Protein AF-0000000074745958 (afdb_homodimer)

Solvent-accessible surface area (backbone atoms only — not comparable to full-atom values): 34218 Å² total; per-residue (Å²): 128,84,65,52,29,33,37,35,40,32,64,73,42,71,73,37,45,51,54,53,51,51,52,59,64,45,24,77,77,68,57,43,44,76,46,79,37,52,44,65,67,53,48,71,67,42,86,63,65,55,64,30,36,27,42,36,40,72,38,73,88,56,36,56,63,54,49,54,54,36,65,66,45,74,46,47,54,36,36,36,32,76,37,63,76,50,59,80,59,54,68,40,63,68,58,42,68,44,84,56,51,38,29,40,27,51,77,40,42,20,63,45,37,20,53,43,50,52,33,54,53,36,42,60,37,58,38,45,66,59,36,52,53,29,30,69,69,39,47,78,70,68,58,72,26,58,59,54,49,79,35,35,36,38,33,36,37,51,50,69,44,38,38,42,31,26,47,48,42,42,62,59,46,30,44,41,33,28,23,24,89,59,54,84,74,58,49,70,73,48,53,74,37,27,51,73,35,47,51,87,51,45,74,80,47,33,54,74,28,44,27,39,38,36,43,37,65,74,37,88,85,27,50,38,56,43,28,58,68,57,51,66,41,30,29,46,77,15,34,41,32,32,73,40,41,23,53,27,34,31,65,69,40,50,52,50,32,49,74,72,47,43,26,53,30,36,39,38,28,42,53,78,54,81,76,59,61,62,81,43,67,72,40,71,39,85,53,45,50,53,43,63,65,25,68,48,35,31,88,53,38,65,56,35,31,48,52,46,46,49,54,31,49,49,24,54,76,68,70,42,80,62,56,56,59,46,38,56,90,68,54,81,127,83,64,51,28,32,37,36,41,31,63,72,43,70,72,38,45,50,52,53,52,50,51,59,64,45,24,77,78,69,57,44,45,76,46,80,36,52,44,63,67,53,49,71,65,42,87,65,65,55,65,29,38,26,42,35,38,72,33,74,88,54,37,56,62,53,48,54,55,36,65,68,46,74,44,48,54,35,35,38,33,76,38,62,76,50,60,81,57,53,68,38,64,68,58,43,69,45,84,56,52,39,28,40,27,49,76,39,39,19,63,45,37,21,52,43,50,53,34,54,53,35,42,60,36,59,38,45,68,58,36,53,53,31,29,70,68,40,46,78,69,68,59,71,26,59,60,56,48,78,36,34,35,37,31,37,39,51,48,70,45,37,37,41,29,26,47,49,41,42,61,59,47,29,43,40,34,29,23,25,89,58,56,84,75,57,48,70,75,47,53,74,37,27,51,74,36,47,51,90,51,44,74,81,47,32,54,74,28,42,27,39,37,37,44,36,65,74,38,88,85,28,50,39,56,44,30,58,68,58,50,65,42,30,28,47,77,15,33,41,31,35,72,42,41,24,53,26,35,31,63,67,42,50,51,51,32,50,75,72,47,42,25,53,31,36,40,38,27,44,52,76,52,80,75,59,59,63,82,43,67,70,39,72,39,84,53,44,49,52,44,60,66,26,69,46,36,32,89,54,38,65,58,34,31,49,52,46,45,49,54,32,49,50,22,53,76,68,72,42,80,64,58,56,60,48,38,56,90,68,54,80

Radius of gyration: 29.42 Å; Cα contacts (8 Å, |Δi|>4): 1278; chains: 2; bounding box: 55×97×68 Å

pLDDT: mean 92.1, std 7.56, range [48.06, 98.94]

Organism: NCBI:txid2562239

Foldseek 3Di:
DDAAEEEEEAQPDPLRVLVVVLCVVCCVVLVHHYDYDNDPVRLVPDPPLAQHQEYEYADLPHCQVSVVVNLVSVNHQEYEYLDLACQSNLVDPVSLPGPRWYFYLNLLQLQLLLVLVVVVVQCVQQPVLVVVVCVVVVHDDDDDGHQQLPAEEEEEPCDNSNLSNLQVSVVSNHAYEYEDQCQPPDDPSSVVRHHYDYPVCLLVCQQRHQEYEYADEDDPCQFQVAALSSLLSHQLAHEYEYLHEQRSHDPVSVLVCLVVSSHQAYEYEYHPDPPDDPPDPQVVRSRYHYHRNCSRPDPCSSVSSSVSVVVQSVCVSVVHDGPRTDNSVRRD/DDAAEEEEEAQPDPLRVLVVVLCVVCCVVLVHHYDYDNDPVRLVPDPPLAQHQEYEYADLPHCQVSVVVNLVSVNHQEYEYLDLACQSNLVDPVSLPGPRWYFYLNLLQLQLLLVLVVVVVQCVQQPVLVVVVCVVVVHDDDDDGHQQLPAEEEEEPCDNSNLSNLQVSVVSNHAYEYEDQCQPPDDPSSVVSHHYDYPVCLLVCQQRHQEYEYADEDDPCQFQVAALSSLLSHQLAHEYEYLHEQRSHDPVSVLVCLVVSSHQAYEYEYHPDPPDDPPDPQVVRSRYHYHRNCSRPDPCSSVSSSVSVVVQSVCVSVVHDGPRTDNSVRRD

Secondary structure (DSSP, 8-state):
-PPPEEEEE--SSHHHHHHHHHHHHHHHHHT-EEEEE-SHHHHHT-TTTT--SEEEES-STTHHHHHHHHHHSS---EEEESSS--HHHHTSHHHHH--S-EE--GGGSHHHHHHHHHHHHHHHHTTHHHHHHHHHTT-----PBP-GGG-EEEEES-SHHHHHHHHHHHTTT-EEEEEES-GGG--HHHHTTSEEEEGGGHHHHGGG-SEEEE-----TTTTT-B-HHHHHHS-TT-EEEE-S-GGGB-HHHHHHHHHHTSSSEEEE---SSSSPPTT-GGGG-TTEEE-SS-TT-BTTHHHHHHHHHHHHHHHHHHTPPPTTB--TTTT-/-PPPEEEEE--SSHHHHHHHHHHHHHHHHHT-EEEEE-SHHHHHT-TTTT--SEEEES-STTHHHHHHHHHHSS---EEEESSS--HHHHTSHHHHH--S-EE--GGGSHHHHHHHHHHHHHHHHTTHHHHHHHHHTT-----PBP-GGG-EEEEES-SHHHHHHHHHHHTTT-EEEEEES-GGG--HHHHTTSEEEEGGGHHHHGGG-SEEEE-----TTTTT-B-HHHHHHS-TT-EEEE-S-GGGB-HHHHHHHHHHTSSSEEEE---SSSSPPTT-GGGG-TTEEE-SS-TT-BTTHHHHHHHHHHHHHHHHHHTPPPSSB--TTTT-

Structure (mmCIF, N/CA/C/O backbone):
data_AF-0000000074745958-model_v1
#
loop_
_entity.id
_entity.type
_entity.pdbx_description
1 polymer 'Uncharacterized protein'
#
loop_
_atom_site.group_PDB
_atom_site.id
_atom_site.type_symbol
_atom_site.label_atom_id
_atom_site.label_alt_id
_atom_site.label_comp_id
_atom_site.label_asym_id
_atom_site.label_entity_id
_atom_site.label_seq_id
_atom_site.pdbx_PDB_ins_code
_atom_site.Cartn_x
_atom_site.Cartn_y
_atom_site.Cartn_z
_atom_site.occupancy
_atom_site.B_iso_or_equiv
_atom_site.auth_seq_id
_atom_site.auth_comp_id
_atom_site.auth_asym_id
_atom_site.auth_atom_id
_atom_site.pdbx_PDB_model_num
ATOM 1 N N . MET A 1 1 ? -16.297 -29.703 -39.062 1 48.31 1 MET A N 1
ATOM 2 C CA . MET A 1 1 ? -14.977 -29.891 -38.438 1 48.31 1 MET A CA 1
ATOM 3 C C . MET A 1 1 ? -15.094 -30.578 -37.094 1 48.31 1 MET A C 1
ATOM 5 O O . MET A 1 1 ? -16.078 -30.391 -36.375 1 48.31 1 MET A O 1
ATOM 9 N N . ALA A 1 2 ? -14.359 -31.594 -36.875 1 68.94 2 ALA A N 1
ATOM 10 C CA . ALA A 1 2 ? -14.555 -32.438 -35.688 1 68.94 2 ALA A CA 1
ATOM 11 C C . ALA A 1 2 ? -14.367 -31.609 -34.406 1 68.94 2 ALA A C 1
ATOM 13 O O . ALA A 1 2 ? -13.547 -30.688 -34.375 1 68.94 2 ALA A O 1
ATOM 14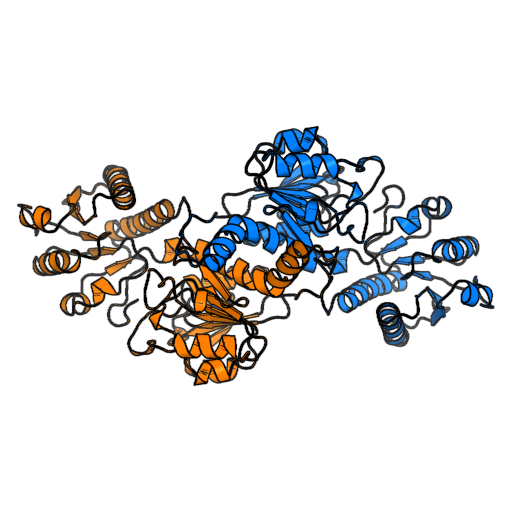 N N . GLN A 1 3 ? -15.203 -31.734 -33.531 1 88.5 3 GLN A N 1
ATOM 15 C CA . GLN A 1 3 ? -15.195 -31.047 -32.25 1 88.5 3 GLN A CA 1
ATOM 16 C C . GLN A 1 3 ? -13.93 -31.375 -31.453 1 88.5 3 GLN A C 1
ATOM 18 O O . GLN A 1 3 ? -13.516 -32.531 -31.375 1 88.5 3 GLN A O 1
ATOM 23 N N . ASN A 1 4 ? -13.219 -30.297 -31.078 1 94.12 4 ASN A N 1
ATOM 24 C CA . ASN A 1 4 ? -12.039 -30.516 -30.234 1 94.12 4 ASN A CA 1
ATOM 25 C C . ASN A 1 4 ? -12.383 -31.328 -29 1 94.12 4 ASN A C 1
ATOM 27 O O . ASN A 1 4 ? -13.438 -31.125 -28.391 1 94.12 4 ASN A O 1
ATOM 31 N N . ARG A 1 5 ? -11.555 -32.312 -28.703 1 95.38 5 ARG A N 1
ATOM 32 C CA . ARG A 1 5 ? -11.711 -33.125 -27.5 1 95.38 5 ARG A CA 1
ATOM 33 C C . ARG A 1 5 ? -10.586 -32.875 -26.516 1 95.38 5 ARG A C 1
ATOM 35 O O . ARG A 1 5 ? -9.406 -32.969 -26.859 1 95.38 5 ARG A O 1
ATOM 42 N N . PHE A 1 6 ? -11 -32.531 -25.281 1 96.38 6 PHE A N 1
ATOM 43 C CA . PHE A 1 6 ? -10.008 -32.25 -24.266 1 96.38 6 PHE A CA 1
ATOM 44 C C . PHE A 1 6 ? -10.172 -33.188 -23.062 1 96.38 6 PHE A C 1
ATOM 46 O O . PHE A 1 6 ? -11.258 -33.719 -22.828 1 96.38 6 PHE A O 1
ATOM 53 N N . LEU A 1 7 ? -9.047 -33.469 -22.453 1 94.06 7 LEU A N 1
ATOM 54 C CA . LEU A 1 7 ? -9.008 -34.25 -21.234 1 94.06 7 LEU A CA 1
ATOM 55 C C . LEU A 1 7 ? -8.523 -33.406 -20.062 1 94.06 7 LEU A C 1
ATOM 57 O O . LEU A 1 7 ? -7.504 -32.719 -20.1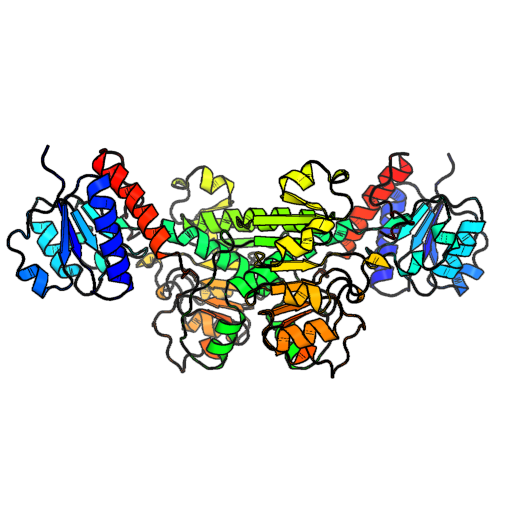56 1 94.06 7 LEU A O 1
ATOM 61 N N . PHE A 1 8 ? -9.312 -33.406 -18.969 1 94.19 8 PHE A N 1
ATOM 62 C CA . PHE A 1 8 ? -8.906 -32.719 -17.734 1 94.19 8 PHE A CA 1
ATOM 63 C C . PHE A 1 8 ? -8.531 -33.719 -16.656 1 94.19 8 PHE A C 1
ATOM 65 O O . PHE A 1 8 ? -9.32 -34.625 -16.328 1 94.19 8 PHE A O 1
ATOM 72 N N . LEU A 1 9 ? -7.281 -33.594 -16.234 1 90.44 9 LEU A N 1
ATOM 73 C CA . LEU A 1 9 ? -6.82 -34.406 -15.102 1 90.44 9 LEU A CA 1
ATOM 74 C C . LEU A 1 9 ? -6.875 -33.594 -13.812 1 90.44 9 LEU A C 1
ATOM 76 O O . LEU A 1 9 ? -6.035 -32.719 -13.586 1 90.44 9 LEU A O 1
ATOM 80 N N . GLY A 1 10 ? -7.875 -33.938 -12.898 1 85.75 10 GLY A N 1
ATOM 81 C CA . GLY A 1 10 ? -8.047 -33.25 -11.625 1 85.75 10 GLY A CA 1
ATOM 82 C C . GLY A 1 10 ? -7.766 -34.125 -10.43 1 85.75 10 GLY A C 1
ATOM 83 O O . GLY A 1 10 ? -7.129 -35.188 -10.562 1 85.75 10 GLY A O 1
ATOM 84 N N . PHE A 1 11 ? -7.961 -33.688 -9.109 1 77.69 11 PHE A N 1
ATOM 85 C CA . PHE A 1 11 ? -7.738 -34.406 -7.875 1 77.69 11 PHE A CA 1
ATOM 86 C C . PHE A 1 11 ? -9.062 -34.719 -7.184 1 77.69 11 PHE A C 1
ATOM 88 O O . PHE A 1 11 ? -9.109 -35.562 -6.273 1 77.69 11 PHE A O 1
ATOM 95 N N . GLY A 1 12 ? -10.117 -34.281 -7.66 1 70.94 12 GLY A N 1
ATOM 96 C CA . GLY A 1 12 ? -11.414 -34.5 -7.051 1 70.94 12 GLY A CA 1
ATOM 97 C C . GLY A 1 12 ? -11.672 -33.625 -5.848 1 70.94 12 GLY A C 1
ATOM 98 O O . GLY A 1 12 ? -12.758 -33.625 -5.266 1 70.94 12 GLY A O 1
ATOM 99 N N . ASN A 1 13 ? -10.648 -32.875 -5.414 1 76.44 13 ASN A N 1
ATOM 100 C CA . ASN A 1 13 ? -10.836 -31.938 -4.301 1 76.44 13 ASN A CA 1
ATOM 101 C C . ASN A 1 13 ? -11.555 -30.672 -4.742 1 76.44 13 ASN A C 1
ATOM 103 O O . ASN A 1 13 ? -11.914 -30.531 -5.914 1 76.44 13 ASN A O 1
ATOM 107 N N . ALA A 1 14 ? -11.883 -29.797 -3.764 1 71.62 14 ALA A N 1
ATOM 108 C CA . ALA A 1 14 ? -12.727 -28.641 -4.008 1 71.62 14 ALA A CA 1
ATOM 109 C C . ALA A 1 14 ? -12.125 -27.734 -5.086 1 71.62 14 ALA A C 1
ATOM 111 O O . ALA A 1 14 ? -12.812 -27.359 -6.039 1 71.62 14 ALA A O 1
ATOM 112 N N . PRO A 1 15 ? -10.867 -27.469 -4.988 1 75.12 15 PRO A N 1
ATOM 113 C CA . PRO A 1 15 ? -10.297 -26.641 -6.059 1 75.12 15 PRO A CA 1
ATOM 114 C C . PRO A 1 15 ? -10.391 -27.312 -7.43 1 75.12 15 PRO A C 1
ATOM 116 O O . PRO A 1 15 ? -10.672 -26.641 -8.43 1 75.12 15 PRO A O 1
ATOM 119 N N . SER A 1 16 ? -10.164 -28.594 -7.473 1 80.31 16 SER A N 1
ATOM 120 C CA . SER A 1 16 ? -10.281 -29.328 -8.727 1 80.31 16 SER A CA 1
ATOM 121 C C . SER A 1 16 ? -11.703 -29.266 -9.281 1 80.31 16 SER A C 1
ATOM 123 O O . SER A 1 16 ? -11.906 -29.031 -10.469 1 80.31 16 SER A O 1
ATOM 125 N N . LYS A 1 17 ? -12.617 -29.422 -8.414 1 84.38 17 LYS A N 1
ATOM 126 C CA . LYS A 1 17 ? -14.023 -29.391 -8.812 1 84.38 17 LYS A CA 1
ATOM 127 C C . LYS A 1 17 ? -14.398 -28.016 -9.375 1 84.38 17 LYS A C 1
ATOM 129 O O . LYS A 1 17 ? -15.227 -27.922 -10.281 1 84.38 17 LYS A O 1
ATOM 134 N N . PHE A 1 18 ? -13.812 -27.062 -8.828 1 88.19 18 PHE A N 1
ATOM 135 C CA . PHE A 1 18 ? -14.055 -25.703 -9.336 1 88.19 18 PHE A CA 1
ATOM 136 C C . PHE A 1 18 ? -13.688 -25.609 -10.805 1 88.19 18 PHE A C 1
ATOM 138 O O . PHE A 1 18 ? -14.484 -25.141 -11.625 1 88.19 18 PHE A O 1
ATOM 145 N N . PHE A 1 19 ? -12.562 -26.062 -11.148 1 90.38 19 PHE A N 1
ATOM 146 C CA . PHE A 1 19 ? -12.094 -26 -12.531 1 90.38 19 PHE A CA 1
ATOM 147 C C . PHE A 1 19 ? -12.914 -26.922 -13.422 1 90.38 19 PHE A C 1
ATOM 149 O O . PHE A 1 19 ? -13.203 -26.578 -14.57 1 90.38 19 PHE A O 1
ATOM 156 N N . GLU A 1 20 ? -13.289 -28.078 -12.938 1 91.56 20 GLU A N 1
ATOM 157 C CA . GLU A 1 20 ? -14.156 -29 -13.68 1 91.56 20 GLU A CA 1
ATOM 158 C C . GLU A 1 20 ? -15.469 -28.312 -14.062 1 91.56 20 GLU A C 1
ATOM 160 O O . GLU A 1 20 ? -15.883 -28.359 -15.227 1 91.56 20 GLU A O 1
ATOM 165 N N . ASN A 1 21 ? -15.984 -27.672 -13.055 1 93.19 21 ASN A N 1
ATOM 166 C CA . ASN A 1 21 ? -17.25 -26.984 -13.289 1 93.19 21 ASN A CA 1
ATOM 167 C C . ASN A 1 21 ? -17.094 -25.859 -14.312 1 93.19 21 ASN A C 1
ATOM 169 O O . ASN A 1 21 ? -17.969 -25.656 -15.148 1 93.19 21 ASN A O 1
ATOM 173 N N . ALA A 1 22 ? -16.031 -25.203 -14.188 1 93.94 22 ALA A N 1
ATOM 174 C CA . ALA A 1 22 ? -15.758 -24.125 -15.141 1 93.94 22 ALA A CA 1
ATOM 175 C C . ALA A 1 22 ? -15.633 -24.672 -16.562 1 93.94 22 ALA A C 1
ATOM 177 O O . ALA A 1 22 ? -16.156 -24.094 -17.5 1 93.94 22 ALA A O 1
ATOM 178 N N . LEU A 1 23 ? -14.984 -25.781 -16.75 1 95.31 23 LEU A N 1
ATOM 179 C CA . LEU A 1 23 ? -14.781 -26.406 -18.062 1 95.31 23 LEU A CA 1
ATOM 180 C C . LEU A 1 23 ? -16.109 -26.859 -18.656 1 95.31 23 LEU A C 1
ATOM 182 O O . LEU A 1 23 ? -16.344 -26.703 -19.844 1 95.31 23 LEU A O 1
ATOM 186 N N . PHE A 1 24 ? -16.969 -27.328 -17.844 1 95.38 24 PHE A N 1
ATOM 187 C CA . PHE A 1 24 ? -18.281 -27.766 -18.297 1 95.38 24 PHE A CA 1
ATOM 188 C C . PHE A 1 24 ? -19.125 -26.562 -18.719 1 95.38 24 PHE A C 1
ATOM 190 O O . PHE A 1 24 ? -19.859 -26.641 -19.703 1 95.38 24 PHE A O 1
ATOM 197 N N . ARG A 1 25 ? -18.984 -25.5 -17.938 1 95.44 25 ARG A N 1
ATOM 198 C CA . ARG A 1 25 ? -19.734 -24.281 -18.25 1 95.44 25 ARG A CA 1
ATOM 199 C C . ARG A 1 25 ? -19.281 -23.703 -19.594 1 95.44 25 ARG A C 1
ATOM 201 O O . ARG A 1 25 ? -20.094 -23.156 -20.344 1 95.44 25 ARG A O 1
ATOM 208 N N . LEU A 1 26 ? -18.016 -23.828 -19.891 1 96.06 26 LEU A N 1
ATOM 209 C CA . LEU A 1 26 ? -17.453 -23.25 -21.094 1 96.06 26 LEU A CA 1
ATOM 210 C C . LEU A 1 26 ? -17.719 -24.156 -22.312 1 96.06 26 LEU A C 1
ATOM 212 O O . LEU A 1 26 ? -17.656 -23.688 -23.453 1 96.06 26 LEU A O 1
ATOM 216 N N . GLN A 1 27 ? -18.016 -25.422 -22.141 1 95.44 27 GLN A N 1
ATOM 217 C CA . GLN A 1 27 ? -18.156 -26.438 -23.203 1 95.44 27 GLN A CA 1
ATOM 218 C C . GLN A 1 27 ? -19.203 -26.016 -24.219 1 95.44 27 GLN A C 1
ATOM 220 O O . GLN A 1 27 ? -18.922 -26 -25.422 1 95.44 27 GLN A O 1
ATOM 225 N N . PRO A 1 28 ? -20.406 -25.625 -23.75 1 94.06 28 PRO A N 1
ATOM 226 C CA . PRO A 1 28 ? -21.406 -25.25 -24.75 1 94.06 28 PRO A CA 1
ATOM 227 C C . PRO A 1 28 ? -21.094 -23.938 -25.453 1 94.06 28 PRO A C 1
ATOM 229 O O . PRO A 1 28 ? -21.516 -23.719 -26.594 1 94.06 28 PRO A O 1
ATOM 232 N N . LEU A 1 29 ? -20.422 -23.094 -24.797 1 94.44 29 LEU A N 1
ATOM 233 C CA . LEU A 1 29 ? -20.094 -21.781 -25.344 1 94.44 29 LEU A CA 1
ATOM 234 C C . LEU A 1 29 ? -19.047 -21.891 -26.438 1 94.44 29 LEU A C 1
ATOM 236 O O . LEU A 1 29 ? -19.109 -21.188 -27.453 1 94.44 29 LEU A O 1
ATOM 240 N N . TYR A 1 30 ? -18.125 -22.797 -26.266 1 95.31 30 TYR A N 1
ATOM 241 C CA . TYR A 1 30 ? -17 -22.875 -27.188 1 95.31 30 TYR A CA 1
ATOM 242 C C . TYR A 1 30 ? -17.047 -24.172 -28 1 95.31 30 TYR A C 1
ATOM 244 O O . TYR A 1 30 ? -16.156 -24.422 -28.812 1 95.31 30 TYR A O 1
ATOM 252 N N . LYS A 1 31 ? -17.938 -24.969 -27.766 1 94.06 31 LYS A N 1
ATOM 253 C CA . LYS A 1 31 ? -18.281 -26.141 -28.562 1 94.06 31 LYS A CA 1
ATOM 254 C C . LYS A 1 31 ? -17.141 -27.141 -28.609 1 94.06 31 LYS A C 1
ATOM 256 O O . LYS A 1 31 ? -16.719 -27.578 -29.688 1 94.06 31 LYS A O 1
ATOM 261 N N . TYR A 1 32 ? -16.609 -27.516 -27.5 1 95.12 32 TYR A N 1
ATOM 262 C CA . TYR A 1 32 ? -15.641 -28.594 -27.359 1 95.12 32 TYR A CA 1
ATOM 263 C C . TYR A 1 32 ? -16.172 -29.703 -26.453 1 95.12 32 TYR A C 1
ATOM 265 O O . TYR A 1 32 ? -17.234 -29.562 -25.844 1 95.12 32 TYR A O 1
ATOM 273 N N . HIS A 1 33 ? -15.523 -30.844 -26.562 1 95.31 33 HIS A N 1
ATOM 274 C CA . HIS A 1 33 ? -15.82 -31.938 -25.641 1 95.31 33 HIS A CA 1
ATOM 275 C C . HIS A 1 33 ? -14.758 -32.031 -24.547 1 95.31 33 HIS A C 1
ATOM 277 O O . HIS A 1 33 ? -13.57 -31.875 -24.812 1 95.31 33 HIS A O 1
ATOM 283 N N . ILE A 1 34 ? -15.219 -32.344 -23.297 1 95.88 34 ILE A N 1
ATOM 284 C CA . ILE A 1 34 ? -14.266 -32.469 -22.203 1 95.88 34 ILE A CA 1
ATOM 285 C C . ILE A 1 34 ? -14.562 -33.719 -21.406 1 95.88 34 ILE A C 1
ATOM 287 O O . ILE A 1 34 ? -15.719 -34.031 -21.094 1 95.88 34 ILE A O 1
ATOM 291 N N . ASP A 1 35 ? -13.555 -34.562 -21.25 1 93.75 35 ASP A N 1
ATOM 292 C CA . ASP A 1 35 ? -13.586 -35.656 -20.297 1 93.75 35 ASP A CA 1
ATOM 293 C C . ASP A 1 35 ? -12.781 -35.312 -19.047 1 93.75 35 ASP A C 1
ATOM 295 O O . ASP A 1 35 ? -11.75 -34.625 -19.125 1 93.75 35 ASP A O 1
ATOM 299 N N . VAL A 1 36 ? -13.297 -35.75 -17.891 1 92.69 36 VAL A N 1
ATOM 300 C CA . VAL A 1 36 ? -12.648 -35.438 -16.625 1 92.69 36 VAL A CA 1
ATOM 301 C C . VAL A 1 36 ? -12.266 -36.75 -15.906 1 92.69 36 VAL A C 1
ATOM 303 O O . VAL A 1 36 ? -13.078 -37.656 -15.797 1 92.69 36 VAL A O 1
ATOM 306 N N . ILE A 1 37 ? -11.016 -36.781 -15.539 1 89.62 37 ILE A N 1
ATOM 307 C CA . ILE A 1 37 ? -10.57 -37.906 -14.719 1 89.62 37 ILE A CA 1
ATOM 308 C C . ILE A 1 37 ? -9.867 -37.375 -13.469 1 89.62 37 ILE A C 1
ATOM 310 O O . ILE A 1 37 ? -9.359 -36.25 -13.461 1 89.62 37 ILE A O 1
ATOM 314 N N . HIS A 1 38 ? -9.758 -38.281 -12.414 1 87.62 38 HIS A N 1
ATOM 315 C CA . HIS A 1 38 ? -9.25 -37.812 -11.133 1 87.62 38 HIS A CA 1
ATOM 316 C C . HIS A 1 38 ? -8.047 -38.625 -10.672 1 87.62 38 HIS A C 1
ATOM 318 O O . HIS A 1 38 ? -7.523 -38.406 -9.578 1 87.62 38 HIS A O 1
ATOM 324 N N . SER A 1 39 ? -7.738 -39.625 -11.547 1 80.94 39 SER A N 1
ATOM 325 C CA . SER A 1 39 ? -6.641 -40.469 -11.133 1 80.94 39 SER A CA 1
ATOM 326 C C . SER A 1 39 ? -6.012 -41.188 -12.32 1 80.94 39 SER A C 1
ATOM 328 O O . SER A 1 39 ? -6.586 -41.219 -13.414 1 80.94 39 SER A O 1
ATOM 330 N N . GLY A 1 40 ? -4.82 -41.656 -12.023 1 79.81 40 GLY A N 1
ATOM 331 C CA . GLY A 1 40 ? -4.152 -42.5 -13.016 1 79.81 40 GLY A CA 1
ATOM 332 C C . GLY A 1 40 ? -4.934 -43.75 -13.375 1 79.81 40 GLY A C 1
ATOM 333 O O . GLY A 1 40 ? -4.961 -44.156 -14.531 1 79.81 40 GLY A O 1
ATOM 334 N N . ASP A 1 41 ? -5.586 -44.25 -12.344 1 81.06 41 ASP A N 1
ATOM 335 C CA . ASP A 1 41 ? -6.395 -45.438 -12.57 1 81.06 41 ASP A CA 1
ATOM 336 C C . ASP A 1 41 ? -7.562 -45.156 -13.508 1 81.06 41 ASP A C 1
ATOM 338 O O . ASP A 1 41 ? -7.871 -45.938 -14.398 1 81.06 41 ASP A O 1
ATOM 342 N N . ALA A 1 42 ? -8.148 -44.094 -13.227 1 85 42 ALA A N 1
ATOM 343 C CA . ALA A 1 42 ? -9.25 -43.688 -14.094 1 85 42 ALA A CA 1
ATOM 344 C C . ALA A 1 42 ? -8.766 -43.438 -15.523 1 85 42 ALA A C 1
ATOM 346 O O . ALA A 1 42 ? -9.477 -43.75 -16.484 1 85 42 ALA A O 1
ATOM 347 N N . TYR A 1 43 ? -7.594 -42.938 -15.625 1 87.94 43 TYR A N 1
ATOM 348 C CA . TYR A 1 43 ? -7.008 -42.719 -16.938 1 87.94 43 TYR A CA 1
ATOM 349 C C . TYR A 1 43 ? -6.793 -44.031 -17.672 1 87.94 43 TYR A C 1
ATOM 351 O O . TYR A 1 43 ? -7.105 -44.156 -18.859 1 87.94 43 TYR A O 1
ATOM 359 N N . ALA A 1 44 ? -6.266 -44.969 -16.969 1 85.38 44 ALA A N 1
ATOM 360 C CA . ALA A 1 44 ? -5.98 -46.281 -17.547 1 85.38 44 ALA A CA 1
ATOM 361 C C . ALA A 1 44 ? -7.258 -46.938 -18.062 1 85.38 44 ALA A C 1
ATOM 363 O O . ALA A 1 44 ? -7.215 -47.719 -19.031 1 85.38 44 ALA A O 1
ATOM 364 N N . ALA A 1 45 ? -8.359 -46.531 -17.547 1 86.12 45 ALA A N 1
ATOM 365 C CA . ALA A 1 45 ? -9.641 -47.156 -17.891 1 86.12 45 ALA A CA 1
ATOM 366 C C . ALA A 1 45 ? -10.297 -46.438 -19.062 1 86.12 45 ALA A C 1
ATOM 368 O O . ALA A 1 45 ? -11.312 -46.906 -19.594 1 86.12 45 ALA A O 1
ATOM 369 N N . LEU A 1 46 ? -9.633 -45.375 -19.438 1 87.5 46 LEU A N 1
ATOM 370 C CA . LEU A 1 46 ? -10.227 -44.625 -20.531 1 87.5 46 LEU A CA 1
ATOM 371 C C . LEU A 1 46 ? -10.133 -45.375 -21.844 1 87.5 46 LEU A C 1
ATOM 373 O O . LEU A 1 46 ? -9.047 -45.812 -22.234 1 87.5 46 LEU A O 1
ATOM 377 N N . GLU A 1 47 ? -11.164 -45.594 -22.594 1 81.12 47 GLU A N 1
ATOM 378 C CA . GLU A 1 47 ? -11.219 -46.344 -23.859 1 81.12 47 GLU A CA 1
ATOM 379 C C . GLU A 1 47 ? -10.57 -45.531 -24.984 1 81.12 47 GLU A C 1
ATOM 381 O O . GLU A 1 47 ? -9.906 -46.125 -25.859 1 81.12 47 GLU A O 1
ATOM 386 N N . THR A 1 48 ? -10.734 -44.281 -24.938 1 79.94 48 THR A N 1
ATOM 387 C CA . THR A 1 48 ? -10.242 -43.438 -26.016 1 79.94 48 THR A CA 1
ATOM 388 C C . THR A 1 48 ? -9.117 -42.531 -25.531 1 79.94 48 THR A C 1
ATOM 390 O O . THR A 1 48 ? -9.133 -41.312 -25.797 1 79.94 48 THR A O 1
ATOM 393 N N . LYS A 1 49 ? -8.062 -43.156 -24.938 1 83.31 49 LYS A N 1
ATOM 394 C CA . LYS A 1 49 ? -7.004 -42.438 -24.266 1 83.31 49 LYS A CA 1
ATOM 395 C C . LYS A 1 49 ? -6.262 -41.531 -25.25 1 83.31 49 LYS A C 1
ATOM 397 O O . LYS A 1 49 ? -5.82 -40.438 -24.891 1 83.31 49 LYS A O 1
ATOM 402 N N . HIS A 1 50 ? -6.262 -41.906 -26.547 1 85.81 50 HIS A N 1
ATOM 403 C CA . HIS A 1 50 ? -5.398 -41.219 -27.469 1 85.81 50 HIS A CA 1
ATOM 404 C C . HIS A 1 50 ? -6.215 -40.406 -28.484 1 85.81 50 HIS A C 1
ATOM 406 O O . HIS A 1 50 ? -5.77 -40.188 -29.609 1 85.81 50 HIS A O 1
ATOM 412 N N . SER A 1 51 ? -7.336 -39.969 -28.078 1 89.44 51 SER A N 1
ATOM 413 C CA . SER A 1 51 ? -8.211 -39.25 -29 1 89.44 51 SER A CA 1
ATOM 414 C C . SER A 1 51 ? -8.367 -37.781 -28.594 1 89.44 51 SER A C 1
ATOM 416 O O . SER A 1 51 ? -9.289 -37.094 -29.047 1 89.44 51 SER A O 1
ATOM 418 N N . TYR A 1 52 ? -7.469 -37.344 -27.734 1 94.5 52 TYR A N 1
ATOM 419 C CA . TYR A 1 52 ? -7.648 -35.969 -27.219 1 94.5 52 TYR A CA 1
ATOM 420 C C . TYR A 1 52 ? -6.734 -35 -27.938 1 94.5 52 TYR A C 1
ATOM 422 O O . TYR A 1 52 ? -5.57 -35.312 -28.203 1 94.5 52 TYR A O 1
ATOM 430 N N . ASP A 1 53 ? -7.324 -33.812 -28.203 1 95.81 53 ASP A N 1
ATOM 431 C CA . ASP A 1 53 ? -6.586 -32.719 -28.828 1 95.81 53 ASP A CA 1
ATOM 432 C C . ASP A 1 53 ? -5.793 -31.938 -27.797 1 95.81 53 ASP A C 1
ATOM 434 O O . ASP A 1 53 ? -4.816 -31.266 -28.125 1 95.81 53 ASP A O 1
ATOM 438 N N . GLY A 1 54 ? -6.258 -31.969 -26.562 1 95.88 54 GLY A N 1
ATOM 439 C CA . GLY A 1 54 ? -5.613 -31.219 -25.5 1 95.88 54 GLY A CA 1
ATOM 440 C C . GLY A 1 54 ? -5.73 -31.891 -24.141 1 95.88 54 GLY A C 1
ATOM 441 O O . GLY A 1 54 ? -6.691 -32.625 -23.875 1 95.88 54 GLY A O 1
ATOM 442 N N . LEU A 1 55 ? -4.734 -31.625 -23.312 1 94 55 LEU A N 1
ATOM 443 C CA . LEU A 1 55 ? -4.684 -32.125 -21.938 1 94 55 LEU A CA 1
ATOM 444 C C . LEU A 1 55 ? -4.586 -30.953 -20.953 1 94 55 LEU A C 1
ATOM 446 O O . LEU A 1 55 ? -3.686 -30.125 -21.062 1 94 55 LEU A O 1
ATOM 450 N N . PHE A 1 56 ? -5.559 -30.906 -20.016 1 94.31 56 PHE A N 1
ATOM 451 C CA . PHE A 1 56 ? -5.582 -29.906 -18.969 1 94.31 56 PHE A CA 1
ATOM 452 C C . PHE A 1 56 ? -5.227 -30.516 -17.609 1 94.31 56 PHE A C 1
ATOM 454 O O . PHE A 1 56 ? -5.793 -31.531 -17.219 1 94.31 56 PHE A O 1
ATOM 461 N N . LEU A 1 57 ? -4.266 -29.797 -16.969 1 90.62 57 LEU A N 1
ATOM 462 C CA . LEU A 1 57 ? -3.697 -30.375 -15.766 1 90.62 57 LEU A CA 1
ATOM 463 C C . LEU A 1 57 ? -3.936 -29.469 -14.562 1 90.62 57 LEU A C 1
ATOM 465 O O . LEU A 1 57 ? -3.705 -28.25 -14.641 1 90.62 57 LEU A O 1
ATOM 469 N N . TYR A 1 58 ? -4.418 -29.922 -13.414 1 82.69 58 TYR A N 1
ATOM 470 C CA . TYR A 1 58 ? -4.461 -29.266 -12.109 1 82.69 58 TYR A CA 1
ATOM 471 C C . TYR A 1 58 ? -3.637 -30.031 -11.086 1 82.69 58 TYR A C 1
ATOM 473 O O . TYR A 1 58 ? -3.127 -29.438 -10.125 1 82.69 58 TYR A O 1
ATOM 481 N N . ASN A 1 59 ? -3.436 -31.453 -11.227 1 65.06 59 ASN A N 1
ATOM 482 C CA . ASN A 1 59 ? -2.775 -32.344 -10.266 1 65.06 59 ASN A CA 1
ATOM 483 C C . ASN A 1 59 ? -1.403 -32.781 -10.758 1 65.06 59 ASN A C 1
ATOM 485 O O . ASN A 1 59 ? -1.298 -33.438 -11.789 1 65.06 59 ASN A O 1
ATOM 489 N N . PRO A 1 60 ? -0.289 -32.312 -9.984 1 58.19 60 PRO A N 1
ATOM 490 C CA . PRO A 1 60 ? 1.053 -32.656 -10.469 1 58.19 60 PRO A CA 1
ATOM 491 C C . PRO A 1 60 ? 1.402 -34.125 -10.258 1 58.19 60 PRO A C 1
ATOM 493 O O . PRO A 1 60 ? 2.205 -34.688 -11 1 58.19 60 PRO A O 1
ATOM 496 N N . LYS A 1 61 ? 0.849 -34.812 -9.227 1 60.91 61 LYS A N 1
ATOM 497 C CA . LYS A 1 61 ? 1.383 -36.094 -8.812 1 60.91 61 LYS A CA 1
ATOM 498 C C . LYS A 1 61 ? 1.282 -37.125 -9.938 1 60.91 61 LYS A C 1
ATOM 500 O O . LYS A 1 61 ? 2.211 -37.906 -10.164 1 60.91 61 LYS A O 1
ATOM 505 N N . GLU A 1 62 ? 0.134 -37.156 -10.594 1 63.09 62 GLU A N 1
ATOM 506 C CA . GLU A 1 62 ? -0.038 -38.188 -11.609 1 63.09 62 GLU A CA 1
ATOM 507 C C . GLU A 1 62 ? 0.026 -37.594 -13.016 1 63.09 62 GLU A C 1
ATOM 509 O O . GLU A 1 62 ? -0.196 -38.281 -14 1 63.09 62 GLU A O 1
ATOM 514 N N . ALA A 1 63 ? 0.431 -36.375 -13.039 1 74.38 63 ALA A N 1
ATOM 515 C CA . ALA A 1 63 ? 0.378 -35.656 -14.305 1 74.38 63 ALA A CA 1
ATOM 516 C C . ALA A 1 63 ? 1.459 -36.156 -15.266 1 74.38 63 ALA A C 1
ATOM 518 O O . ALA A 1 63 ? 1.219 -36.281 -16.469 1 74.38 63 ALA A O 1
ATOM 519 N N . ALA A 1 64 ? 2.453 -36.625 -14.594 1 76.38 64 ALA A N 1
ATOM 520 C CA . ALA A 1 64 ? 3.598 -36.969 -15.438 1 76.38 64 ALA A CA 1
ATOM 521 C C . ALA A 1 64 ? 3.301 -38.156 -16.328 1 76.38 64 ALA A C 1
ATOM 523 O O . ALA A 1 64 ? 3.539 -38.125 -17.531 1 76.38 64 ALA A O 1
ATOM 524 N N . SER A 1 65 ? 2.766 -39.25 -15.766 1 78.69 65 SER A N 1
ATOM 525 C CA . SER A 1 65 ? 2.504 -40.438 -16.531 1 78.69 65 SER A CA 1
ATOM 526 C C . SER A 1 65 ? 1.437 -40.219 -17.594 1 78.69 65 SER A C 1
ATOM 528 O O . SER A 1 65 ? 1.569 -40.688 -18.719 1 78.69 65 SER A O 1
ATOM 530 N N . VAL A 1 66 ? 0.45 -39.562 -17.219 1 86.69 66 VAL A N 1
ATOM 531 C CA . VAL A 1 66 ? -0.637 -39.281 -18.141 1 86.69 66 VAL A CA 1
ATOM 532 C C . VAL A 1 66 ? -0.126 -38.406 -19.281 1 86.69 66 VAL A C 1
ATOM 534 O O . VAL A 1 66 ? -0.431 -38.625 -20.453 1 86.69 66 VAL A O 1
ATOM 537 N N . LEU A 1 67 ? 0.599 -37.469 -18.891 1 87.75 67 LEU A N 1
ATOM 538 C CA . LEU A 1 67 ? 1.153 -36.531 -19.859 1 87.75 67 LEU A CA 1
ATOM 539 C C . LEU A 1 67 ? 2.057 -37.25 -20.859 1 87.75 67 LEU A C 1
ATOM 541 O O . LEU A 1 67 ? 1.963 -37.031 -22.062 1 87.75 67 LEU A O 1
ATOM 545 N N . LEU A 1 68 ? 2.855 -38.156 -20.406 1 86.88 68 LEU A N 1
ATOM 546 C CA . LEU A 1 68 ? 3.771 -38.875 -21.266 1 86.88 68 LEU A CA 1
ATOM 547 C C . LEU A 1 68 ? 3.002 -39.781 -22.234 1 86.88 68 LEU A C 1
ATOM 549 O O . LEU A 1 68 ? 3.352 -39.844 -23.422 1 86.88 68 LEU A O 1
ATOM 553 N N . ASP A 1 69 ? 2.059 -40.375 -21.688 1 88.88 69 ASP A N 1
ATOM 554 C CA . ASP A 1 69 ? 1.242 -41.25 -22.531 1 88.88 69 ASP A CA 1
ATOM 555 C C . ASP A 1 69 ? 0.528 -40.438 -23.609 1 88.88 69 ASP A C 1
ATOM 557 O O . ASP A 1 69 ? 0.484 -40.844 -24.781 1 88.88 69 ASP A O 1
ATOM 561 N N . GLN A 1 70 ? 0.003 -39.344 -23.297 1 90.31 70 GLN A N 1
ATOM 562 C CA . GLN A 1 70 ? -0.718 -38.531 -24.25 1 90.31 70 GLN A CA 1
ATOM 563 C C . GLN A 1 70 ? 0.224 -37.938 -25.297 1 90.31 70 GLN A C 1
ATOM 565 O O . GLN A 1 70 ? -0.154 -37.812 -26.469 1 90.31 70 GLN A O 1
ATOM 570 N N . LEU A 1 71 ? 1.361 -37.625 -24.922 1 88.25 71 LEU A N 1
ATOM 571 C CA . LEU A 1 71 ? 2.35 -37.094 -25.844 1 88.25 71 LEU A CA 1
ATOM 572 C C . LEU A 1 71 ? 2.707 -38.125 -26.906 1 88.25 71 LEU A C 1
ATOM 574 O O . LEU A 1 71 ? 3.047 -37.781 -28.047 1 88.25 71 LEU A O 1
ATOM 578 N N . ALA A 1 72 ? 2.533 -39.312 -26.516 1 84.56 72 ALA A N 1
ATOM 579 C CA . ALA A 1 72 ? 2.861 -40.406 -27.438 1 84.56 72 ALA A CA 1
ATOM 580 C C . ALA A 1 72 ? 1.746 -40.625 -28.453 1 84.56 72 ALA A C 1
ATOM 582 O O . ALA A 1 72 ? 1.962 -41.25 -29.484 1 84.56 72 ALA A O 1
ATOM 583 N N . SER A 1 73 ? 0.519 -40.281 -28.219 1 85.5 73 SER A N 1
ATOM 584 C CA . SER A 1 73 ? -0.661 -40.531 -29.047 1 85.5 73 SER A CA 1
ATOM 585 C C . SER A 1 73 ? -0.561 -39.781 -30.359 1 85.5 73 SER A C 1
ATOM 587 O O . SER A 1 73 ? -1.235 -40.125 -31.344 1 85.5 73 SER A O 1
ATOM 589 N N . LYS A 1 74 ? 0.141 -38.938 -30.766 1 83.81 74 LYS A N 1
ATOM 590 C CA . LYS A 1 74 ? 0.296 -38.125 -31.953 1 83.81 74 LYS A CA 1
ATOM 591 C C . LYS A 1 74 ? -0.916 -37.219 -32.156 1 83.81 74 LYS A C 1
ATOM 593 O O . LYS A 1 74 ? -0.924 -36.344 -33.031 1 83.81 74 LYS A O 1
ATOM 598 N N . GLN A 1 75 ? -1.988 -37.344 -31.438 1 91.88 75 GLN A N 1
ATOM 599 C CA . GLN A 1 75 ? -3.188 -36.531 -31.562 1 91.88 75 GLN A CA 1
ATOM 600 C C . GLN A 1 75 ? -3.072 -35.25 -30.75 1 91.88 75 GLN A C 1
ATOM 602 O O . GLN A 1 75 ? -3.617 -34.219 -31.125 1 91.88 75 GLN A O 1
ATOM 607 N N . LEU A 1 76 ? -2.443 -35.344 -29.672 1 94.69 76 LEU A N 1
ATOM 608 C CA . LEU A 1 76 ? -2.35 -34.25 -28.734 1 94.69 76 LEU A CA 1
ATOM 609 C C . LEU A 1 76 ? -1.72 -33 -29.391 1 94.69 76 LEU A C 1
ATOM 611 O O . LEU A 1 76 ? -0.688 -33.125 -30.062 1 94.69 76 LEU A O 1
ATOM 615 N N . LYS A 1 77 ? -2.377 -31.875 -29.125 1 95.38 77 LYS A N 1
ATOM 616 C CA . LYS A 1 77 ? -1.901 -30.656 -29.766 1 95.38 77 LYS A CA 1
ATOM 617 C C . LYS A 1 77 ? -1.641 -29.562 -28.75 1 95.38 77 LYS A C 1
ATOM 619 O O . LYS A 1 77 ? -0.987 -28.562 -29.047 1 95.38 77 LYS A O 1
ATOM 624 N N . TRP A 1 78 ? -2.1 -29.766 -27.516 1 96.19 78 TRP A N 1
ATOM 625 C CA . TRP A 1 78 ? -2.045 -28.688 -26.531 1 96.19 78 TRP A CA 1
ATOM 626 C C . TRP A 1 78 ? -2.08 -29.234 -25.109 1 96.19 78 TRP A C 1
ATOM 628 O O . TRP A 1 78 ? -2.85 -30.156 -24.812 1 96.19 78 TRP A O 1
ATOM 638 N N . VAL A 1 79 ? -1.195 -28.75 -24.328 1 94.31 79 VAL A N 1
ATOM 639 C CA . VAL A 1 79 ? -1.228 -29.031 -22.891 1 94.31 79 VAL A CA 1
ATOM 640 C C . VAL A 1 79 ? -1.378 -27.719 -22.109 1 94.31 79 VAL A C 1
ATOM 642 O O . VAL A 1 79 ? -0.713 -26.734 -22.422 1 94.31 79 VAL A O 1
ATOM 645 N N . HIS A 1 80 ? -2.275 -27.688 -21.109 1 94.69 80 HIS A N 1
ATOM 646 C CA . HIS A 1 80 ? -2.496 -26.5 -20.281 1 94.69 80 HIS A CA 1
ATOM 647 C C . HIS A 1 80 ? -2.436 -26.844 -18.797 1 94.69 80 HIS A C 1
ATOM 649 O O . HIS A 1 80 ? -3.004 -27.859 -18.359 1 94.69 80 HIS A O 1
ATOM 655 N N . CYS A 1 81 ? -1.735 -26.016 -18.109 1 90.25 81 CYS A N 1
ATOM 656 C CA . CYS A 1 81 ? -1.676 -26.156 -16.672 1 90.25 81 CYS A CA 1
ATOM 657 C C . CYS A 1 81 ? -2.432 -25.016 -15.977 1 90.25 81 CYS A C 1
ATOM 659 O O . CYS A 1 81 ? -2.23 -23.844 -16.297 1 90.25 81 CYS A O 1
ATOM 661 N N . PHE A 1 82 ? -3.23 -25.359 -14.945 1 89.5 82 PHE A N 1
ATOM 662 C CA . PHE A 1 82 ? -3.977 -24.359 -14.188 1 89.5 82 PHE A CA 1
ATOM 663 C C . PHE A 1 82 ? -3.148 -23.828 -13.023 1 89.5 82 PHE A C 1
ATOM 665 O O . PHE A 1 82 ? -3.697 -23.281 -12.062 1 89.5 82 PHE A O 1
ATOM 672 N N . THR A 1 83 ? -1.82 -23.969 -13.133 1 80.12 83 THR A N 1
ATOM 673 C CA . THR A 1 83 ? -0.859 -23.406 -12.195 1 80.12 83 THR A CA 1
ATOM 674 C C . THR A 1 83 ? 0.1 -22.453 -12.922 1 80.12 83 THR A C 1
ATOM 676 O O . THR A 1 83 ? 0.282 -22.562 -14.133 1 80.12 83 THR A O 1
ATOM 679 N N . ALA A 1 84 ? 0.633 -21.531 -12.156 1 75.69 84 ALA A N 1
ATOM 680 C CA . ALA A 1 84 ? 1.655 -20.672 -12.742 1 75.69 84 ALA A CA 1
ATOM 681 C C . ALA A 1 84 ? 2.961 -21.438 -12.953 1 75.69 84 ALA A C 1
ATOM 683 O O . ALA A 1 84 ? 3.586 -21.328 -14.008 1 75.69 84 ALA A O 1
ATOM 684 N N . GLY A 1 85 ? 3.338 -22.203 -11.945 1 75.5 85 GLY A N 1
ATOM 685 C CA . GLY A 1 85 ? 4.547 -23 -12.016 1 75.5 85 GLY A CA 1
ATOM 686 C C . GLY A 1 85 ? 4.355 -24.312 -12.766 1 75.5 85 GLY A C 1
ATOM 687 O O . GLY A 1 85 ? 3.328 -24.969 -12.609 1 75.5 85 GLY A O 1
ATOM 688 N N . VAL A 1 86 ? 5.379 -24.641 -13.648 1 80.5 86 VAL A N 1
ATOM 689 C CA . VAL A 1 86 ? 5.281 -25.859 -14.43 1 80.5 86 VAL A CA 1
ATOM 690 C C . VAL A 1 86 ? 6.547 -26.688 -14.25 1 80.5 86 VAL A C 1
ATOM 692 O O . VAL A 1 86 ? 6.867 -27.547 -15.086 1 80.5 86 VAL A O 1
ATOM 695 N N . ASP A 1 87 ? 7.191 -26.438 -13.125 1 77.25 87 ASP A N 1
ATOM 696 C CA . ASP A 1 87 ? 8.469 -27.094 -12.867 1 77.25 87 ASP A CA 1
ATOM 697 C C . ASP A 1 87 ? 8.289 -28.609 -12.781 1 77.25 87 ASP A C 1
ATOM 699 O O . ASP A 1 87 ? 9.109 -29.359 -13.297 1 77.25 87 ASP A O 1
ATOM 703 N N . SER A 1 88 ? 7.27 -29.016 -12.188 1 76.44 88 SER A N 1
ATOM 704 C CA . SER A 1 88 ? 7.035 -30.453 -12 1 76.44 88 SER A CA 1
ATOM 705 C C . SER A 1 88 ? 6.773 -31.141 -13.336 1 76.44 88 SER A C 1
ATOM 707 O O . SER A 1 88 ? 7.18 -32.281 -13.539 1 76.44 88 SER A O 1
ATOM 709 N N . VAL A 1 89 ? 6.207 -30.453 -14.234 1 81 89 VAL A N 1
ATOM 710 C CA . VAL A 1 89 ? 5.875 -30.984 -15.555 1 81 89 VAL A CA 1
ATOM 711 C C . VAL A 1 89 ? 7.125 -31.016 -16.422 1 81 89 VAL A C 1
ATOM 713 O O . VAL A 1 89 ? 7.328 -31.953 -17.203 1 81 89 VAL A O 1
ATOM 716 N N . LEU A 1 90 ? 7.953 -30.094 -16.25 1 81.81 90 LEU A N 1
ATOM 717 C CA . LEU A 1 90 ? 9.109 -29.938 -17.125 1 81.81 90 LEU A CA 1
ATOM 718 C C . LEU A 1 90 ? 10.281 -30.766 -16.625 1 81.81 90 LEU A C 1
ATOM 720 O O . LEU A 1 90 ? 11.328 -30.828 -17.281 1 81.81 90 LEU A O 1
ATOM 724 N N . ARG A 1 91 ? 10.078 -31.422 -15.508 1 80.31 91 ARG A N 1
ATOM 725 C CA . ARG A 1 91 ? 11.109 -32.344 -15.023 1 80.31 91 ARG A CA 1
ATOM 726 C C . ARG A 1 91 ? 11.234 -33.562 -15.938 1 80.31 91 ARG A C 1
ATOM 728 O O . ARG A 1 91 ? 12.273 -34.219 -15.961 1 80.31 91 ARG A O 1
ATOM 735 N N . GLU A 1 92 ? 10.25 -33.844 -16.625 1 81.81 92 GLU A N 1
ATOM 736 C CA . GLU A 1 92 ? 10.242 -34.969 -17.562 1 81.81 92 GLU A CA 1
ATOM 737 C C . GLU A 1 92 ? 10.883 -34.562 -18.891 1 81.81 92 GLU A C 1
ATOM 739 O O . GLU A 1 92 ? 10.391 -33.688 -19.594 1 81.81 92 GLU A O 1
ATOM 744 N N . PRO A 1 93 ? 11.898 -35.219 -19.297 1 86.62 93 PRO A N 1
ATOM 745 C CA . PRO A 1 93 ? 12.633 -34.844 -20.5 1 86.62 93 PRO A CA 1
ATOM 746 C C . PRO A 1 93 ? 11.758 -34.875 -21.766 1 86.62 93 PRO A C 1
ATOM 748 O O . PRO A 1 93 ? 11.922 -34.062 -22.656 1 86.62 93 PRO A O 1
ATOM 751 N N . ASP A 1 94 ? 10.945 -35.812 -21.812 1 87.38 94 ASP A N 1
ATOM 752 C CA . ASP A 1 94 ? 10.109 -35.969 -23.016 1 87.38 94 ASP A CA 1
ATOM 753 C C . ASP A 1 94 ? 9.172 -34.781 -23.172 1 87.38 94 ASP A C 1
ATOM 755 O O . ASP A 1 94 ? 8.844 -34.406 -24.297 1 87.38 94 ASP A O 1
ATOM 759 N N . VAL A 1 95 ? 8.75 -34.281 -22.062 1 85.81 95 VAL A N 1
ATOM 760 C CA . VAL A 1 95 ? 7.887 -33.094 -22.125 1 85.81 95 VAL A CA 1
ATOM 761 C C . VAL A 1 95 ? 8.672 -31.906 -22.656 1 85.81 95 VAL A C 1
ATOM 763 O O . VAL A 1 95 ? 8.18 -31.156 -23.516 1 85.81 95 VAL A O 1
ATOM 766 N N . LYS A 1 96 ? 9.859 -31.781 -22.219 1 87 96 LYS A N 1
ATOM 767 C CA . LYS A 1 96 ? 10.719 -30.672 -22.625 1 87 96 LYS A CA 1
ATOM 768 C C . LYS A 1 96 ? 11.023 -30.734 -24.125 1 87 96 LYS A C 1
ATOM 770 O O . LYS A 1 96 ? 11.07 -29.703 -24.797 1 87 96 LYS A O 1
ATOM 775 N N . LYS A 1 97 ? 11.141 -31.891 -24.625 1 89 97 LYS A N 1
ATOM 776 C CA . LYS A 1 97 ? 11.531 -32.094 -26.016 1 89 97 LYS A CA 1
ATOM 777 C C . LYS A 1 97 ? 10.32 -32 -26.938 1 89 97 LYS A C 1
ATOM 779 O O . LYS A 1 97 ? 10.469 -31.797 -28.141 1 89 97 LYS A O 1
ATOM 784 N N . SER A 1 98 ? 9.219 -32.156 -26.391 1 91.19 98 SER A N 1
ATOM 785 C CA . SER A 1 98 ? 8 -32.188 -27.203 1 91.19 98 SER A CA 1
ATOM 786 C C . SER A 1 98 ? 7.758 -30.828 -27.859 1 91.19 98 SER A C 1
ATOM 788 O O . SER A 1 98 ? 8.031 -29.781 -27.266 1 91.19 98 SER A O 1
ATOM 790 N N . GLN A 1 99 ? 7.18 -30.844 -29.047 1 92.12 99 GLN A N 1
ATOM 791 C CA . GLN A 1 99 ? 6.848 -29.609 -29.766 1 92.12 99 GLN A CA 1
ATOM 792 C C . GLN A 1 99 ? 5.438 -29.141 -29.422 1 92.12 99 GLN A C 1
ATOM 794 O O . GLN A 1 99 ? 5.016 -28.062 -29.844 1 92.12 99 GLN A O 1
ATOM 799 N N . ILE A 1 100 ? 4.734 -29.922 -28.719 1 94.06 100 ILE A N 1
ATOM 800 C CA . ILE A 1 100 ? 3.385 -29.562 -28.312 1 94.06 100 ILE A CA 1
ATOM 801 C C . ILE A 1 100 ? 3.447 -28.391 -27.328 1 94.06 100 ILE A C 1
ATOM 803 O O . ILE A 1 100 ? 4.164 -28.453 -26.328 1 94.06 100 ILE A O 1
ATOM 807 N N . PRO A 1 101 ? 2.676 -27.297 -27.594 1 95.06 101 PRO A N 1
ATOM 808 C CA . PRO A 1 101 ? 2.729 -26.141 -26.688 1 95.06 101 PRO A CA 1
ATOM 809 C C . PRO A 1 101 ? 2.18 -26.438 -25.297 1 95.06 101 PRO A C 1
ATOM 811 O O . PRO A 1 101 ? 1.205 -27.188 -25.172 1 95.06 101 PRO A O 1
ATOM 814 N N . LEU A 1 102 ? 2.867 -25.938 -24.375 1 93.81 102 LEU A N 1
ATOM 815 C CA . LEU A 1 102 ? 2.467 -25.938 -22.969 1 93.81 102 LEU A CA 1
ATOM 816 C C . LEU A 1 102 ? 2.121 -24.531 -22.5 1 93.81 102 LEU A C 1
ATOM 818 O O . LEU A 1 102 ? 2.928 -23.609 -22.641 1 93.81 102 LEU A O 1
ATOM 822 N N . THR A 1 103 ? 0.862 -24.344 -22.062 1 94.44 103 THR A N 1
ATOM 823 C CA . THR A 1 103 ? 0.452 -23.031 -21.547 1 94.44 103 THR A CA 1
ATOM 824 C C . THR A 1 103 ? 0.093 -23.141 -20.062 1 94.44 103 THR A C 1
ATOM 826 O O . THR A 1 103 ? -0.098 -24.234 -19.531 1 94.44 103 THR A O 1
ATOM 829 N N . ASN A 1 104 ? 0.134 -21.969 -19.391 1 90.94 104 ASN A N 1
ATOM 830 C CA . ASN A 1 104 ? -0.28 -21.922 -18 1 90.94 104 ASN A CA 1
ATOM 831 C C . ASN A 1 104 ? -1.068 -20.656 -17.688 1 90.94 104 ASN A C 1
ATOM 833 O O . ASN A 1 104 ? -1.453 -19.922 -18.609 1 90.94 104 ASN A O 1
ATOM 837 N N . VAL A 1 105 ? -1.447 -20.516 -16.375 1 89.62 105 VAL A N 1
ATOM 838 C CA . VAL A 1 105 ? -2.318 -19.406 -16.016 1 89.62 105 VAL A CA 1
ATOM 839 C C . VAL A 1 105 ? -1.526 -18.359 -15.234 1 89.62 105 VAL A C 1
ATOM 841 O O . VAL A 1 105 ? -2.07 -17.703 -14.344 1 89.62 105 VAL A O 1
ATOM 844 N N . ARG A 1 106 ? -0.273 -18.109 -15.523 1 81.75 106 ARG A N 1
ATOM 845 C CA . ARG A 1 106 ? 0.625 -17.266 -14.75 1 81.75 106 ARG A CA 1
ATOM 846 C C . ARG A 1 106 ? 0.076 -15.844 -14.641 1 81.75 106 ARG A C 1
ATOM 848 O O . ARG A 1 106 ? 0.266 -15.18 -13.625 1 81.75 106 ARG A O 1
ATOM 855 N N . THR A 1 107 ? -0.643 -15.32 -15.555 1 86.06 107 THR A N 1
ATOM 856 C CA . THR A 1 107 ? -1.102 -13.93 -15.57 1 86.06 107 THR A CA 1
ATOM 857 C C . THR A 1 107 ? -2.311 -13.758 -14.656 1 86.06 107 THR A C 1
ATOM 859 O O . THR A 1 107 ? -2.701 -12.625 -14.344 1 86.06 107 THR A O 1
ATOM 862 N N . ALA A 1 108 ? -2.854 -14.906 -14.195 1 87.5 108 ALA A N 1
ATOM 863 C CA . ALA A 1 108 ? -4.02 -14.844 -13.32 1 87.5 108 ALA A CA 1
ATOM 864 C C . ALA A 1 108 ? -3.646 -14.297 -11.945 1 87.5 108 ALA A C 1
ATOM 866 O O . ALA A 1 108 ? -4.504 -13.805 -11.211 1 87.5 108 ALA A O 1
ATOM 867 N N . TYR A 1 109 ? -2.359 -14.328 -11.641 1 85.25 109 TYR A N 1
ATOM 868 C CA . TYR A 1 109 ? -1.95 -14.055 -10.266 1 85.25 109 TYR A CA 1
ATOM 869 C C . TYR A 1 109 ? -1.206 -12.734 -10.172 1 85.25 109 TYR A C 1
ATOM 871 O O . TYR A 1 109 ? -0.943 -12.234 -9.07 1 85.25 109 TYR A O 1
ATOM 879 N N . SER A 1 110 ? -0.924 -12.133 -11.266 1 88.88 110 SER A N 1
ATOM 880 C CA . SER A 1 110 ? 0.004 -11.008 -11.336 1 88.88 110 SER A CA 1
ATOM 881 C C . SER A 1 110 ? -0.52 -9.805 -10.555 1 88.88 110 SER A C 1
ATOM 883 O O . SER A 1 110 ? 0.221 -9.188 -9.789 1 88.88 110 SER A O 1
ATOM 885 N N . GLU A 1 111 ? -1.809 -9.609 -10.695 1 89.25 111 GLU A N 1
ATOM 886 C CA . GLU A 1 111 ? -2.391 -8.43 -10.055 1 89.25 111 GLU A CA 1
ATOM 887 C C . GLU A 1 111 ? -2.426 -8.586 -8.539 1 89.25 111 GLU A C 1
ATOM 889 O O . GLU A 1 111 ? -2.109 -7.652 -7.805 1 89.25 111 GLU A O 1
ATOM 894 N N . HIS A 1 112 ? -2.791 -9.758 -8.117 1 91.69 112 HIS A N 1
ATOM 895 C CA . HIS A 1 112 ? -2.902 -10.016 -6.684 1 91.69 112 HIS A CA 1
ATOM 896 C C . HIS A 1 112 ? -1.534 -9.984 -6.012 1 91.69 112 HIS A C 1
ATOM 898 O O . HIS A 1 112 ? -1.379 -9.414 -4.934 1 91.69 112 HIS A O 1
ATOM 904 N N . LEU A 1 113 ? -0.606 -10.57 -6.688 1 94.19 113 LEU A N 1
ATOM 905 C CA . LEU A 1 113 ? 0.743 -10.57 -6.133 1 94.19 113 LEU A CA 1
ATOM 906 C C . LEU A 1 113 ? 1.321 -9.156 -6.105 1 94.19 113 LEU A C 1
ATOM 908 O O . LEU A 1 113 ? 2.025 -8.789 -5.16 1 94.19 113 LEU A O 1
ATOM 912 N N . ALA A 1 114 ? 1.022 -8.406 -7.129 1 96.5 114 ALA A N 1
ATOM 913 C CA . ALA A 1 114 ? 1.498 -7.023 -7.188 1 96.5 114 ALA A CA 1
ATOM 914 C C . ALA A 1 114 ? 0.961 -6.207 -6.012 1 96.5 114 ALA A C 1
ATOM 916 O O . ALA A 1 114 ? 1.692 -5.418 -5.41 1 96.5 114 ALA A O 1
ATOM 917 N N . GLN A 1 115 ? -0.323 -6.402 -5.691 1 97.06 115 GLN A N 1
ATOM 918 C CA . GLN A 1 115 ? -0.892 -5.73 -4.527 1 97.06 115 GLN A CA 1
ATOM 919 C C . GLN A 1 115 ? -0.145 -6.109 -3.254 1 97.06 115 GLN A C 1
ATOM 921 O O . GLN A 1 115 ? 0.129 -5.254 -2.41 1 97.06 115 GLN A O 1
ATOM 926 N N . PHE A 1 116 ? 0.187 -7.363 -3.16 1 98.12 116 PHE A N 1
ATOM 927 C CA . PHE A 1 116 ? 0.878 -7.82 -1.959 1 98.12 116 PHE A CA 1
ATOM 928 C C . PHE A 1 116 ? 2.277 -7.219 -1.88 1 98.12 116 PHE A C 1
ATOM 930 O O . PHE A 1 116 ? 2.748 -6.871 -0.795 1 98.12 116 PHE A O 1
ATOM 937 N N . VAL A 1 117 ? 2.947 -7.074 -2.969 1 98.56 117 VAL A N 1
ATOM 938 C CA . VAL A 1 117 ? 4.277 -6.477 -2.994 1 98.56 117 VAL A CA 1
ATOM 939 C C . VAL A 1 117 ? 4.199 -5.016 -2.553 1 98.56 117 VAL A C 1
ATOM 941 O O . VAL A 1 117 ? 5.051 -4.543 -1.797 1 98.56 117 VAL A O 1
ATOM 944 N N . VAL A 1 118 ? 3.176 -4.27 -3.002 1 98.56 118 VAL A N 1
ATOM 945 C CA . VAL A 1 118 ? 2.971 -2.895 -2.555 1 98.56 118 VAL A CA 1
ATOM 946 C C . VAL A 1 118 ? 2.789 -2.869 -1.038 1 98.56 118 VAL A C 1
ATOM 948 O O . VAL A 1 118 ? 3.396 -2.045 -0.349 1 98.56 118 VAL A O 1
ATOM 951 N N . PHE A 1 119 ? 1.992 -3.811 -0.569 1 98.75 119 PHE A N 1
ATOM 952 C CA . PHE A 1 119 ? 1.812 -3.951 0.871 1 98.75 119 PHE A CA 1
ATOM 953 C C . PHE A 1 119 ? 3.152 -4.164 1.565 1 98.75 119 PHE A C 1
ATOM 955 O O . PHE A 1 119 ? 3.457 -3.498 2.557 1 98.75 119 PHE A O 1
ATOM 962 N N . ALA A 1 120 ? 3.93 -5.055 1.037 1 98.81 120 ALA A N 1
ATOM 963 C CA . ALA A 1 120 ? 5.207 -5.418 1.642 1 98.81 120 ALA A CA 1
ATOM 964 C C . ALA A 1 120 ? 6.137 -4.211 1.723 1 98.81 120 ALA A C 1
ATOM 966 O O . ALA A 1 120 ? 6.773 -3.975 2.754 1 98.81 120 ALA A O 1
ATOM 967 N N . VAL A 1 121 ? 6.211 -3.453 0.654 1 98.81 121 VAL A N 1
ATOM 968 C CA . VAL A 1 121 ? 7.031 -2.246 0.626 1 98.81 121 VAL A CA 1
ATOM 969 C C . VAL A 1 121 ? 6.555 -1.272 1.7 1 98.81 121 VAL A C 1
ATOM 971 O O . VAL A 1 121 ? 7.352 -0.789 2.508 1 98.81 121 VAL A O 1
ATOM 974 N N . LEU A 1 122 ? 5.27 -1.063 1.772 1 98.69 122 LEU A N 1
ATOM 975 C CA . LEU A 1 122 ? 4.715 -0.074 2.688 1 98.69 122 LEU A CA 1
ATOM 976 C C . LEU A 1 122 ? 4.773 -0.572 4.129 1 98.69 122 LEU A C 1
ATOM 978 O O . LEU A 1 122 ? 4.883 0.226 5.062 1 98.69 122 LEU A O 1
ATOM 982 N N . PHE A 1 123 ? 4.703 -1.91 4.289 1 98.69 123 PHE A N 1
ATOM 983 C CA . PHE A 1 123 ? 4.805 -2.51 5.617 1 98.69 123 PHE A CA 1
ATOM 984 C C . PHE A 1 123 ? 6.07 -2.047 6.324 1 98.69 123 PHE A C 1
ATOM 986 O O . PHE A 1 123 ? 6.039 -1.713 7.512 1 98.69 123 PHE A O 1
ATOM 993 N N . TYR A 1 124 ? 7.16 -1.957 5.59 1 98.56 124 TYR A N 1
ATOM 994 C CA . TYR A 1 124 ? 8.438 -1.537 6.164 1 98.56 124 TYR A CA 1
ATOM 995 C C . TYR A 1 124 ? 8.586 -0.022 6.105 1 98.56 124 TYR A C 1
ATOM 997 O O . TYR A 1 124 ? 9.023 0.603 7.074 1 98.56 124 TYR A O 1
ATOM 1005 N N . ALA A 1 125 ? 8.195 0.608 5.016 1 98.06 125 ALA A N 1
ATOM 1006 C CA . ALA A 1 125 ? 8.336 2.051 4.84 1 98.06 125 ALA A CA 1
ATOM 1007 C C . ALA A 1 125 ? 7.551 2.812 5.91 1 98.06 125 ALA A C 1
ATOM 1009 O O . ALA A 1 125 ? 7.965 3.889 6.344 1 98.06 125 ALA A O 1
ATOM 1010 N N . LYS A 1 126 ? 6.402 2.24 6.301 1 98.19 126 LYS A N 1
ATOM 1011 C CA . LYS A 1 126 ? 5.527 2.943 7.234 1 98.19 126 LYS A CA 1
ATOM 1012 C C . LYS A 1 126 ? 5.707 2.416 8.656 1 98.19 126 LYS A C 1
ATOM 1014 O O . LYS A 1 126 ? 4.883 2.689 9.531 1 98.19 126 LYS A O 1
ATOM 1019 N N . LYS A 1 127 ? 6.754 1.668 8.859 1 97.94 127 LYS A N 1
ATOM 1020 C CA . LYS A 1 127 ? 7.234 1.271 10.18 1 97.94 127 LYS A CA 1
ATOM 1021 C C . LYS A 1 127 ? 6.164 0.502 10.945 1 97.94 127 LYS A C 1
ATOM 1023 O O . LYS A 1 127 ? 5.938 0.758 12.133 1 97.94 127 LYS A O 1
ATOM 1028 N N . ALA A 1 128 ? 5.52 -0.444 10.227 1 97.88 128 ALA A N 1
ATOM 1029 C CA . ALA A 1 128 ? 4.453 -1.249 10.82 1 97.88 128 ALA A CA 1
ATOM 1030 C C . ALA A 1 128 ? 4.945 -1.977 12.062 1 97.88 128 ALA A C 1
ATOM 1032 O O . ALA A 1 128 ? 4.25 -2.016 13.086 1 97.88 128 ALA A O 1
ATOM 1033 N N . LEU A 1 129 ? 6.172 -2.498 12.062 1 96.12 129 LEU A N 1
ATOM 1034 C CA . LEU A 1 129 ? 6.715 -3.268 13.18 1 96.12 129 LEU A CA 1
ATOM 1035 C C . LEU A 1 129 ? 6.906 -2.383 14.406 1 96.12 129 LEU A C 1
ATOM 1037 O O . LEU A 1 129 ? 6.57 -2.785 15.523 1 96.12 129 LEU A O 1
ATOM 1041 N N . HIS A 1 130 ? 7.418 -1.169 14.203 1 96 130 HIS A N 1
ATOM 1042 C CA . HIS A 1 130 ? 7.609 -0.225 15.297 1 96 130 HIS A CA 1
ATOM 1043 C C . HIS A 1 130 ? 6.281 0.141 15.953 1 96 130 HIS A C 1
ATOM 1045 O O . HIS A 1 130 ? 6.137 0.058 17.172 1 96 130 HIS A O 1
ATOM 1051 N N . PHE A 1 131 ? 5.324 0.477 15.172 1 97.25 131 PHE A N 1
ATOM 1052 C CA . PHE A 1 131 ? 4.062 0.978 15.703 1 97.25 131 PHE A CA 1
ATOM 1053 C C . PHE A 1 131 ? 3.275 -0.142 16.375 1 97.25 131 PHE A C 1
ATOM 1055 O O . PHE A 1 131 ? 2.633 0.073 17.406 1 97.25 131 PHE A O 1
ATOM 1062 N N . ARG A 1 132 ? 3.338 -1.363 15.789 1 95.62 132 ARG A N 1
ATOM 1063 C CA . ARG A 1 132 ? 2.664 -2.486 16.422 1 95.62 132 ARG A CA 1
ATOM 1064 C C . ARG A 1 132 ? 3.307 -2.816 17.766 1 95.62 132 ARG A C 1
ATOM 1066 O O . ARG A 1 132 ? 2.607 -3.047 18.766 1 95.62 132 ARG A O 1
ATOM 1073 N N . SER A 1 133 ? 4.629 -2.85 17.797 1 94.62 133 SER A N 1
ATOM 1074 C CA . SER A 1 133 ? 5.34 -3.152 19.031 1 94.62 133 SER A CA 1
ATOM 1075 C C . SER A 1 133 ? 5.074 -2.092 20.094 1 94.62 133 SER A C 1
ATOM 1077 O O . SER A 1 133 ? 4.828 -2.418 21.25 1 94.62 133 SER A O 1
ATOM 1079 N N . SER A 1 134 ? 5.117 -0.819 19.719 1 96.38 134 SER A N 1
ATOM 1080 C CA . SER A 1 134 ? 4.859 0.259 20.672 1 96.38 134 SER A CA 1
ATOM 1081 C C . SER A 1 134 ? 3.422 0.222 21.188 1 96.38 134 SER A C 1
ATOM 1083 O O . SER A 1 134 ? 3.168 0.458 22.359 1 96.38 134 SER A O 1
ATOM 1085 N N . GLN A 1 135 ? 2.477 -0.072 20.25 1 96.19 135 GLN A N 1
ATOM 1086 C CA . GLN A 1 135 ? 1.075 -0.209 20.641 1 96.19 135 GLN A CA 1
ATOM 1087 C C . GLN A 1 135 ? 0.898 -1.286 21.703 1 96.19 135 GLN A C 1
ATOM 1089 O O . GLN A 1 135 ? 0.261 -1.05 22.734 1 96.19 135 GLN A O 1
ATOM 1094 N N . ARG A 1 136 ? 1.474 -2.422 21.5 1 93.81 136 ARG A N 1
ATOM 1095 C CA . ARG A 1 136 ? 1.349 -3.545 22.438 1 93.81 136 ARG A CA 1
ATOM 1096 C C . ARG A 1 136 ? 1.981 -3.221 23.781 1 93.81 136 ARG A C 1
ATOM 1098 O O . ARG A 1 136 ? 1.532 -3.709 24.812 1 93.81 136 ARG A O 1
ATOM 1105 N N . ALA A 1 137 ? 2.941 -2.395 23.766 1 95.25 137 ALA A N 1
ATOM 1106 C CA . ALA A 1 137 ? 3.637 -2.006 24.984 1 95.25 137 ALA A CA 1
ATOM 1107 C C . ALA A 1 137 ? 2.943 -0.828 25.656 1 95.25 137 ALA A C 1
ATOM 1109 O O . ALA A 1 137 ? 3.357 -0.389 26.734 1 95.25 137 ALA A O 1
ATOM 1110 N N . GLY A 1 138 ? 1.913 -0.258 25.031 1 96.25 138 GLY A N 1
ATOM 1111 C CA . GLY A 1 138 ? 1.215 0.892 25.594 1 96.25 138 GLY A CA 1
ATOM 1112 C C . GLY A 1 138 ? 2.039 2.164 25.547 1 96.25 138 GLY A C 1
ATOM 1113 O O . GLY A 1 138 ? 1.979 2.975 26.484 1 96.25 138 GLY A O 1
ATOM 1114 N N . LEU A 1 139 ? 2.82 2.328 24.5 1 95.31 139 LEU A N 1
ATOM 1115 C CA . LEU A 1 139 ? 3.756 3.445 24.422 1 95.31 139 LEU A CA 1
ATOM 1116 C C . LEU A 1 139 ? 3.398 4.379 23.266 1 95.31 139 LEU A C 1
ATOM 1118 O O . LEU A 1 139 ? 3.148 3.928 22.156 1 95.31 139 LEU A O 1
ATOM 1122 N N . TRP A 1 140 ? 3.318 5.668 23.609 1 96.25 140 TRP A N 1
ATOM 1123 C CA . TRP A 1 140 ? 3.252 6.707 22.594 1 96.25 140 TRP A CA 1
ATOM 1124 C C . TRP A 1 140 ? 4.641 7.016 22.031 1 96.25 140 TRP A C 1
ATOM 1126 O O . TRP A 1 140 ? 5.391 7.793 22.625 1 96.25 140 TRP A O 1
ATOM 1136 N N . ALA A 1 141 ? 5.023 6.457 20.875 1 93.5 141 ALA A N 1
ATOM 1137 C CA . ALA A 1 141 ? 6.402 6.488 20.391 1 93.5 141 ALA A CA 1
ATOM 1138 C C . ALA A 1 141 ? 6.453 6.918 18.922 1 93.5 141 ALA A C 1
ATOM 1140 O O . ALA A 1 141 ? 6.602 6.082 18.031 1 93.5 141 ALA A O 1
ATOM 1141 N N . PRO A 1 142 ? 6.336 8.203 18.672 1 93.38 142 PRO A N 1
ATOM 1142 C CA . PRO A 1 142 ? 6.418 8.688 17.297 1 93.38 142 PRO A CA 1
ATOM 1143 C C . PRO A 1 142 ? 7.785 8.438 16.656 1 93.38 142 PRO A C 1
ATOM 1145 O O . PRO A 1 142 ? 8.797 8.391 17.359 1 93.38 142 PRO A O 1
ATOM 1148 N N . THR A 1 143 ? 7.82 8.117 15.383 1 91.94 143 THR A N 1
ATOM 1149 C CA . THR A 1 143 ? 9.023 8.008 14.57 1 91.94 143 THR A CA 1
ATOM 1150 C C . THR A 1 143 ? 8.758 8.477 13.141 1 91.94 143 THR A C 1
ATOM 1152 O O . THR A 1 143 ? 7.602 8.672 12.758 1 91.94 143 THR A O 1
ATOM 1155 N N . PHE A 1 144 ? 9.797 8.789 12.461 1 93 144 PHE A N 1
ATOM 1156 C CA . PHE A 1 144 ? 9.648 9.148 11.055 1 93 144 PHE A CA 1
ATOM 1157 C C . PHE A 1 144 ? 9.367 7.91 10.211 1 93 144 PHE A C 1
ATOM 1159 O O . PHE A 1 144 ? 10.031 6.883 10.359 1 93 144 PHE A O 1
ATOM 1166 N N . VAL A 1 145 ? 8.32 7.98 9.414 1 95.94 145 VAL A N 1
ATOM 1167 C CA . VAL A 1 145 ? 8.102 6.969 8.383 1 95.94 145 VAL A CA 1
ATOM 1168 C C . VAL A 1 145 ? 8.781 7.402 7.082 1 95.94 145 VAL A C 1
ATOM 1170 O O . VAL A 1 145 ? 9.289 8.516 6.984 1 95.94 145 VAL A O 1
ATOM 1173 N N . GLU A 1 146 ? 8.844 6.539 6.109 1 95.19 146 GLU A N 1
ATOM 1174 C CA . GLU A 1 146 ? 9.57 6.82 4.875 1 95.19 146 GLU A CA 1
ATOM 1175 C C . GLU A 1 146 ? 8.617 7.234 3.756 1 95.19 146 GLU A C 1
ATOM 1177 O O . GLU A 1 146 ? 7.445 6.848 3.756 1 95.19 146 GLU A O 1
ATOM 1182 N N . ASP A 1 147 ? 9.07 8.07 2.879 1 94.25 147 ASP A N 1
ATOM 1183 C CA . ASP A 1 147 ? 8.422 8.391 1.61 1 94.25 147 ASP A CA 1
ATOM 1184 C C . ASP A 1 147 ? 8.93 7.477 0.494 1 94.25 147 ASP A C 1
ATOM 1186 O O . ASP A 1 147 ? 10.062 7.621 0.034 1 94.25 147 ASP A O 1
ATOM 1190 N N . VAL A 1 148 ? 8.078 6.621 -0.058 1 96.25 148 VAL A N 1
ATOM 1191 C CA . VAL A 1 148 ? 8.539 5.613 -1.007 1 96.25 148 VAL A CA 1
ATOM 1192 C C . VAL A 1 148 ? 8.906 6.277 -2.332 1 96.25 148 VAL A C 1
ATOM 1194 O O . VAL A 1 148 ? 9.594 5.684 -3.162 1 96.25 148 VAL A O 1
ATOM 1197 N N . ALA A 1 149 ? 8.383 7.484 -2.533 1 93.62 149 ALA A N 1
ATOM 1198 C CA . ALA A 1 149 ? 8.758 8.211 -3.742 1 93.62 149 ALA A CA 1
ATOM 1199 C C . ALA A 1 149 ? 10.25 8.523 -3.752 1 93.62 149 ALA A C 1
ATOM 1201 O O . ALA A 1 149 ? 10.82 8.852 -4.797 1 93.62 149 ALA A O 1
ATOM 1202 N N . GLU A 1 150 ? 10.852 8.477 -2.627 1 94.06 150 GLU A N 1
ATOM 1203 C CA . GLU A 1 150 ? 12.281 8.742 -2.512 1 94.06 150 GLU A CA 1
ATOM 1204 C C . GLU A 1 150 ? 13.086 7.445 -2.445 1 94.06 150 GLU A C 1
ATOM 1206 O O . GLU A 1 150 ? 14.289 7.465 -2.168 1 94.06 150 GLU A O 1
ATOM 1211 N N . GLN A 1 151 ? 12.461 6.332 -2.637 1 97.19 151 GLN A N 1
ATOM 1212 C CA . GLN A 1 151 ? 13.109 5.035 -2.508 1 97.19 151 GLN A CA 1
ATOM 1213 C C . GLN A 1 151 ? 13.102 4.281 -3.834 1 97.19 151 GLN A C 1
ATOM 1215 O O . GLN A 1 151 ? 12.398 4.668 -4.77 1 97.19 151 GLN A O 1
ATOM 1220 N N . SER A 1 152 ? 13.93 3.244 -3.891 1 98.38 152 SER A N 1
ATOM 1221 C CA . SER A 1 152 ? 14.062 2.461 -5.117 1 98.38 152 SER A CA 1
ATOM 1222 C C . SER A 1 152 ? 13.875 0.972 -4.844 1 98.38 152 SER A C 1
ATOM 1224 O O . SER A 1 152 ? 14.125 0.505 -3.729 1 98.38 152 SER A O 1
ATOM 1226 N N . ILE A 1 153 ? 13.422 0.272 -5.871 1 98.75 153 ILE A N 1
ATOM 1227 C CA . ILE A 1 153 ? 13.258 -1.176 -5.801 1 98.75 153 ILE A CA 1
ATOM 1228 C C . ILE A 1 153 ? 13.859 -1.825 -7.039 1 98.75 153 ILE A C 1
ATOM 1230 O O . ILE A 1 153 ? 13.695 -1.324 -8.156 1 98.75 153 ILE A O 1
ATOM 1234 N N . LEU A 1 154 ? 14.695 -2.875 -6.824 1 98.75 154 LEU A N 1
ATOM 1235 C CA . LEU A 1 154 ? 15.188 -3.75 -7.879 1 98.75 154 LEU A CA 1
ATOM 1236 C C . LEU A 1 154 ? 14.32 -5 -8 1 98.75 154 LEU A C 1
ATOM 1238 O O . LEU A 1 154 ? 14.227 -5.789 -7.059 1 98.75 154 LEU A O 1
ATOM 1242 N N . ILE A 1 155 ? 13.672 -5.137 -9.125 1 98.62 155 ILE A N 1
ATOM 1243 C CA . ILE A 1 155 ? 12.883 -6.336 -9.398 1 98.62 155 ILE A CA 1
ATOM 1244 C C . ILE A 1 155 ? 13.703 -7.316 -10.234 1 98.62 155 ILE A C 1
ATOM 1246 O O . ILE A 1 155 ? 13.93 -7.086 -11.422 1 98.62 155 ILE A O 1
ATOM 1250 N N . VAL A 1 156 ? 14.117 -8.391 -9.586 1 98.44 156 VAL A N 1
ATOM 1251 C CA . VAL A 1 156 ? 14.945 -9.391 -10.242 1 98.44 156 VAL A CA 1
ATOM 1252 C C . VAL A 1 156 ? 14.07 -10.531 -10.758 1 98.44 156 VAL A C 1
ATOM 1254 O O . VAL A 1 156 ? 13.469 -11.266 -9.977 1 98.44 156 VAL A O 1
ATOM 1257 N N . GLY A 1 157 ? 14.086 -10.773 -12 1 95.19 157 GLY A N 1
ATOM 1258 C CA . GLY A 1 157 ? 13.055 -11.547 -12.672 1 95.19 157 GLY A CA 1
ATOM 1259 C C . GLY A 1 157 ? 11.875 -10.695 -13.117 1 95.19 157 GLY A C 1
ATOM 1260 O O . GLY A 1 157 ? 10.789 -10.773 -12.539 1 95.19 157 GLY A O 1
ATOM 1261 N N . TYR A 1 158 ? 12.117 -9.945 -14.18 1 94.75 158 TYR A N 1
ATOM 1262 C CA . TYR A 1 158 ? 11.133 -8.953 -14.609 1 94.75 158 TYR A CA 1
ATOM 1263 C C . TYR A 1 158 ? 10.281 -9.492 -15.758 1 94.75 158 TYR A C 1
ATOM 1265 O O . TYR A 1 158 ? 10.594 -9.266 -16.922 1 94.75 158 TYR A O 1
ATOM 1273 N N . GLY A 1 159 ? 9.273 -10.195 -15.438 1 89.94 159 GLY A N 1
ATOM 1274 C CA . GLY A 1 159 ? 8.258 -10.695 -16.359 1 89.94 159 GLY A CA 1
ATOM 1275 C C . GLY A 1 159 ? 6.898 -10.047 -16.156 1 89.94 159 GLY A C 1
ATOM 1276 O O . GLY A 1 159 ? 6.816 -8.836 -15.922 1 89.94 159 GLY A O 1
ATOM 1277 N N . HIS A 1 160 ? 5.855 -10.828 -16.25 1 86 160 HIS A N 1
ATOM 1278 C CA . HIS A 1 160 ? 4.496 -10.32 -16.125 1 86 160 HIS A CA 1
ATOM 1279 C C . HIS A 1 160 ? 4.211 -9.836 -14.711 1 86 160 HIS A C 1
ATOM 1281 O O . HIS A 1 160 ? 3.637 -8.758 -14.523 1 86 160 HIS A O 1
ATOM 1287 N N . ILE A 1 161 ? 4.613 -10.617 -13.781 1 91.06 161 ILE A N 1
ATOM 1288 C CA . ILE A 1 161 ? 4.406 -10.25 -12.391 1 91.06 161 ILE A CA 1
ATOM 1289 C C . ILE A 1 161 ? 5.215 -8.992 -12.062 1 91.06 161 ILE A C 1
ATOM 1291 O O . ILE A 1 161 ? 4.715 -8.07 -11.414 1 91.06 161 ILE A O 1
ATOM 1295 N N . GLY A 1 162 ? 6.477 -8.977 -12.516 1 95.25 162 GLY A N 1
ATOM 1296 C CA . GLY A 1 162 ? 7.32 -7.809 -12.312 1 95.25 162 GLY A CA 1
ATOM 1297 C C . GLY A 1 162 ? 6.727 -6.535 -12.891 1 95.25 162 GLY A C 1
ATOM 1298 O O . GLY A 1 162 ? 6.777 -5.48 -12.25 1 95.25 162 GLY A O 1
ATOM 1299 N N . THR A 1 163 ? 6.18 -6.711 -14.055 1 95.25 163 THR A N 1
ATOM 1300 C CA . THR A 1 163 ? 5.566 -5.562 -14.711 1 95.25 163 THR A CA 1
ATOM 1301 C C . THR A 1 163 ? 4.371 -5.051 -13.914 1 95.25 163 THR A C 1
ATOM 1303 O O . THR A 1 163 ? 4.219 -3.844 -13.727 1 95.25 163 THR A O 1
ATOM 1306 N N . ALA A 1 164 ? 3.551 -5.961 -13.477 1 94.56 164 ALA A N 1
ATOM 1307 C CA . ALA A 1 164 ? 2.402 -5.578 -12.656 1 94.56 164 ALA A CA 1
ATOM 1308 C C . ALA A 1 164 ? 2.848 -4.863 -11.383 1 94.56 164 ALA A C 1
ATOM 1310 O O . ALA A 1 164 ? 2.25 -3.863 -10.984 1 94.56 164 ALA A O 1
ATOM 1311 N N . CYS A 1 165 ? 3.908 -5.328 -10.758 1 97.44 165 CYS A N 1
ATOM 1312 C CA . CYS A 1 165 ? 4.465 -4.688 -9.57 1 97.44 165 CYS A CA 1
ATOM 1313 C C . CYS A 1 165 ? 4.969 -3.285 -9.891 1 97.44 165 CYS A C 1
ATOM 1315 O O . CYS A 1 165 ? 4.656 -2.33 -9.18 1 97.44 165 CYS A O 1
ATOM 1317 N N . ALA A 1 166 ? 5.695 -3.219 -10.992 1 97.94 166 ALA A N 1
ATOM 1318 C CA . ALA A 1 166 ? 6.281 -1.944 -11.398 1 97.94 166 ALA A CA 1
ATOM 1319 C C . ALA A 1 166 ? 5.199 -0.89 -11.609 1 97.94 166 ALA A C 1
ATOM 1321 O O . ALA A 1 166 ? 5.332 0.249 -11.156 1 97.94 166 ALA A O 1
ATOM 1322 N N . LYS A 1 167 ? 4.168 -1.255 -12.266 1 96.56 167 LYS A N 1
ATOM 1323 C CA . LYS A 1 167 ? 3.066 -0.339 -12.547 1 96.56 167 LYS A CA 1
ATOM 1324 C C . LYS A 1 167 ? 2.488 0.242 -11.258 1 96.56 167 LYS A C 1
ATOM 1326 O O . LYS A 1 167 ? 2.322 1.457 -11.141 1 96.56 167 LYS A O 1
ATOM 1331 N N . LYS A 1 168 ? 2.225 -0.58 -10.32 1 96.81 168 LYS A N 1
ATOM 1332 C CA . LYS A 1 168 ? 1.597 -0.145 -9.078 1 96.81 168 LYS A CA 1
ATOM 1333 C C . LYS A 1 168 ? 2.572 0.656 -8.219 1 96.81 168 LYS A C 1
ATOM 1335 O O . LYS A 1 168 ? 2.191 1.653 -7.602 1 96.81 168 LYS A O 1
ATOM 1340 N N . LEU A 1 169 ? 3.807 0.24 -8.172 1 97.81 169 LEU A N 1
ATOM 1341 C CA . LEU A 1 169 ? 4.816 0.948 -7.391 1 97.81 169 LEU A CA 1
ATOM 1342 C C . LEU A 1 169 ? 5.102 2.32 -7.988 1 97.81 169 LEU A C 1
ATOM 1344 O O . LEU A 1 169 ? 5.328 3.287 -7.258 1 97.81 169 LEU A O 1
ATOM 1348 N N . ASN A 1 170 ? 5.07 2.414 -9.32 1 95.62 170 ASN A N 1
ATOM 1349 C CA . ASN A 1 170 ? 5.188 3.705 -9.992 1 95.62 170 ASN A CA 1
ATOM 1350 C C . ASN A 1 170 ? 4.051 4.645 -9.586 1 95.62 170 ASN A C 1
ATOM 1352 O O . ASN A 1 170 ? 4.254 5.855 -9.484 1 95.62 170 ASN A O 1
ATOM 1356 N N . GLY A 1 171 ? 2.918 4.059 -9.398 1 93.12 171 GLY A N 1
ATOM 1357 C CA . GLY A 1 171 ? 1.771 4.844 -8.969 1 93.12 171 GLY A CA 1
ATOM 1358 C C . GLY A 1 171 ? 1.978 5.516 -7.629 1 93.12 171 GLY A C 1
ATOM 1359 O O . GLY A 1 171 ? 1.309 6.504 -7.312 1 93.12 171 GLY A O 1
ATOM 1360 N N . LEU A 1 172 ? 2.947 5.031 -6.855 1 95.5 172 LEU A N 1
ATOM 1361 C CA . LEU A 1 172 ? 3.287 5.621 -5.566 1 95.5 172 LEU A CA 1
ATOM 1362 C C . LEU A 1 172 ? 4.52 6.508 -5.688 1 95.5 172 LEU A C 1
ATOM 1364 O O . LEU A 1 172 ? 4.98 7.074 -4.691 1 95.5 172 LEU A O 1
ATOM 1368 N N . GLY A 1 173 ? 5.059 6.586 -6.867 1 94.12 173 GLY A N 1
ATOM 1369 C CA . GLY A 1 173 ? 6.195 7.449 -7.129 1 94.12 173 GLY A CA 1
ATOM 1370 C C . GLY A 1 173 ? 7.531 6.766 -6.91 1 94.12 173 GLY A C 1
ATOM 1371 O O . GLY A 1 173 ? 8.586 7.406 -6.965 1 94.12 173 GLY A O 1
ATOM 1372 N N . MET A 1 174 ? 7.559 5.492 -6.703 1 96.88 174 MET A N 1
ATOM 1373 C CA . MET A 1 174 ? 8.789 4.766 -6.402 1 96.88 174 MET A CA 1
ATOM 1374 C C . MET A 1 174 ? 9.641 4.598 -7.656 1 96.88 174 MET A C 1
ATOM 1376 O O . MET A 1 174 ? 9.109 4.441 -8.758 1 96.88 174 MET A O 1
ATOM 1380 N N . LYS A 1 175 ? 10.953 4.641 -7.523 1 97.75 175 LYS A N 1
ATOM 1381 C CA . LYS A 1 175 ? 11.867 4.332 -8.617 1 97.75 175 LYS A CA 1
ATOM 1382 C C . LYS A 1 175 ? 12.016 2.824 -8.797 1 97.75 175 LYS A C 1
ATOM 1384 O O . LYS A 1 175 ? 12.453 2.123 -7.883 1 97.75 175 LYS A O 1
ATOM 1389 N N . VAL A 1 176 ? 11.68 2.332 -10.008 1 98.56 176 VAL A N 1
ATOM 1390 C CA . VAL A 1 176 ? 11.656 0.89 -10.234 1 98.56 176 VAL A CA 1
ATOM 1391 C C . VAL A 1 176 ? 12.672 0.518 -11.312 1 98.56 176 VAL A C 1
ATOM 1393 O O . VAL A 1 176 ? 12.68 1.112 -12.391 1 98.56 176 VAL A O 1
ATOM 1396 N N . VAL A 1 177 ? 13.508 -0.439 -11.023 1 98.44 177 VAL A N 1
ATOM 1397 C CA . VAL A 1 177 ? 14.422 -1.032 -11.992 1 98.44 177 VAL A CA 1
ATOM 1398 C C . VAL A 1 177 ? 14.125 -2.521 -12.141 1 98.44 177 VAL A C 1
ATOM 1400 O O . VAL A 1 177 ? 14.023 -3.244 -11.148 1 98.44 177 VAL A O 1
ATOM 1403 N N . GLY A 1 178 ? 13.844 -2.932 -13.328 1 97.94 178 GLY A N 1
ATOM 1404 C CA . GLY A 1 178 ? 13.688 -4.344 -13.633 1 97.94 178 GLY A CA 1
ATOM 1405 C C . GLY A 1 178 ? 14.961 -4.977 -14.172 1 97.94 178 GLY A C 1
ATOM 1406 O O . GLY A 1 178 ? 15.656 -4.383 -15 1 97.94 178 GLY A O 1
ATOM 1407 N N . VAL A 1 179 ? 15.273 -6.152 -13.68 1 97.25 179 VAL A N 1
ATOM 1408 C CA . VAL A 1 179 ? 16.469 -6.883 -14.094 1 97.25 179 VAL A CA 1
ATOM 1409 C C . VAL A 1 179 ? 16.062 -8.234 -14.688 1 97.25 179 VAL A C 1
ATOM 1411 O O . VAL A 1 179 ? 15.266 -8.961 -14.094 1 97.25 179 VAL A O 1
ATOM 1414 N N . LYS A 1 180 ? 16.609 -8.531 -15.805 1 93.56 180 LYS A N 1
ATOM 1415 C CA . LYS A 1 180 ? 16.328 -9.82 -16.422 1 93.56 180 LYS A CA 1
ATOM 1416 C C . LYS A 1 180 ? 17.469 -10.25 -17.344 1 93.56 180 LYS A C 1
ATOM 1418 O O . LYS A 1 180 ? 18.312 -9.438 -17.703 1 93.56 180 LYS A O 1
ATOM 1423 N N . ALA A 1 181 ? 17.422 -11.531 -17.688 1 89.56 181 ALA A N 1
ATOM 1424 C CA . ALA A 1 181 ? 18.484 -12.117 -18.5 1 89.56 181 ALA A CA 1
ATOM 1425 C C . ALA A 1 181 ? 18.438 -11.609 -19.938 1 89.56 181 ALA A C 1
ATOM 1427 O O . ALA A 1 181 ? 19.469 -11.492 -20.594 1 89.56 181 ALA A O 1
ATOM 1428 N N . ARG A 1 182 ? 17.219 -11.32 -20.453 1 89.19 182 ARG A N 1
ATOM 1429 C CA . ARG A 1 182 ? 17.031 -10.867 -21.828 1 89.19 182 ARG A CA 1
ATOM 1430 C C . ARG A 1 182 ? 16.219 -9.57 -21.891 1 89.19 182 ARG A C 1
ATOM 1432 O O . ARG A 1 182 ? 15.07 -9.57 -22.297 1 89.19 182 ARG A O 1
ATOM 1439 N N . PRO A 1 183 ? 16.844 -8.438 -21.594 1 90.88 183 PRO A N 1
ATOM 1440 C CA . PRO A 1 183 ? 16.125 -7.156 -21.578 1 90.88 183 PRO A CA 1
ATOM 1441 C C . PRO A 1 183 ? 15.477 -6.82 -22.906 1 90.88 183 PRO A C 1
ATOM 1443 O O . PRO A 1 183 ? 14.461 -6.125 -22.953 1 90.88 183 PRO A O 1
ATOM 1446 N N . GLU A 1 184 ? 16.016 -7.363 -23.938 1 86.56 184 GLU A N 1
ATOM 1447 C CA . GLU A 1 184 ? 15.539 -7.043 -25.281 1 86.56 184 GLU A CA 1
ATOM 1448 C C . GLU A 1 184 ? 14.164 -7.637 -25.547 1 86.56 184 GLU A C 1
ATOM 1450 O O . GLU A 1 184 ? 13.438 -7.18 -26.438 1 86.56 184 GLU A O 1
ATOM 1455 N N . SER A 1 185 ? 13.797 -8.625 -24.844 1 84.19 185 SER A N 1
ATOM 1456 C CA . SER A 1 185 ? 12.516 -9.297 -25.031 1 84.19 185 SER A CA 1
ATOM 1457 C C . SER A 1 185 ? 11.398 -8.586 -24.281 1 84.19 185 SER A C 1
ATOM 1459 O O . SER A 1 185 ? 10.234 -8.977 -24.375 1 84.19 185 SER A O 1
ATOM 1461 N N . THR A 1 186 ? 11.688 -7.492 -23.625 1 87.94 186 THR A N 1
ATOM 1462 C CA . THR A 1 186 ? 10.703 -6.773 -22.812 1 87.94 186 THR A CA 1
ATOM 1463 C C . THR A 1 186 ? 9.742 -5.996 -23.719 1 87.94 186 THR A C 1
ATOM 1465 O O . THR A 1 186 ? 10.164 -5.285 -24.625 1 87.94 186 THR A O 1
ATOM 1468 N N . SER A 1 187 ? 8.469 -6.184 -23.438 1 88.06 187 SER A N 1
ATOM 1469 C CA . SER A 1 187 ? 7.465 -5.473 -24.219 1 88.06 187 SER A CA 1
ATOM 1470 C C . SER A 1 187 ? 7.547 -3.967 -23.984 1 88.06 187 SER A C 1
ATOM 1472 O O . SER A 1 187 ? 8.094 -3.518 -22.984 1 88.06 187 SER A O 1
ATOM 1474 N N . GLU A 1 188 ? 6.973 -3.207 -24.859 1 89.56 188 GLU A N 1
ATOM 1475 C CA . GLU A 1 188 ? 6.953 -1.753 -24.734 1 89.56 188 GLU A CA 1
ATOM 1476 C C . GLU A 1 188 ? 6.191 -1.312 -23.484 1 89.56 188 GLU A C 1
ATOM 1478 O O . GLU A 1 188 ? 6.629 -0.414 -22.766 1 89.56 188 GLU A O 1
ATOM 1483 N N . GLU A 1 189 ? 5.148 -1.941 -23.266 1 87.5 189 GLU A N 1
ATOM 1484 C CA . GLU A 1 189 ? 4.348 -1.631 -22.078 1 87.5 189 GLU A CA 1
ATOM 1485 C C . GLU A 1 189 ? 5.152 -1.833 -20.797 1 87.5 189 GLU A C 1
ATOM 1487 O O . GLU A 1 189 ? 5.098 -1.004 -19.891 1 87.5 189 GLU A O 1
ATOM 1492 N N . SER A 1 190 ? 5.867 -2.889 -20.812 1 90.75 190 SER A N 1
ATOM 1493 C CA . SER A 1 190 ? 6.688 -3.203 -19.641 1 90.75 190 SER A CA 1
ATOM 1494 C C . SER A 1 190 ? 7.828 -2.205 -19.484 1 90.75 190 SER A C 1
ATOM 1496 O O . SER A 1 190 ? 8.172 -1.814 -18.375 1 90.75 190 SER A O 1
ATOM 1498 N N . ARG A 1 191 ? 8.367 -1.704 -20.547 1 92.62 191 ARG A N 1
ATOM 1499 C CA . ARG A 1 191 ? 9.484 -0.761 -20.547 1 92.62 191 ARG A CA 1
ATOM 1500 C C . ARG A 1 191 ? 9.047 0.596 -20 1 92.62 191 ARG A C 1
ATOM 1502 O O . ARG A 1 191 ? 9.867 1.35 -19.469 1 92.62 191 ARG A O 1
ATOM 1509 N N . GLN A 1 192 ? 7.855 0.863 -20.094 1 93.56 192 GLN A N 1
ATOM 1510 C CA . GLN A 1 192 ? 7.328 2.137 -19.625 1 93.56 192 GLN A CA 1
ATOM 1511 C C . GLN A 1 192 ? 7.203 2.148 -18.094 1 93.56 192 GLN A C 1
ATOM 1513 O O . GLN A 1 192 ? 7.152 3.215 -17.484 1 93.56 192 GLN A O 1
ATOM 1518 N N . CYS A 1 193 ? 7.254 0.998 -17.531 1 94.44 193 CYS A N 1
ATOM 1519 C CA . CYS A 1 193 ? 6.957 0.896 -16.109 1 94.44 193 CYS A CA 1
ATOM 1520 C C . CYS A 1 193 ? 8.234 0.801 -15.289 1 94.44 193 CYS A C 1
ATOM 1522 O O . CYS A 1 193 ? 8.203 0.951 -14.062 1 94.44 193 CYS A O 1
ATOM 1524 N N . ALA A 1 194 ? 9.336 0.566 -15.906 1 96.12 194 ALA A N 1
ATOM 1525 C CA . ALA A 1 194 ? 10.586 0.404 -15.172 1 96.12 194 ALA A CA 1
ATOM 1526 C C . ALA A 1 194 ? 11.789 0.603 -16.094 1 96.12 194 ALA A C 1
ATOM 1528 O O . ALA A 1 194 ? 11.68 0.446 -17.312 1 96.12 194 ALA A O 1
ATOM 1529 N N . HIS A 1 195 ? 12.891 1.038 -15.469 1 96.56 195 HIS A N 1
ATOM 1530 C CA . HIS A 1 195 ? 14.164 0.96 -16.172 1 96.56 195 HIS A CA 1
ATOM 1531 C C . HIS A 1 195 ? 14.68 -0.473 -16.219 1 96.56 195 HIS A C 1
ATOM 1533 O O . HIS A 1 195 ? 14.875 -1.104 -15.18 1 96.56 195 HIS A O 1
ATOM 1539 N N . ILE A 1 196 ? 14.945 -1.002 -17.453 1 97.44 196 ILE A N 1
ATOM 1540 C CA . ILE A 1 196 ? 15.281 -2.412 -17.609 1 97.44 196 ILE A CA 1
ATOM 1541 C C . ILE A 1 196 ? 16.797 -2.57 -17.75 1 97.44 196 ILE A C 1
ATOM 1543 O O . ILE A 1 196 ? 17.422 -1.865 -18.547 1 97.44 196 ILE A O 1
ATOM 1547 N N . GLN A 1 197 ? 17.328 -3.475 -16.969 1 96.94 197 GLN A N 1
ATOM 1548 C CA . GLN A 1 197 ? 18.766 -3.738 -17 1 96.94 197 GLN A CA 1
ATOM 1549 C C . GLN A 1 197 ? 19.047 -5.23 -17.156 1 96.94 197 GLN A C 1
ATOM 1551 O O . GLN A 1 197 ? 18.203 -6.062 -16.828 1 96.94 197 GLN A O 1
ATOM 1556 N N . ASP A 1 198 ? 20.25 -5.52 -17.594 1 96.88 198 ASP A N 1
ATOM 1557 C CA . ASP A 1 198 ? 20.719 -6.895 -17.703 1 96.88 198 ASP A CA 1
ATOM 1558 C C . ASP A 1 198 ? 21.125 -7.445 -16.344 1 96.88 198 ASP A C 1
ATOM 1560 O O . ASP A 1 198 ? 21.656 -6.711 -15.5 1 96.88 198 ASP A O 1
ATOM 1564 N N . VAL A 1 199 ? 20.969 -8.719 -16.188 1 95.88 199 VAL A N 1
ATOM 1565 C CA . VAL A 1 199 ? 21.281 -9.375 -14.922 1 95.88 199 VAL A CA 1
ATOM 1566 C C . VAL A 1 199 ? 22.766 -9.227 -14.609 1 95.88 199 VAL A C 1
ATOM 1568 O O . VAL A 1 199 ? 23.172 -9.219 -13.445 1 95.88 199 VAL A O 1
ATOM 1571 N N . ALA A 1 200 ? 23.562 -8.977 -15.586 1 95.5 200 ALA A N 1
ATOM 1572 C CA . ALA A 1 200 ? 25 -8.781 -15.406 1 95.5 200 ALA A CA 1
ATOM 1573 C C . ALA A 1 200 ? 25.281 -7.523 -14.594 1 95.5 200 ALA A C 1
ATOM 1575 O O . ALA A 1 200 ? 26.344 -7.402 -13.984 1 95.5 200 ALA A O 1
ATOM 1576 N N . LYS A 1 201 ? 24.359 -6.609 -14.516 1 97 201 LYS A N 1
ATOM 1577 C CA . LYS A 1 201 ? 24.547 -5.344 -13.82 1 97 201 LYS A CA 1
ATOM 1578 C C . LYS A 1 201 ? 23.953 -5.395 -12.414 1 97 201 LYS A C 1
ATOM 1580 O O . LYS A 1 201 ? 24.047 -4.422 -11.656 1 97 201 LYS A O 1
ATOM 1585 N N . LEU A 1 202 ? 23.391 -6.477 -12.023 1 98 202 LEU A N 1
ATOM 1586 C CA . LEU A 1 202 ? 22.641 -6.582 -10.766 1 98 202 LEU A CA 1
ATOM 1587 C C . LEU A 1 202 ? 23.531 -6.215 -9.578 1 98 202 LEU A C 1
ATOM 1589 O O . LEU A 1 202 ? 23.156 -5.387 -8.75 1 98 202 LEU A O 1
ATOM 1593 N N . GLU A 1 203 ? 24.672 -6.754 -9.516 1 98.06 203 GLU A N 1
ATOM 1594 C CA . GLU A 1 203 ? 25.531 -6.609 -8.344 1 98.06 203 GLU A CA 1
ATOM 1595 C C . GLU A 1 203 ? 25.938 -5.156 -8.141 1 98.06 203 GLU A C 1
ATOM 1597 O O . GLU A 1 203 ? 26.109 -4.703 -7.008 1 98.06 203 GLU A O 1
ATOM 1602 N N . SER A 1 204 ? 26.078 -4.391 -9.219 1 98 204 SER A N 1
ATOM 1603 C CA . SER A 1 204 ? 26.438 -2.984 -9.109 1 98 204 SER A CA 1
ATOM 1604 C C . SER A 1 204 ? 25.266 -2.145 -8.609 1 98 204 SER A C 1
ATOM 1606 O O . SER A 1 204 ? 25.453 -1.014 -8.156 1 98 204 SER A O 1
ATOM 1608 N N . MET A 1 205 ? 24.078 -2.672 -8.648 1 98.38 205 MET A N 1
ATOM 1609 C CA . MET A 1 205 ? 22.875 -1.918 -8.289 1 98.38 205 MET A CA 1
ATOM 1610 C C . MET A 1 205 ? 22.438 -2.252 -6.871 1 98.38 205 MET A C 1
ATOM 1612 O O . MET A 1 205 ? 21.703 -1.474 -6.242 1 98.38 205 MET A O 1
ATOM 1616 N N . LEU A 1 206 ? 22.859 -3.348 -6.301 1 98.62 206 LEU A N 1
ATOM 1617 C CA . LEU A 1 206 ? 22.406 -3.846 -5.012 1 98.62 206 LEU A CA 1
ATOM 1618 C C . LEU A 1 206 ? 22.719 -2.852 -3.898 1 98.62 206 LEU A C 1
ATOM 1620 O O . LEU A 1 206 ? 21.891 -2.598 -3.025 1 98.62 206 LEU A O 1
ATOM 1624 N N . PRO A 1 207 ? 23.859 -2.096 -3.98 1 98.06 207 PRO A N 1
ATOM 1625 C CA . PRO A 1 207 ? 24.25 -1.217 -2.873 1 98.06 207 PRO A CA 1
ATOM 1626 C C . PRO A 1 207 ? 23.359 0.017 -2.762 1 98.06 207 PRO A C 1
ATOM 1628 O O . PRO A 1 207 ? 23.375 0.709 -1.741 1 98.06 207 PRO A O 1
ATOM 1631 N N . THR A 1 208 ? 22.594 0.323 -3.75 1 95.75 208 THR A N 1
ATOM 1632 C CA . THR A 1 208 ? 21.812 1.561 -3.723 1 95.75 208 THR A CA 1
ATOM 1633 C C . THR A 1 208 ? 20.328 1.263 -3.643 1 95.75 208 THR A C 1
ATOM 1635 O O . THR A 1 208 ? 19.516 2.176 -3.488 1 95.75 208 THR A O 1
ATOM 1638 N N . ALA A 1 209 ? 19.984 -0.005 -3.715 1 98.38 209 ALA A N 1
ATOM 1639 C CA . ALA A 1 209 ? 18.578 -0.379 -3.719 1 98.38 209 ALA A CA 1
ATOM 1640 C C . ALA A 1 209 ? 18 -0.402 -2.303 1 98.38 209 ALA A C 1
ATOM 1642 O O . ALA A 1 209 ? 18.625 -0.955 -1.39 1 98.38 209 ALA A O 1
ATOM 1643 N N . ASP A 1 210 ? 16.859 0.276 -2.094 1 98.75 210 ASP A N 1
ATOM 1644 C CA . ASP A 1 210 ? 16.188 0.209 -0.806 1 98.75 210 ASP A CA 1
ATOM 1645 C C . ASP A 1 210 ? 15.445 -1.117 -0.645 1 98.75 210 ASP A C 1
ATOM 1647 O O . ASP A 1 210 ? 15.312 -1.629 0.469 1 98.75 210 ASP A O 1
ATOM 1651 N N . TYR A 1 211 ? 14.922 -1.657 -1.771 1 98.88 211 TYR A N 1
ATOM 1652 C CA . TYR A 1 211 ? 14.203 -2.928 -1.817 1 98.88 211 TYR A CA 1
ATOM 1653 C C . TYR A 1 211 ? 14.727 -3.805 -2.949 1 98.88 211 TYR A C 1
ATOM 1655 O O . TYR A 1 211 ? 15.055 -3.307 -4.027 1 98.88 211 TYR A O 1
ATOM 1663 N N . VAL A 1 212 ? 14.812 -5.105 -2.693 1 98.94 212 VAL A N 1
ATOM 1664 C CA . VAL A 1 212 ? 15.141 -6.102 -3.705 1 98.94 212 VAL A CA 1
ATOM 1665 C C . VAL A 1 212 ? 14.047 -7.172 -3.748 1 98.94 212 VAL A C 1
ATOM 1667 O O . VAL A 1 212 ? 13.797 -7.852 -2.752 1 98.94 212 VAL A O 1
ATOM 1670 N N . LEU A 1 213 ? 13.391 -7.266 -4.863 1 98.88 213 LEU A N 1
ATOM 1671 C CA . LEU A 1 213 ? 12.289 -8.203 -5.066 1 98.88 213 LEU A CA 1
ATOM 1672 C C . LEU A 1 213 ? 12.719 -9.344 -5.988 1 98.88 213 LEU A C 1
ATOM 1674 O O . LEU A 1 213 ? 13.016 -9.117 -7.16 1 98.88 213 LEU A O 1
ATOM 1678 N N . ASN A 1 214 ? 12.75 -10.523 -5.426 1 98.75 214 ASN A N 1
ATOM 1679 C CA . ASN A 1 214 ? 13.086 -11.734 -6.164 1 98.75 214 ASN A CA 1
ATOM 1680 C C . ASN A 1 214 ? 11.844 -12.406 -6.734 1 98.75 214 ASN A C 1
ATOM 1682 O O . ASN A 1 214 ? 11 -12.898 -5.984 1 98.75 214 ASN A O 1
ATOM 1686 N N . LEU A 1 215 ? 11.75 -12.438 -8.039 1 95.81 215 LEU A N 1
ATOM 1687 C CA . LEU A 1 215 ? 10.656 -13.094 -8.758 1 95.81 215 LEU A CA 1
ATOM 1688 C C . LEU A 1 215 ? 11.188 -14.133 -9.727 1 95.81 215 LEU A C 1
ATOM 1690 O O . LEU A 1 215 ? 10.508 -14.5 -10.688 1 95.81 215 LEU A O 1
ATOM 1694 N N . LEU A 1 216 ? 12.328 -14.625 -9.508 1 94 216 LEU A N 1
ATOM 1695 C CA . LEU A 1 216 ? 13.008 -15.531 -10.438 1 94 216 LEU A CA 1
ATOM 1696 C C . LEU A 1 216 ? 12.32 -16.891 -10.477 1 94 216 LEU A C 1
ATOM 1698 O O . LEU A 1 216 ? 11.906 -17.406 -9.438 1 94 216 LEU A O 1
ATOM 1702 N N . PRO A 1 217 ? 12.266 -17.438 -11.648 1 86.56 217 PRO A N 1
ATOM 1703 C CA . PRO A 1 217 ? 11.914 -18.859 -11.727 1 86.56 217 PRO A CA 1
ATOM 1704 C C . PRO A 1 217 ? 13.047 -19.766 -11.266 1 86.56 217 PRO A C 1
ATOM 1706 O O . PRO A 1 217 ? 14.195 -19.328 -11.156 1 86.56 217 PRO A O 1
ATOM 1709 N N . LEU A 1 218 ? 12.648 -20.953 -10.961 1 86.25 218 LEU A N 1
ATOM 1710 C CA . LEU A 1 218 ? 13.688 -21.891 -10.57 1 86.25 218 LEU A CA 1
ATOM 1711 C C . LEU A 1 218 ? 14.273 -22.594 -11.789 1 86.25 218 LEU A C 1
ATOM 1713 O O . LEU A 1 218 ? 13.555 -23.297 -12.508 1 86.25 218 LEU A O 1
ATOM 1717 N N . THR A 1 219 ? 15.492 -22.359 -12.086 1 81.69 219 THR A N 1
ATOM 1718 C CA . THR A 1 219 ? 16.328 -23.016 -13.094 1 81.69 219 THR A CA 1
ATOM 1719 C C . THR A 1 219 ? 17.703 -23.344 -12.523 1 81.69 219 THR A C 1
ATOM 1721 O O . THR A 1 219 ? 18.031 -22.922 -11.414 1 81.69 219 THR A O 1
ATOM 1724 N N . PRO A 1 220 ? 18.422 -24.141 -13.242 1 84.62 220 PRO A N 1
ATOM 1725 C CA . PRO A 1 220 ? 19.781 -24.391 -12.75 1 84.62 220 PRO A CA 1
ATOM 1726 C C . PRO A 1 220 ? 20.594 -23.109 -12.547 1 84.62 220 PRO A C 1
ATOM 1728 O O . PRO A 1 220 ? 21.359 -23 -11.594 1 84.62 220 PRO A O 1
ATOM 1731 N N . ALA A 1 221 ? 20.328 -22.094 -13.344 1 88.25 221 ALA A N 1
ATOM 1732 C CA . ALA A 1 221 ? 21.062 -20.844 -13.289 1 88.25 221 ALA A CA 1
ATOM 1733 C C . ALA A 1 221 ? 20.578 -19.969 -12.133 1 88.25 221 ALA A C 1
ATOM 1735 O O . ALA A 1 221 ? 21.281 -19.062 -11.695 1 88.25 221 ALA A O 1
ATOM 1736 N N . THR A 1 222 ? 19.391 -20.219 -11.578 1 93.44 222 THR A N 1
ATOM 1737 C CA . THR A 1 222 ? 18.812 -19.312 -10.578 1 93.44 222 THR A CA 1
ATOM 1738 C C . THR A 1 222 ? 18.797 -19.984 -9.203 1 93.44 222 THR A C 1
ATOM 1740 O O . THR A 1 222 ? 18.375 -19.375 -8.219 1 93.44 222 THR A O 1
ATOM 1743 N N . ARG A 1 223 ? 19.219 -21.266 -9.195 1 94.81 223 ARG A N 1
ATOM 1744 C CA . ARG A 1 223 ? 19.297 -21.938 -7.898 1 94.81 223 ARG A CA 1
ATOM 1745 C C . ARG A 1 223 ? 20.266 -21.219 -6.965 1 94.81 223 ARG A C 1
ATOM 1747 O O . ARG A 1 223 ? 21.422 -20.969 -7.32 1 94.81 223 ARG A O 1
ATOM 1754 N N . ASP A 1 224 ? 19.781 -20.828 -5.785 1 98.12 224 ASP A N 1
ATOM 1755 C CA . ASP A 1 224 ? 20.562 -20.125 -4.766 1 98.12 224 ASP A CA 1
ATOM 1756 C C . ASP A 1 224 ? 21.203 -18.859 -5.34 1 98.12 224 ASP A C 1
ATOM 1758 O O . ASP A 1 224 ? 22.344 -18.531 -5 1 98.12 224 ASP A O 1
ATOM 1762 N N . PHE A 1 225 ? 20.484 -18.25 -6.258 1 97.94 225 PHE A N 1
ATOM 1763 C CA . PHE A 1 225 ? 20.938 -17.047 -6.938 1 97.94 225 PHE A CA 1
ATOM 1764 C C . PHE A 1 225 ? 21.281 -15.953 -5.93 1 97.94 225 PHE A C 1
ATOM 1766 O O . PHE A 1 225 ? 22.312 -15.281 -6.066 1 97.94 225 PHE A O 1
ATOM 1773 N N . PHE A 1 226 ? 20.438 -15.703 -4.965 1 98.75 226 PHE A N 1
ATOM 1774 C CA . PHE A 1 226 ? 20.781 -14.812 -3.865 1 98.75 226 PHE A CA 1
ATOM 1775 C C . PHE A 1 226 ? 21.5 -15.57 -2.758 1 98.75 226 PHE A C 1
ATOM 1777 O O . PHE A 1 226 ? 20.891 -16.375 -2.057 1 98.75 226 PHE A O 1
ATOM 1784 N N . ASP A 1 227 ? 22.75 -15.32 -2.688 1 98.5 227 ASP A N 1
ATOM 1785 C CA . ASP A 1 227 ? 23.641 -16 -1.739 1 98.5 227 ASP A CA 1
ATOM 1786 C C . ASP A 1 227 ? 24.344 -15 -0.831 1 98.5 227 ASP A C 1
ATOM 1788 O O . ASP A 1 227 ? 23.969 -13.82 -0.793 1 98.5 227 ASP A O 1
ATOM 1792 N N . ALA A 1 228 ? 25.281 -15.5 -0.093 1 98.44 228 ALA A N 1
ATOM 1793 C CA . ALA A 1 228 ? 26 -14.672 0.867 1 98.44 228 ALA A CA 1
ATOM 1794 C C . ALA A 1 228 ? 26.609 -13.453 0.183 1 98.44 228 ALA A C 1
ATOM 1796 O O . ALA A 1 228 ? 26.562 -12.344 0.72 1 98.44 228 ALA A O 1
ATOM 1797 N N . ARG A 1 229 ? 27.156 -13.656 -0.963 1 98.31 229 ARG A N 1
ATOM 1798 C CA . ARG A 1 229 ? 27.797 -12.57 -1.693 1 98.31 229 ARG A CA 1
ATOM 1799 C C . ARG A 1 229 ? 26.797 -11.477 -2.049 1 98.31 229 ARG A C 1
ATOM 1801 O O . ARG A 1 229 ? 27 -10.312 -1.724 1 98.31 229 ARG A O 1
ATOM 1808 N N . ARG A 1 230 ? 25.734 -11.828 -2.648 1 98.69 230 ARG A N 1
ATOM 1809 C CA . ARG A 1 230 ? 24.766 -10.836 -3.098 1 98.69 230 ARG A CA 1
ATOM 1810 C C . ARG A 1 230 ? 24.078 -10.172 -1.912 1 98.69 230 ARG A C 1
ATOM 1812 O O . ARG A 1 230 ? 23.797 -8.969 -1.945 1 98.69 230 ARG A O 1
ATOM 1819 N N . PHE A 1 231 ? 23.797 -10.883 -0.833 1 98.75 231 PHE A N 1
ATOM 1820 C CA . PHE A 1 231 ? 23.25 -10.258 0.365 1 98.75 231 PHE A CA 1
ATOM 1821 C C . PHE A 1 231 ? 24.219 -9.25 0.954 1 98.75 231 PHE A C 1
ATOM 1823 O O . PHE A 1 231 ? 23.812 -8.195 1.447 1 98.75 231 PHE A O 1
ATOM 1830 N N . SER A 1 232 ? 25.5 -9.531 0.848 1 98.44 232 SER A N 1
ATOM 1831 C CA . SER A 1 232 ? 26.5 -8.648 1.424 1 98.44 232 SER A CA 1
ATOM 1832 C C . SER A 1 232 ? 26.625 -7.352 0.629 1 98.44 232 SER A C 1
ATOM 1834 O O . SER A 1 232 ? 27.125 -6.348 1.14 1 98.44 232 SER A O 1
ATOM 1836 N N . LEU A 1 233 ? 26.234 -7.371 -0.62 1 98.69 233 LEU A N 1
ATOM 1837 C CA . LEU A 1 233 ? 26.312 -6.188 -1.468 1 98.69 233 LEU A CA 1
ATOM 1838 C C . LEU A 1 233 ? 25.141 -5.25 -1.202 1 98.69 233 LEU A C 1
ATOM 1840 O O . LEU A 1 233 ? 25.172 -4.082 -1.59 1 98.69 233 LEU A O 1
ATOM 1844 N N . MET A 1 234 ? 24.031 -5.723 -0.599 1 98.69 234 MET A N 1
ATOM 1845 C CA . MET A 1 234 ? 22.875 -4.887 -0.303 1 98.69 234 MET A CA 1
ATOM 1846 C C . MET A 1 234 ? 23.188 -3.898 0.815 1 98.69 234 MET A C 1
ATOM 1848 O O . MET A 1 234 ? 24.078 -4.145 1.64 1 98.69 234 MET A O 1
ATOM 1852 N N . LYS A 1 235 ? 22.531 -2.762 0.84 1 97.31 235 LYS A N 1
ATOM 1853 C CA . LYS A 1 235 ? 22.75 -1.836 1.948 1 97.31 235 LYS A CA 1
ATOM 1854 C C . LYS A 1 235 ? 22.125 -2.361 3.234 1 97.31 235 LYS A C 1
ATOM 1856 O O . LYS A 1 235 ? 21.141 -3.109 3.191 1 97.31 235 LYS A O 1
ATOM 1861 N N . GLN A 1 236 ? 22.594 -1.96 4.309 1 97.69 236 GLN A N 1
ATOM 1862 C CA . GLN A 1 236 ? 22.172 -2.453 5.621 1 97.69 236 GLN A CA 1
ATOM 1863 C C . GLN A 1 236 ? 20.703 -2.146 5.887 1 97.69 236 GLN A C 1
ATOM 1865 O O . GLN A 1 236 ? 20.031 -2.891 6.598 1 97.69 236 GLN A O 1
ATOM 1870 N N . SER A 1 237 ? 20.188 -1.122 5.242 1 97.94 237 SER A N 1
ATOM 1871 C CA . SER A 1 237 ? 18.797 -0.715 5.457 1 97.94 237 SER A CA 1
ATOM 1872 C C . SER A 1 237 ? 17.859 -1.409 4.473 1 97.94 237 SER A C 1
ATOM 1874 O O . SER A 1 237 ? 16.656 -1.224 4.527 1 97.94 237 SER A O 1
ATOM 1876 N N . ALA A 1 238 ? 18.391 -2.266 3.572 1 98.69 238 ALA A N 1
ATOM 1877 C CA . ALA A 1 238 ? 17.609 -2.836 2.477 1 98.69 238 ALA A CA 1
ATOM 1878 C C . ALA A 1 238 ? 16.656 -3.906 2.986 1 98.69 238 ALA A C 1
ATOM 1880 O O . ALA A 1 238 ? 16.922 -4.562 3.994 1 98.69 238 ALA A O 1
ATOM 1881 N N . ILE A 1 239 ? 15.539 -4.039 2.309 1 98.88 239 ILE A N 1
ATOM 1882 C CA . ILE A 1 239 ? 14.547 -5.09 2.531 1 98.88 239 ILE A CA 1
ATOM 1883 C C . ILE A 1 239 ? 14.555 -6.066 1.356 1 98.88 239 ILE A C 1
ATOM 1885 O O . ILE A 1 239 ? 14.492 -5.648 0.197 1 98.88 239 ILE A O 1
ATOM 1889 N N . TYR A 1 240 ? 14.695 -7.348 1.649 1 98.94 240 TYR A N 1
ATOM 1890 C CA . TYR A 1 240 ? 14.664 -8.406 0.646 1 98.94 240 TYR A CA 1
ATOM 1891 C C . TYR A 1 240 ? 13.305 -9.086 0.61 1 98.94 240 TYR A C 1
ATOM 1893 O O . TYR A 1 240 ? 12.711 -9.359 1.657 1 98.94 240 TYR A O 1
ATOM 1901 N N . MET A 1 241 ? 12.805 -9.305 -0.567 1 98.88 241 MET A N 1
ATOM 1902 C CA . MET A 1 241 ? 11.523 -9.984 -0.725 1 98.88 241 MET A CA 1
ATOM 1903 C C . MET A 1 241 ? 11.633 -11.133 -1.715 1 98.88 241 MET A C 1
ATOM 1905 O O . MET A 1 241 ? 12.266 -11 -2.762 1 98.88 241 MET A O 1
ATOM 1909 N N . ASN A 1 242 ? 10.992 -12.25 -1.409 1 98.69 242 ASN A N 1
ATOM 1910 C CA . ASN A 1 242 ? 10.945 -13.367 -2.344 1 98.69 242 ASN A CA 1
ATOM 1911 C C . ASN A 1 242 ? 9.523 -13.883 -2.527 1 98.69 242 ASN A C 1
ATOM 1913 O O . ASN A 1 242 ? 8.93 -14.422 -1.593 1 98.69 242 ASN A O 1
ATOM 1917 N N . PHE A 1 243 ? 9.008 -13.695 -3.678 1 96.44 243 PHE A N 1
ATOM 1918 C CA . PHE A 1 243 ? 7.695 -14.195 -4.07 1 96.44 243 PHE A CA 1
ATOM 1919 C C . PHE A 1 243 ? 7.809 -15.117 -5.277 1 96.44 243 PHE A C 1
ATOM 1921 O O . PHE A 1 243 ? 6.805 -15.438 -5.918 1 96.44 243 PHE A O 1
ATOM 1928 N N . GLY A 1 244 ? 9.023 -15.445 -5.668 1 93.12 244 GLY A N 1
ATOM 1929 C CA . GLY A 1 244 ? 9.266 -16.391 -6.754 1 93.12 244 GLY A CA 1
ATOM 1930 C C . GLY A 1 244 ? 9.266 -17.828 -6.301 1 93.12 244 GLY A C 1
ATOM 1931 O O . GLY A 1 244 ? 8.203 -18.406 -6.051 1 93.12 244 GLY A O 1
ATOM 1932 N N . ARG A 1 245 ? 10.5 -18.344 -6.164 1 91.81 245 ARG A N 1
ATOM 1933 C CA . ARG A 1 245 ? 10.695 -19.703 -5.688 1 91.81 245 ARG A CA 1
ATOM 1934 C C . ARG A 1 245 ? 11.68 -19.734 -4.523 1 91.81 245 ARG A C 1
ATOM 1936 O O . ARG A 1 245 ? 12.688 -19.031 -4.535 1 91.81 245 ARG A O 1
ATOM 1943 N N . GLY A 1 246 ? 11.352 -20.547 -3.51 1 96 246 GLY A N 1
ATOM 1944 C CA . GLY A 1 246 ? 12.203 -20.625 -2.334 1 96 246 GLY A CA 1
ATOM 1945 C C . GLY A 1 246 ? 13.633 -21.016 -2.66 1 96 246 GLY A C 1
ATOM 1946 O O . GLY A 1 246 ? 14.57 -20.531 -2.035 1 96 246 GLY A O 1
ATOM 1947 N N . GLN A 1 247 ? 13.828 -21.797 -3.721 1 95.31 247 GLN A N 1
ATOM 1948 C CA . GLN A 1 247 ? 15.125 -22.359 -4.078 1 95.31 247 GLN A CA 1
ATOM 1949 C C . GLN A 1 247 ? 16 -21.312 -4.762 1 95.31 247 GLN A C 1
ATOM 1951 O O . GLN A 1 247 ? 17.203 -21.531 -4.965 1 95.31 247 GLN A O 1
ATOM 1956 N N . THR A 1 248 ? 15.484 -20.141 -5.008 1 97.19 248 THR A N 1
ATOM 1957 C CA . THR A 1 248 ? 16.25 -19.141 -5.727 1 97.19 248 THR A CA 1
ATOM 1958 C C . THR A 1 248 ? 17.094 -18.297 -4.762 1 97.19 248 THR A C 1
ATOM 1960 O O . THR A 1 248 ? 17.906 -17.484 -5.188 1 97.19 248 THR A O 1
ATOM 1963 N N . ASN A 1 249 ? 16.938 -18.484 -3.479 1 98.31 249 ASN A N 1
ATOM 1964 C CA . ASN A 1 249 ? 17.859 -17.891 -2.508 1 98.31 249 ASN A CA 1
ATOM 1965 C C . ASN A 1 249 ? 18.375 -18.938 -1.528 1 98.31 249 ASN A C 1
ATOM 1967 O O . ASN A 1 249 ? 17.703 -19.938 -1.251 1 98.31 249 ASN A O 1
ATOM 1971 N N . ASN A 1 250 ? 19.578 -18.797 -1.121 1 98.62 250 ASN A N 1
ATOM 1972 C CA . ASN A 1 250 ? 20.125 -19.625 -0.045 1 98.62 250 ASN A CA 1
ATOM 1973 C C . ASN A 1 250 ? 19.531 -19.219 1.31 1 98.62 250 ASN A C 1
ATOM 1975 O O . ASN A 1 250 ? 19.844 -18.156 1.837 1 98.62 250 ASN A O 1
ATOM 1979 N N . GLU A 1 251 ? 18.734 -20.125 1.864 1 98.44 251 GLU A N 1
ATOM 1980 C CA . GLU A 1 251 ? 17.984 -19.781 3.068 1 98.44 251 GLU A CA 1
ATOM 1981 C C . GLU A 1 251 ? 18.906 -19.547 4.258 1 98.44 251 GLU A C 1
ATOM 1983 O O . GLU A 1 251 ? 18.672 -18.656 5.07 1 98.44 251 GLU A O 1
ATOM 1988 N N . GLU A 1 252 ? 19.953 -20.344 4.348 1 98.31 252 GLU A N 1
ATOM 1989 C CA . GLU A 1 252 ? 20.891 -20.172 5.445 1 98.31 252 GLU A CA 1
ATOM 1990 C C . GLU A 1 252 ? 21.594 -18.812 5.363 1 98.31 252 GLU A C 1
ATOM 1992 O O . GLU A 1 252 ? 21.75 -18.125 6.375 1 98.31 252 GLU A O 1
ATOM 1997 N N . ASP A 1 253 ? 22.016 -18.453 4.191 1 98.75 253 ASP A N 1
ATOM 1998 C CA . ASP A 1 253 ? 22.641 -17.156 3.988 1 98.75 253 ASP A CA 1
ATOM 1999 C C . ASP A 1 253 ? 21.672 -16.016 4.289 1 98.75 253 ASP A C 1
ATOM 2001 O O . ASP A 1 253 ? 22.062 -15.008 4.875 1 98.75 253 ASP A O 1
ATOM 2005 N N . LEU A 1 254 ? 20.438 -16.156 3.879 1 98.75 254 LEU A N 1
ATOM 2006 C CA . LEU A 1 254 ? 19.422 -15.148 4.145 1 98.75 254 LEU A CA 1
ATOM 2007 C C . LEU A 1 254 ? 19.188 -14.977 5.645 1 98.75 254 LEU A C 1
ATOM 2009 O O . LEU A 1 254 ? 19.203 -13.859 6.156 1 98.75 254 LEU A O 1
ATOM 2013 N N . ILE A 1 255 ? 19.031 -16.109 6.344 1 98.56 255 ILE A N 1
ATOM 2014 C CA . ILE A 1 255 ? 18.812 -16.094 7.781 1 98.56 255 ILE A CA 1
ATOM 2015 C C . ILE A 1 255 ? 19.984 -15.414 8.484 1 98.56 255 ILE A C 1
ATOM 2017 O O . ILE A 1 255 ? 19.797 -14.562 9.352 1 98.56 255 ILE A O 1
ATOM 2021 N N . THR A 1 256 ? 21.172 -15.781 8.07 1 98.56 256 THR A N 1
ATOM 2022 C CA . THR A 1 256 ? 22.375 -15.188 8.656 1 98.56 256 THR A CA 1
ATOM 2023 C C . THR A 1 256 ? 22.391 -13.68 8.414 1 98.56 256 THR A C 1
ATOM 2025 O O . THR A 1 256 ? 22.672 -12.906 9.328 1 98.56 256 THR A O 1
ATOM 2028 N N . SER A 1 257 ? 22.109 -13.242 7.215 1 98.69 257 SER A N 1
ATOM 2029 C CA . SER A 1 257 ? 22.094 -11.82 6.867 1 98.69 257 SER A CA 1
ATOM 2030 C C . SER A 1 257 ? 21.078 -11.055 7.699 1 98.69 257 SER A C 1
ATOM 2032 O O . SER A 1 257 ? 21.344 -9.914 8.102 1 98.69 257 SER A O 1
ATOM 2034 N N . LEU A 1 258 ? 19.969 -11.641 7.984 1 98.56 258 LEU A N 1
ATOM 2035 C CA . LEU A 1 258 ? 18.906 -11.023 8.766 1 98.56 258 LEU A CA 1
ATOM 2036 C C . LEU A 1 258 ? 19.281 -10.961 10.242 1 98.56 258 LEU A C 1
ATOM 2038 O O . LEU A 1 258 ? 19.047 -9.945 10.898 1 98.56 258 LEU A O 1
ATOM 2042 N N . LYS A 1 259 ? 19.906 -12.016 10.75 1 98.06 259 LYS A N 1
ATOM 2043 C CA . LYS A 1 259 ? 20.266 -12.094 12.164 1 98.06 259 LYS A CA 1
ATOM 2044 C C . LYS A 1 259 ? 21.406 -11.133 12.492 1 98.06 259 LYS A C 1
ATOM 2046 O O . LYS A 1 259 ? 21.438 -10.555 13.578 1 98.06 259 LYS A O 1
ATOM 2051 N N . THR A 1 260 ? 22.312 -10.914 11.547 1 97.81 260 THR A N 1
ATOM 2052 C CA . THR A 1 260 ? 23.5 -10.102 11.789 1 97.81 260 THR A CA 1
ATOM 2053 C C . THR A 1 260 ? 23.234 -8.641 11.438 1 97.81 260 THR A C 1
ATOM 2055 O O . THR A 1 260 ? 24.094 -7.777 11.68 1 97.81 260 THR A O 1
ATOM 2058 N N . GLY A 1 261 ? 22.156 -8.391 10.82 1 97.25 261 GLY A N 1
ATOM 2059 C CA . GLY A 1 261 ? 21.828 -7.023 10.445 1 97.25 261 GLY A CA 1
ATOM 2060 C C . GLY A 1 261 ? 22.5 -6.578 9.172 1 97.25 261 GLY A C 1
ATOM 2061 O O . GLY A 1 261 ? 22.656 -5.379 8.93 1 97.25 261 GLY A O 1
ATOM 2062 N N . GLN A 1 262 ? 22.953 -7.559 8.445 1 97.56 262 GLN A N 1
ATOM 2063 C CA . GLN A 1 262 ? 23.516 -7.238 7.133 1 97.56 262 GLN A CA 1
ATOM 2064 C C . GLN A 1 262 ? 22.453 -6.598 6.234 1 97.56 262 GLN A C 1
ATOM 2066 O O . GLN A 1 262 ? 22.781 -5.746 5.402 1 97.56 262 GLN A O 1
ATOM 2071 N N . ILE A 1 263 ? 21.25 -7.008 6.312 1 98.5 263 ILE A N 1
ATOM 2072 C CA . ILE A 1 263 ? 20.078 -6.348 5.734 1 98.5 263 ILE A CA 1
ATOM 2073 C C . ILE A 1 263 ? 19.031 -6.113 6.816 1 98.5 263 ILE A C 1
ATOM 2075 O O . ILE A 1 263 ? 19.078 -6.727 7.883 1 98.5 263 ILE A O 1
ATOM 2079 N N . ALA A 1 264 ? 18.094 -5.223 6.566 1 98.44 264 ALA A N 1
ATOM 2080 C CA . ALA A 1 264 ? 17.219 -4.719 7.621 1 98.44 264 ALA A CA 1
ATOM 2081 C C . ALA A 1 264 ? 16.031 -5.648 7.832 1 98.44 264 ALA A C 1
ATOM 2083 O O . ALA A 1 264 ? 15.484 -5.73 8.938 1 98.44 264 ALA A O 1
ATOM 2084 N N . GLY A 1 265 ? 15.609 -6.344 6.793 1 98.62 265 GLY A N 1
ATOM 2085 C CA . GLY A 1 265 ? 14.422 -7.188 6.906 1 98.62 265 GLY A CA 1
ATOM 2086 C C . GLY A 1 265 ? 14.109 -7.941 5.629 1 98.62 265 GLY A C 1
ATOM 2087 O O . GLY A 1 265 ? 14.844 -7.852 4.648 1 98.62 265 GLY A O 1
ATOM 2088 N N . ALA A 1 266 ? 13.008 -8.727 5.688 1 98.81 266 ALA A N 1
ATOM 2089 C CA . ALA A 1 266 ? 12.609 -9.516 4.52 1 98.81 266 ALA A CA 1
ATOM 2090 C C . ALA A 1 266 ? 11.117 -9.844 4.562 1 98.81 266 ALA A C 1
ATOM 2092 O O . ALA A 1 266 ? 10.523 -9.906 5.641 1 98.81 266 ALA A O 1
ATOM 2093 N N . VAL A 1 267 ? 10.531 -9.961 3.418 1 98.81 267 VAL A N 1
ATOM 2094 C CA . VAL A 1 267 ? 9.211 -10.539 3.227 1 98.81 267 VAL A CA 1
ATOM 2095 C C . VAL A 1 267 ? 9.312 -11.805 2.379 1 98.81 267 VAL A C 1
ATOM 2097 O O . VAL A 1 267 ? 9.781 -11.758 1.236 1 98.81 267 VAL A O 1
ATOM 2100 N N . ILE A 1 268 ? 8.898 -12.938 2.912 1 98.62 268 ILE A N 1
ATOM 2101 C CA . ILE A 1 268 ? 9.117 -14.211 2.244 1 98.62 268 ILE A CA 1
ATOM 2102 C C . ILE A 1 268 ? 7.801 -14.977 2.139 1 98.62 268 ILE A C 1
ATOM 2104 O O . ILE A 1 268 ? 7.141 -15.227 3.15 1 98.62 268 ILE A O 1
ATOM 2108 N N . ASP A 1 269 ? 7.469 -15.336 0.961 1 98 269 ASP A N 1
ATOM 2109 C CA . ASP A 1 269 ? 6.246 -16.094 0.716 1 98 269 ASP A CA 1
ATOM 2110 C C . ASP A 1 269 ? 6.562 -17.531 0.32 1 98 269 ASP A C 1
ATOM 2112 O O . ASP A 1 269 ? 5.707 -18.422 0.427 1 98 269 ASP A O 1
ATOM 2116 N N . VAL A 1 270 ? 7.797 -17.812 -0.151 1 96.25 270 VAL A N 1
ATOM 2117 C CA . VAL A 1 270 ? 8.164 -19.125 -0.692 1 96.25 270 VAL A CA 1
ATOM 2118 C C . VAL A 1 270 ? 9.422 -19.641 0.005 1 96.25 270 VAL A C 1
ATOM 2120 O O . VAL A 1 270 ? 10.305 -18.859 0.358 1 96.25 270 VAL A O 1
ATOM 2123 N N . PHE A 1 271 ? 9.477 -20.922 0.211 1 97.44 271 PHE A N 1
ATOM 2124 C CA . PHE A 1 271 ? 10.555 -21.547 0.968 1 97.44 271 PHE A CA 1
ATOM 2125 C C . PHE A 1 271 ? 11.023 -22.812 0.281 1 97.44 271 PHE A C 1
ATOM 2127 O O . PHE A 1 271 ? 10.328 -23.375 -0.574 1 97.44 271 PHE A O 1
ATOM 2134 N N . LYS A 1 272 ? 12.203 -23.266 0.608 1 96.69 272 LYS A N 1
ATOM 2135 C CA . LYS A 1 272 ? 12.758 -24.484 0.03 1 96.69 272 LYS A CA 1
ATOM 2136 C C . LYS A 1 272 ? 11.914 -25.703 0.404 1 96.69 272 LYS A C 1
ATOM 2138 O O . LYS A 1 272 ? 11.719 -26.609 -0.412 1 96.69 272 LYS A O 1
ATOM 2143 N N . GLN A 1 273 ? 11.477 -25.656 1.582 1 95.5 273 GLN A N 1
ATOM 2144 C CA . GLN A 1 273 ? 10.57 -26.703 2.064 1 95.5 273 GLN A CA 1
ATOM 2145 C C . GLN A 1 273 ? 9.234 -26.109 2.502 1 95.5 273 GLN A C 1
ATOM 2147 O O . GLN A 1 273 ? 9.195 -25.172 3.307 1 95.5 273 GLN A O 1
ATOM 2152 N N . GLU A 1 274 ? 8.203 -26.656 1.974 1 93.31 274 GLU A N 1
ATOM 2153 C CA . GLU A 1 274 ? 6.852 -26.219 2.32 1 93.31 274 GLU A CA 1
ATOM 2154 C C . GLU A 1 274 ? 5.949 -27.422 2.619 1 93.31 274 GLU A C 1
ATOM 2156 O O . GLU A 1 274 ? 5.961 -28.406 1.884 1 93.31 274 GLU A O 1
ATOM 2161 N N . PRO A 1 275 ? 5.277 -27.438 3.725 1 95.25 275 PRO A N 1
ATOM 2162 C CA . PRO A 1 275 ? 5.176 -26.359 4.703 1 95.25 275 PRO A CA 1
ATOM 2163 C C . PRO A 1 275 ? 6.477 -26.125 5.469 1 95.25 275 PRO A C 1
ATOM 2165 O O . PRO A 1 275 ? 7.258 -27.062 5.664 1 95.25 275 PRO A O 1
ATOM 2168 N N . LEU A 1 276 ? 6.625 -24.875 5.879 1 96.88 276 LEU A N 1
ATOM 2169 C CA . LEU A 1 276 ? 7.82 -24.5 6.625 1 96.88 276 LEU A CA 1
ATOM 2170 C C . LEU A 1 276 ? 7.867 -25.219 7.973 1 96.88 276 LEU A C 1
ATOM 2172 O O . LEU A 1 276 ? 6.887 -25.203 8.727 1 96.88 276 LEU A O 1
ATOM 2176 N N . PRO A 1 277 ? 8.961 -25.891 8.211 1 96.06 277 PRO A N 1
ATOM 2177 C CA . PRO A 1 277 ? 9.039 -26.609 9.492 1 96.06 277 PRO A CA 1
ATOM 2178 C C . PRO A 1 277 ? 8.82 -25.688 10.695 1 96.06 277 PRO A C 1
ATOM 2180 O O . PRO A 1 277 ? 9.266 -24.531 10.688 1 96.06 277 PRO A O 1
ATOM 2183 N N . ALA A 1 278 ? 8.25 -26.203 11.742 1 93.56 278 ALA A N 1
ATOM 2184 C CA . ALA A 1 278 ? 7.848 -25.438 12.914 1 93.56 278 ALA A CA 1
ATOM 2185 C C . ALA A 1 278 ? 9.062 -24.875 13.641 1 93.56 278 ALA A C 1
ATOM 2187 O O . ALA A 1 278 ? 8.961 -23.859 14.336 1 93.56 278 ALA A O 1
ATOM 2188 N N . ASP A 1 279 ? 10.156 -25.5 13.461 1 95.19 279 ASP A N 1
ATOM 2189 C CA . ASP A 1 279 ? 11.352 -25.062 14.172 1 95.19 279 ASP A CA 1
ATOM 2190 C C . ASP A 1 279 ? 12.211 -24.156 13.289 1 95.19 279 ASP A C 1
ATOM 2192 O O . ASP A 1 279 ? 13.336 -23.812 13.656 1 95.19 279 ASP A O 1
ATOM 2196 N N . SER A 1 280 ? 11.695 -23.797 12.203 1 97.12 280 SER A N 1
ATOM 2197 C CA . SER A 1 280 ? 12.453 -22.922 11.32 1 97.12 280 SER A CA 1
ATOM 2198 C C . SER A 1 280 ? 12.766 -21.594 11.992 1 97.12 280 SER A C 1
ATOM 2200 O O . SER A 1 280 ? 11.898 -21 12.633 1 97.12 280 SER A O 1
ATOM 2202 N N . ASP A 1 281 ? 13.938 -21.047 11.766 1 96.62 281 ASP A N 1
ATOM 2203 C CA . ASP A 1 281 ? 14.383 -19.766 12.305 1 96.62 281 ASP A CA 1
ATOM 2204 C C . ASP A 1 281 ? 13.547 -18.625 11.742 1 96.62 281 ASP A C 1
ATOM 2206 O O . ASP A 1 281 ? 13.43 -17.562 12.367 1 96.62 281 ASP A O 1
ATOM 2210 N N . PHE A 1 282 ? 12.984 -18.828 10.602 1 97.38 282 PHE A N 1
ATOM 2211 C CA . PHE A 1 282 ? 12.227 -17.766 9.953 1 97.38 282 PHE A CA 1
ATOM 2212 C C . PHE A 1 282 ? 11.086 -17.297 10.844 1 97.38 282 PHE A C 1
ATOM 2214 O O . PHE A 1 282 ? 10.734 -16.109 10.836 1 97.38 282 PHE A O 1
ATOM 2221 N N . TYR A 1 283 ? 10.57 -18.172 11.633 1 97.12 283 TYR A N 1
ATOM 2222 C CA . TYR A 1 283 ? 9.406 -17.844 12.461 1 97.12 283 TYR A CA 1
ATOM 2223 C C . TYR A 1 283 ? 9.781 -16.875 13.57 1 97.12 283 TYR A C 1
ATOM 2225 O O . TYR A 1 283 ? 8.953 -16.078 14.016 1 97.12 283 TYR A O 1
ATOM 2233 N N . SER A 1 284 ? 11.008 -16.891 13.992 1 95.62 284 SER A N 1
ATOM 2234 C CA . SER A 1 284 ? 11.391 -16.156 15.188 1 95.62 284 SER A CA 1
ATOM 2235 C C . SER A 1 284 ? 12.047 -14.828 14.836 1 95.62 284 SER A C 1
ATOM 2237 O O . SER A 1 284 ? 12.32 -14.008 15.719 1 95.62 284 SER A O 1
ATOM 2239 N N . LEU A 1 285 ? 12.344 -14.609 13.594 1 96.75 285 LEU A N 1
ATOM 2240 C CA . LEU A 1 285 ? 12.977 -13.359 13.18 1 96.75 285 LEU A CA 1
ATOM 2241 C C . LEU A 1 285 ? 11.977 -12.211 13.211 1 96.75 285 LEU A C 1
ATOM 2243 O O . LEU A 1 285 ? 11.055 -12.156 12.383 1 96.75 285 LEU A O 1
ATOM 2247 N N . GLU A 1 286 ? 12.125 -11.227 14.023 1 95.06 286 GLU A N 1
ATOM 2248 C CA . GLU A 1 286 ? 11.18 -10.133 14.234 1 95.06 286 GLU A CA 1
ATOM 2249 C C . GLU A 1 286 ? 11.172 -9.172 13.055 1 95.06 286 GLU A C 1
ATOM 2251 O O . GLU A 1 286 ? 10.211 -8.43 12.852 1 95.06 286 GLU A O 1
ATOM 2256 N N . ASN A 1 287 ? 12.281 -9.164 12.297 1 97.56 287 ASN A N 1
ATOM 2257 C CA . ASN A 1 287 ? 12.391 -8.25 11.164 1 97.56 287 ASN A CA 1
ATOM 2258 C C . ASN A 1 287 ? 11.961 -8.93 9.859 1 97.56 287 ASN A C 1
ATOM 2260 O O . ASN A 1 287 ? 12.195 -8.398 8.773 1 97.56 287 ASN A O 1
ATOM 2264 N N . VAL A 1 288 ? 11.289 -10.062 9.984 1 98.19 288 VAL A N 1
ATOM 2265 C CA . VAL A 1 288 ? 10.797 -10.781 8.812 1 98.19 288 VAL A CA 1
ATOM 2266 C C . VAL A 1 288 ? 9.273 -10.859 8.859 1 98.19 288 VAL A C 1
ATOM 2268 O O . VAL A 1 288 ? 8.68 -11.031 9.922 1 98.19 288 VAL A O 1
ATOM 2271 N N . PHE A 1 289 ? 8.625 -10.609 7.758 1 98.31 289 PHE A N 1
ATOM 2272 C CA . PHE A 1 289 ? 7.207 -10.891 7.535 1 98.31 289 PHE A CA 1
ATOM 2273 C C . PHE A 1 289 ? 7.035 -12.086 6.602 1 98.31 289 PHE A C 1
ATOM 2275 O O . PHE A 1 289 ? 7.555 -12.086 5.484 1 98.31 289 PHE A O 1
ATOM 2282 N N . LEU A 1 290 ? 6.43 -13.125 6.969 1 97.19 290 LEU A N 1
ATOM 2283 C CA . LEU A 1 290 ? 6.328 -14.289 6.094 1 97.19 290 LEU A CA 1
ATOM 2284 C C . LEU A 1 290 ? 4.871 -14.688 5.887 1 97.19 290 LEU A C 1
ATOM 2286 O O . LEU A 1 290 ? 4.027 -14.453 6.758 1 97.19 290 LEU A O 1
ATOM 2290 N N . THR A 1 291 ? 4.516 -15.164 4.777 1 97.31 291 THR A N 1
ATOM 2291 C CA . THR A 1 291 ? 3.25 -15.797 4.422 1 97.31 291 THR A CA 1
ATOM 2292 C C . THR A 1 291 ? 3.473 -17.234 3.953 1 97.31 291 THR A C 1
ATOM 2294 O O . THR A 1 291 ? 4.551 -17.562 3.465 1 97.31 291 THR A O 1
ATOM 2297 N N . PRO A 1 292 ? 2.582 -18.109 4.195 1 96.88 292 PRO A N 1
ATOM 2298 C CA . PRO A 1 292 ? 2.709 -19.516 3.822 1 96.88 292 PRO A CA 1
ATOM 2299 C C . PRO A 1 292 ? 2.344 -19.781 2.361 1 96.88 292 PRO A C 1
ATOM 2301 O O . PRO A 1 292 ? 1.49 -20.625 2.072 1 96.88 292 PRO A O 1
ATOM 2304 N N . HIS A 1 293 ? 3.105 -19.172 1.453 1 93.5 293 HIS A N 1
ATOM 2305 C CA . HIS A 1 293 ? 2.893 -19.344 0.021 1 93.5 293 HIS A CA 1
ATOM 2306 C C . HIS A 1 293 ? 1.44 -19.078 -0.358 1 93.5 293 HIS A C 1
ATOM 2308 O O . HIS A 1 293 ? 0.818 -19.891 -1.052 1 93.5 293 HIS A O 1
ATOM 2314 N N . SER A 1 294 ? 0.889 -18 0.148 1 92 294 SER A N 1
ATOM 2315 C CA . SER A 1 294 ? -0.524 -17.688 -0.046 1 92 294 SER A CA 1
ATOM 2316 C C . SER A 1 294 ? -0.734 -16.203 -0.297 1 92 294 SER A C 1
ATOM 2318 O O . SER A 1 294 ? -1.856 -15.703 -0.193 1 92 294 SER A O 1
ATOM 2320 N N . ALA A 1 295 ? 0.361 -15.477 -0.59 1 93.19 295 ALA A N 1
ATOM 2321 C CA . ALA A 1 295 ? 0.305 -14.031 -0.764 1 93.19 295 ALA A CA 1
ATOM 2322 C C . ALA A 1 295 ? -0.649 -13.648 -1.893 1 93.19 295 ALA A C 1
ATOM 2324 O O . ALA A 1 295 ? -1.199 -12.547 -1.901 1 93.19 295 ALA A O 1
ATOM 2325 N N . ASP A 1 296 ? -0.84 -14.562 -2.812 1 88 296 ASP A N 1
ATOM 2326 C CA . ASP A 1 296 ? -1.677 -14.25 -3.969 1 88 296 ASP A CA 1
ATOM 2327 C C . ASP A 1 296 ? -3 -15.016 -3.91 1 88 296 ASP A C 1
ATOM 2329 O O . ASP A 1 296 ? -3.773 -15 -4.871 1 88 296 ASP A O 1
ATOM 2333 N N . ASP A 1 297 ? -3.238 -15.711 -2.848 1 88.88 297 ASP A N 1
ATOM 2334 C CA . ASP A 1 297 ? -4.453 -16.516 -2.754 1 88.88 297 ASP A CA 1
ATOM 2335 C C . ASP A 1 297 ? -5.656 -15.656 -2.381 1 88.88 297 ASP A C 1
ATOM 2337 O O . ASP A 1 297 ? -5.781 -15.219 -1.236 1 88.88 297 ASP A O 1
ATOM 2341 N N . THR A 1 298 ? -6.441 -15.344 -3.291 1 89.25 298 THR A N 1
ATOM 2342 C CA . THR A 1 298 ? -7.684 -14.609 -3.064 1 89.25 298 THR A CA 1
ATOM 2343 C C . THR A 1 298 ? -8.898 -15.492 -3.336 1 89.25 298 THR A C 1
ATOM 2345 O O . THR A 1 298 ? -8.766 -16.562 -3.939 1 89.25 298 THR A O 1
ATOM 2348 N N . ALA A 1 299 ? -10.047 -15.039 -2.875 1 85.25 299 ALA A N 1
ATOM 2349 C CA . ALA A 1 299 ? -11.273 -15.812 -3.078 1 85.25 299 ALA A CA 1
ATOM 2350 C C . ALA A 1 299 ? -11.594 -15.945 -4.562 1 85.25 299 ALA A C 1
ATOM 2352 O O . ALA A 1 299 ? -12.25 -16.906 -4.977 1 85.25 299 ALA A O 1
ATOM 2353 N N . ASN A 1 300 ? -11.078 -15.094 -5.332 1 86.62 300 ASN A N 1
ATOM 2354 C CA . ASN A 1 300 ? -11.414 -15.094 -6.75 1 86.62 300 ASN A CA 1
ATOM 2355 C C . ASN A 1 300 ? -10.258 -15.609 -7.605 1 86.62 300 ASN A C 1
ATOM 2357 O O . ASN A 1 300 ? -10.289 -15.492 -8.828 1 86.62 300 ASN A O 1
ATOM 2361 N N . THR A 1 301 ? -9.25 -16.188 -6.957 1 85.56 301 THR A N 1
ATOM 2362 C CA . THR A 1 301 ? -8.062 -16.625 -7.68 1 85.56 301 THR A CA 1
ATOM 2363 C C . THR A 1 301 ? -8.43 -17.641 -8.758 1 85.56 301 THR A C 1
ATOM 2365 O O . THR A 1 301 ? -7.953 -17.547 -9.891 1 85.56 301 THR A O 1
ATOM 2368 N N . HIS A 1 302 ? -9.289 -18.562 -8.422 1 86.5 302 HIS A N 1
ATOM 2369 C CA . HIS A 1 302 ? -9.672 -19.609 -9.375 1 86.5 302 HIS A CA 1
ATOM 2370 C C . HIS A 1 302 ? -10.5 -19.031 -10.516 1 86.5 302 HIS A C 1
ATOM 2372 O O . HIS A 1 302 ? -10.367 -19.453 -11.664 1 86.5 302 HIS A O 1
ATOM 2378 N N . ASP A 1 303 ? -11.281 -18.016 -10.148 1 89.5 303 ASP A N 1
ATOM 2379 C CA . ASP A 1 303 ? -12.031 -17.328 -11.195 1 89.5 303 ASP A CA 1
ATOM 2380 C C . ASP A 1 303 ? -11.102 -16.625 -12.18 1 89.5 303 ASP A C 1
ATOM 2382 O O . ASP A 1 303 ? -11.328 -16.672 -13.391 1 89.5 303 ASP A O 1
ATOM 2386 N N . CYS A 1 304 ? -10.125 -16.062 -11.609 1 89.5 304 CYS A N 1
ATOM 2387 C CA . CYS A 1 304 ? -9.141 -15.391 -12.453 1 89.5 304 CYS A CA 1
ATOM 2388 C C . CYS A 1 304 ? -8.414 -16.391 -13.352 1 89.5 304 CYS A C 1
ATOM 2390 O O . CYS A 1 304 ? -8.203 -16.125 -14.531 1 89.5 304 CYS A O 1
ATOM 2392 N N . ALA A 1 305 ? -8.086 -17.5 -12.828 1 91.44 305 ALA A N 1
ATOM 2393 C CA . ALA A 1 305 ? -7.422 -18.547 -13.594 1 91.44 305 ALA A CA 1
ATOM 2394 C C . ALA A 1 305 ? -8.305 -19.047 -14.734 1 91.44 305 ALA A C 1
ATOM 2396 O O . ALA A 1 305 ? -7.828 -19.25 -15.852 1 91.44 305 ALA A O 1
ATOM 2397 N N . VAL A 1 306 ? -9.578 -19.188 -14.484 1 93.44 306 VAL A N 1
ATOM 2398 C CA . VAL A 1 306 ? -10.523 -19.641 -15.5 1 93.44 306 VAL A CA 1
ATOM 2399 C C . VAL A 1 306 ? -10.641 -18.594 -16.609 1 93.44 306 VAL A C 1
ATOM 2401 O O . VAL A 1 306 ? -10.695 -18.938 -17.797 1 93.44 306 VAL A O 1
ATOM 2404 N N . ARG A 1 307 ? -10.633 -17.359 -16.188 1 93.62 307 ARG A N 1
ATOM 2405 C CA . ARG A 1 307 ? -10.703 -16.297 -17.188 1 93.62 307 ARG A CA 1
ATOM 2406 C C . ARG A 1 307 ? -9.484 -16.312 -18.094 1 93.62 307 ARG A C 1
ATOM 2408 O O . ARG A 1 307 ? -9.617 -16.172 -19.312 1 93.62 307 ARG A O 1
ATOM 2415 N N . VAL A 1 308 ? -8.383 -16.453 -17.531 1 94.25 308 VAL A N 1
ATOM 2416 C CA . VAL A 1 308 ? -7.152 -16.547 -18.312 1 94.25 308 VAL A CA 1
ATOM 2417 C C . VAL A 1 308 ? -7.215 -17.766 -19.234 1 94.25 308 VAL A C 1
ATOM 2419 O O . VAL A 1 308 ? -6.906 -17.656 -20.438 1 94.25 308 VAL A O 1
ATOM 2422 N N . PHE A 1 309 ? -7.652 -18.891 -18.719 1 96.25 309 PHE A N 1
ATOM 2423 C CA . PHE A 1 309 ? -7.801 -20.109 -19.516 1 96.25 309 PHE A CA 1
ATOM 2424 C C . PHE A 1 309 ? -8.742 -19.859 -20.703 1 96.25 309 PHE A C 1
ATOM 2426 O O . PHE A 1 309 ? -8.461 -20.281 -21.828 1 96.25 309 PHE A O 1
ATOM 2433 N N . GLU A 1 310 ? -9.82 -19.203 -20.391 1 96.75 310 GLU A N 1
ATOM 2434 C CA . GLU A 1 310 ? -10.812 -18.938 -21.422 1 96.75 310 GLU A CA 1
ATOM 2435 C C . GLU A 1 310 ? -10.219 -18.141 -22.578 1 96.75 310 GLU A C 1
ATOM 2437 O O . GLU A 1 310 ? -10.5 -18.406 -23.75 1 96.75 3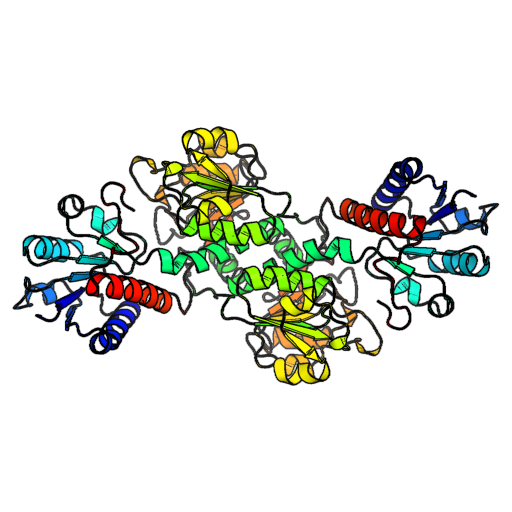10 GLU A O 1
ATOM 2442 N N . GLU A 1 311 ? -9.43 -17.203 -22.234 1 96.19 311 GLU A N 1
ATOM 2443 C CA . GLU A 1 311 ? -8.758 -16.422 -23.266 1 96.19 311 GLU A CA 1
ATOM 2444 C C . GLU A 1 311 ? -7.824 -17.297 -24.094 1 96.19 311 GLU A C 1
ATOM 2446 O O . GLU A 1 311 ? -7.777 -17.172 -25.328 1 96.19 311 GLU A O 1
ATOM 2451 N N . ILE A 1 312 ? -7.105 -18.156 -23.469 1 96.81 312 ILE A N 1
ATOM 2452 C CA . ILE A 1 312 ? -6.18 -19.062 -24.156 1 96.81 312 ILE A CA 1
ATOM 2453 C C . ILE A 1 312 ? -6.961 -20.047 -25.031 1 96.81 312 ILE A C 1
ATOM 2455 O O . ILE A 1 312 ? -6.59 -20.297 -26.172 1 96.81 312 ILE A O 1
ATOM 2459 N N . LEU A 1 313 ? -8.062 -20.531 -24.5 1 97.06 313 LEU A N 1
ATOM 2460 C CA . LEU A 1 313 ? -8.945 -21.438 -25.219 1 97.06 313 LEU A CA 1
ATOM 2461 C C . LEU A 1 313 ? -9.484 -20.797 -26.5 1 97.06 313 LEU A C 1
ATOM 2463 O O . LEU A 1 313 ? -9.469 -21.422 -27.562 1 97.06 313 LEU A O 1
ATOM 2467 N N . GLN A 1 314 ? -9.883 -19.609 -26.297 1 96.56 314 GLN A N 1
ATOM 2468 C CA . GLN A 1 314 ? -10.406 -18.891 -27.453 1 96.56 314 GLN A CA 1
ATOM 2469 C C . GLN A 1 314 ? -9.344 -18.766 -28.547 1 96.56 314 GLN A C 1
ATOM 2471 O O . GLN A 1 314 ? -9.625 -18.984 -29.719 1 96.56 314 GLN A O 1
ATOM 2476 N N . ASN A 1 315 ? -8.188 -18.375 -28.172 1 96.94 315 ASN A N 1
ATOM 2477 C CA . ASN A 1 315 ? -7.098 -18.266 -29.125 1 96.94 315 ASN A CA 1
ATOM 2478 C C . ASN A 1 315 ? -6.809 -19.594 -29.797 1 96.94 315 ASN A C 1
ATOM 2480 O O . ASN A 1 315 ? -6.594 -19.656 -31.016 1 96.94 315 ASN A O 1
ATOM 2484 N N . TYR A 1 316 ? -6.789 -20.656 -29.016 1 96.69 316 TYR A N 1
ATOM 2485 C CA . TYR A 1 316 ? -6.547 -22 -29.547 1 96.69 316 TYR A CA 1
ATOM 2486 C C . TYR A 1 316 ? -7.602 -22.375 -30.578 1 96.69 316 TYR A C 1
ATOM 2488 O O . TYR A 1 316 ? -7.266 -22.828 -31.672 1 96.69 316 TYR A O 1
ATOM 2496 N N . LEU A 1 317 ? -8.812 -22.109 -30.281 1 95.75 317 LEU A N 1
ATOM 2497 C CA . LEU A 1 317 ? -9.922 -22.516 -31.141 1 95.75 317 LEU A CA 1
ATOM 2498 C C . LEU A 1 317 ? -9.961 -21.672 -32.406 1 95.75 317 LEU A C 1
ATOM 2500 O O . LEU A 1 317 ? -10.414 -22.141 -33.469 1 95.75 317 LEU A O 1
ATOM 2504 N N . GLU A 1 318 ? -9.445 -20.5 -32.312 1 95.12 318 GLU A N 1
ATOM 2505 C CA . GLU A 1 318 ? -9.469 -19.594 -33.438 1 95.12 318 GLU A CA 1
ATOM 2506 C C . GLU A 1 318 ? -8.18 -19.703 -34.25 1 95.12 318 GLU A C 1
ATOM 2508 O O . GLU A 1 318 ? -8.031 -19.031 -35.281 1 95.12 318 GLU A O 1
ATOM 2513 N N . GLY A 1 319 ? -7.301 -20.453 -33.781 1 94.31 319 GLY A N 1
ATOM 2514 C CA . GLY A 1 319 ? -6.047 -20.609 -34.5 1 94.31 319 GLY A CA 1
ATOM 2515 C C . GLY A 1 319 ? -5.117 -19.422 -34.344 1 94.31 319 GLY A C 1
ATOM 2516 O O . GLY A 1 319 ? -4.301 -19.141 -35.219 1 94.31 319 GLY A O 1
ATOM 2517 N N . LYS A 1 320 ? -5.336 -18.703 -33.312 1 95.25 320 LYS A N 1
ATOM 2518 C CA . LYS A 1 320 ? -4.48 -17.578 -33 1 95.25 320 LYS A CA 1
ATOM 2519 C C . LYS A 1 320 ? -3.314 -18 -32.094 1 95.25 320 LYS A C 1
ATOM 2521 O O . LYS A 1 320 ? -3.336 -19.094 -31.516 1 95.25 320 LYS A O 1
ATOM 2526 N N . PRO A 1 321 ? -2.293 -17.203 -32.062 1 93.69 321 PRO A N 1
ATOM 2527 C CA . PRO A 1 321 ? -1.189 -17.531 -31.172 1 93.69 321 PRO A CA 1
ATOM 2528 C C . PRO A 1 321 ? -1.642 -17.688 -29.719 1 93.69 321 PRO A C 1
ATOM 2530 O O . PRO A 1 321 ? -2.457 -16.891 -29.234 1 93.69 321 PRO A O 1
ATOM 2533 N N . LEU A 1 322 ? -1.114 -18.766 -29.109 1 94.5 322 LEU A N 1
ATOM 2534 C CA . LEU A 1 322 ? -1.497 -19.031 -27.734 1 94.5 322 LEU A CA 1
ATOM 2535 C C . LEU A 1 322 ? -0.834 -18.047 -26.781 1 94.5 322 LEU A C 1
ATOM 2537 O O . LEU A 1 322 ? 0.338 -17.703 -26.953 1 94.5 322 LEU A O 1
ATOM 2541 N N . LYS A 1 323 ? -1.578 -17.578 -25.844 1 91.06 323 LYS A N 1
ATOM 2542 C CA . LYS A 1 323 ? -1.036 -16.781 -24.75 1 91.06 323 LYS A CA 1
ATOM 2543 C C . LYS A 1 323 ? -0.418 -17.672 -23.672 1 91.06 323 LYS A C 1
ATOM 2545 O O . LYS A 1 323 ? -0.744 -18.859 -23.578 1 91.06 323 LYS A O 1
ATOM 2550 N N . ASN A 1 324 ? 0.533 -17.141 -22.953 1 91.94 324 ASN A N 1
ATOM 2551 C CA . ASN A 1 324 ? 1.136 -17.797 -21.781 1 91.94 324 ASN A CA 1
ATOM 2552 C C . ASN A 1 324 ? 1.807 -19.109 -22.172 1 91.94 324 ASN A C 1
ATOM 2554 O O . ASN A 1 324 ? 1.71 -20.094 -21.422 1 91.94 324 ASN A O 1
ATOM 2558 N N . THR A 1 325 ? 2.344 -19.141 -23.391 1 93.25 325 THR A N 1
ATOM 2559 C CA . THR A 1 325 ? 3.115 -20.328 -23.766 1 93.25 325 THR A CA 1
ATOM 2560 C C . THR A 1 325 ? 4.406 -20.422 -22.969 1 93.25 325 THR A C 1
ATOM 2562 O O . THR A 1 325 ? 5.125 -19.422 -22.812 1 93.25 325 THR A O 1
ATOM 2565 N N . VAL A 1 326 ? 4.676 -21.609 -22.469 1 89.38 326 VAL A N 1
ATOM 2566 C CA . VAL A 1 326 ? 5.848 -21.859 -21.625 1 89.38 326 VAL A CA 1
ATOM 2567 C C . VAL A 1 326 ? 7.062 -22.141 -22.516 1 89.38 326 VAL A C 1
ATOM 2569 O O . VAL A 1 326 ? 6.988 -22.922 -23.453 1 89.38 326 VAL A O 1
ATOM 2572 N N . ASP A 1 327 ? 8.133 -21.406 -22.328 1 86.19 327 ASP A N 1
ATOM 2573 C CA . ASP A 1 327 ? 9.422 -21.797 -22.891 1 86.19 327 ASP A CA 1
ATOM 2574 C C . ASP A 1 327 ? 10.008 -22.984 -22.141 1 86.19 327 ASP A C 1
ATOM 2576 O O . ASP A 1 327 ? 10.609 -22.828 -21.078 1 86.19 327 ASP A O 1
ATOM 2580 N N . LYS A 1 328 ? 9.984 -24.125 -22.719 1 87.25 328 LYS A N 1
ATOM 2581 C CA . LYS A 1 328 ? 10.305 -25.375 -22.016 1 87.25 328 LYS A CA 1
ATOM 2582 C C . LYS A 1 328 ? 11.805 -25.5 -21.781 1 87.25 328 LYS A C 1
ATOM 2584 O O . LYS A 1 328 ? 12.234 -26.219 -20.875 1 87.25 328 LYS A O 1
ATOM 2589 N N . GLU A 1 329 ? 12.547 -24.875 -22.641 1 81 329 GLU A N 1
ATOM 2590 C CA . GLU A 1 329 ? 13.992 -24.875 -22.438 1 81 329 GLU A CA 1
ATOM 2591 C C . GLU A 1 329 ? 14.367 -24.031 -21.219 1 81 329 GLU A C 1
ATOM 2593 O O . GLU A 1 329 ? 15.25 -24.406 -20.438 1 81 329 GLU A O 1
ATOM 2598 N N . ARG A 1 330 ? 13.555 -23.078 -21.062 1 74.75 330 ARG A N 1
ATOM 2599 C CA . ARG A 1 330 ? 13.875 -22.125 -20 1 74.75 330 ARG A CA 1
ATOM 2600 C C . ARG A 1 330 ? 13.117 -22.469 -18.719 1 74.75 330 ARG A C 1
ATOM 2602 O O . ARG A 1 330 ? 13.523 -22.062 -17.625 1 74.75 330 ARG A O 1
ATOM 2609 N N . GLY A 1 331 ? 12.055 -23.125 -18.922 1 70.94 331 GLY A N 1
ATOM 2610 C CA . GLY A 1 331 ? 11.297 -23.609 -17.781 1 70.94 331 GLY A CA 1
ATOM 2611 C C . GLY A 1 331 ? 10.195 -22.656 -17.344 1 70.94 331 GLY A C 1
ATOM 2612 O O . GLY A 1 331 ? 9.656 -22.781 -16.25 1 70.94 331 GLY A O 1
ATOM 2613 N N . TYR A 1 332 ? 10.047 -21.609 -18.062 1 69.81 332 TYR A N 1
ATOM 2614 C CA . TYR A 1 332 ? 8.977 -20.672 -17.734 1 69.81 332 TYR A CA 1
ATOM 2615 C C . TYR A 1 332 ? 8.414 -20.016 -18.984 1 69.81 332 TYR A C 1
ATOM 2617 O O . TYR A 1 332 ? 9.055 -20.031 -20.031 1 69.81 332 TYR A O 1
ATOM 2625 N N . MET B 1 1 ? 9.969 49.969 -4.789 1 48.06 1 MET B N 1
ATOM 2626 C CA . MET B 1 1 ? 8.867 49.469 -3.98 1 48.06 1 MET B CA 1
ATOM 2627 C C . MET B 1 1 ? 9.375 48.875 -2.678 1 48.06 1 MET B C 1
ATOM 2629 O O . MET B 1 1 ? 10.477 48.312 -2.635 1 48.06 1 MET B O 1
ATOM 2633 N N . ALA B 1 2 ? 8.844 49.281 -1.589 1 68.06 2 ALA B N 1
ATOM 2634 C CA . ALA B 1 2 ? 9.406 48.906 -0.289 1 68.06 2 ALA B CA 1
ATOM 2635 C C . ALA B 1 2 ? 9.445 47.406 -0.108 1 68.06 2 ALA B C 1
ATOM 2637 O O . ALA B 1 2 ? 8.57 46.688 -0.597 1 68.06 2 ALA B O 1
ATOM 2638 N N . GLN B 1 3 ? 10.492 46.906 0.288 1 88.19 3 GLN B N 1
ATOM 2639 C CA . GLN B 1 3 ? 10.727 45.469 0.54 1 88.19 3 GLN B CA 1
ATOM 2640 C C . GLN B 1 3 ? 9.727 44.938 1.555 1 88.19 3 GLN B C 1
ATOM 2642 O O . GLN B 1 3 ? 9.484 45.531 2.592 1 88.19 3 GLN B O 1
ATOM 2647 N N . ASN B 1 4 ? 9.008 43.875 1.12 1 94.06 4 ASN B N 1
ATOM 2648 C CA . ASN B 1 4 ? 8.109 43.25 2.074 1 94.06 4 ASN B CA 1
ATOM 2649 C C . ASN B 1 4 ? 8.836 42.844 3.354 1 94.06 4 ASN B C 1
ATOM 2651 O O . ASN B 1 4 ? 9.969 42.375 3.303 1 94.06 4 ASN B O 1
ATOM 2655 N N . ARG B 1 5 ? 8.219 43.125 4.488 1 95.31 5 ARG B N 1
ATOM 2656 C CA . ARG B 1 5 ? 8.758 42.75 5.789 1 95.31 5 ARG B CA 1
ATOM 2657 C C . ARG B 1 5 ? 7.883 41.688 6.453 1 95.31 5 ARG B C 1
ATOM 2659 O O . ARG B 1 5 ? 6.676 41.875 6.613 1 95.31 5 ARG B O 1
ATOM 2666 N N . PHE B 1 6 ? 8.547 40.594 6.836 1 96.31 6 PHE B N 1
ATOM 2667 C CA . PHE B 1 6 ? 7.812 39.5 7.461 1 96.31 6 PHE B CA 1
ATOM 2668 C C . PHE B 1 6 ? 8.359 39.219 8.852 1 96.31 6 PHE B C 1
ATOM 2670 O O . PHE B 1 6 ? 9.531 39.469 9.133 1 96.31 6 PHE B O 1
ATOM 2677 N N . LEU B 1 7 ? 7.461 38.781 9.695 1 94.06 7 LEU B N 1
ATOM 2678 C CA . LEU B 1 7 ? 7.812 38.344 11.039 1 94.06 7 LEU B CA 1
ATOM 2679 C C . LEU B 1 7 ? 7.527 36.844 11.203 1 94.06 7 LEU B C 1
ATOM 2681 O O . LEU B 1 7 ? 6.441 36.375 10.859 1 94.06 7 LEU B O 1
ATOM 2685 N N . PHE B 1 8 ? 8.547 36.094 11.664 1 94.44 8 PHE B N 1
ATOM 2686 C CA . PHE B 1 8 ? 8.375 34.688 11.969 1 94.44 8 PHE B CA 1
ATOM 2687 C C . PHE B 1 8 ? 8.391 34.438 13.477 1 94.44 8 PHE B C 1
ATOM 2689 O O . PHE B 1 8 ? 9.336 34.844 14.156 1 94.44 8 PHE B O 1
ATOM 2696 N N . LEU B 1 9 ? 7.273 33.875 13.945 1 90.75 9 LEU B N 1
ATOM 2697 C CA . LEU B 1 9 ? 7.191 33.469 15.336 1 90.75 9 LEU B CA 1
ATOM 2698 C C . LEU B 1 9 ? 7.461 31.953 15.461 1 90.75 9 LEU B C 1
ATOM 2700 O O . LEU B 1 9 ? 6.602 31.141 15.133 1 90.75 9 LEU B O 1
ATOM 2704 N N . GLY B 1 10 ? 8.672 31.594 16.031 1 86.19 10 GLY B N 1
ATOM 2705 C CA . GLY B 1 10 ? 9.062 30.203 16.203 1 86.19 10 GLY B CA 1
ATOM 2706 C C . GLY B 1 10 ? 9.188 29.812 17.672 1 86.19 10 GLY B C 1
ATOM 2707 O O . GLY B 1 10 ? 8.656 30.484 18.547 1 86.19 10 GLY B O 1
ATOM 2708 N N . PHE B 1 11 ? 9.648 28.531 18.062 1 78.56 11 PHE B N 1
ATOM 2709 C CA . PHE B 1 11 ? 9.812 28.016 19.406 1 78.56 11 PHE B CA 1
ATOM 2710 C C . PHE B 1 11 ? 11.297 27.891 19.75 1 78.56 11 PHE B C 1
ATOM 2712 O O . PHE B 1 11 ? 11.656 27.734 20.922 1 78.56 11 PHE B O 1
ATOM 2719 N N . GLY B 1 12 ? 12.148 28.062 18.859 1 71.38 12 GLY B N 1
ATOM 2720 C CA . GLY B 1 12 ? 13.578 27.891 19.078 1 71.38 12 GLY B CA 1
ATOM 2721 C C . GLY B 1 12 ? 14.016 26.438 19.062 1 71.38 12 GLY B C 1
ATOM 2722 O O . GLY B 1 12 ? 15.211 26.156 19.172 1 71.38 12 GLY B O 1
ATOM 2723 N N . ASN B 1 13 ? 13.062 25.531 18.984 1 76.81 13 ASN B N 1
ATOM 2724 C CA . ASN B 1 13 ? 13.414 24.109 18.906 1 76.81 13 ASN B CA 1
ATOM 2725 C C . ASN B 1 13 ? 13.852 23.734 17.5 1 76.81 13 ASN B C 1
ATOM 2727 O O . ASN B 1 13 ? 13.898 24.578 16.609 1 76.81 13 ASN B O 1
ATOM 2731 N N . ALA B 1 14 ? 14.297 22.469 17.344 1 71.75 14 ALA B N 1
ATOM 2732 C CA . ALA B 1 14 ? 14.922 22.016 16.094 1 71.75 14 ALA B CA 1
ATOM 2733 C C . ALA B 1 14 ? 13.977 22.203 14.914 1 71.75 14 ALA B C 1
ATOM 2735 O O . ALA B 1 14 ? 14.359 22.766 13.883 1 71.75 14 ALA B O 1
ATOM 2736 N N . PRO B 1 15 ? 12.758 21.797 15.047 1 75.5 15 PRO B N 1
ATOM 2737 C CA . PRO B 1 15 ? 11.852 22.031 13.914 1 75.5 15 PRO B CA 1
ATOM 2738 C C . PRO B 1 15 ? 11.688 23.516 13.594 1 75.5 15 PRO B C 1
ATOM 2740 O O . PRO B 1 15 ? 11.633 23.891 12.414 1 75.5 15 PRO B O 1
ATOM 2743 N N . SER B 1 16 ? 11.602 24.328 14.625 1 80.56 16 SER B N 1
ATOM 2744 C CA . SER B 1 16 ? 11.492 25.766 14.414 1 80.56 16 SER B CA 1
ATOM 2745 C C . SER B 1 16 ? 12.719 26.312 13.695 1 80.56 16 SER B C 1
ATOM 2747 O O . SER B 1 16 ? 12.594 27.125 12.766 1 80.56 16 SER B O 1
ATOM 2749 N N . LYS B 1 17 ? 13.836 25.875 14.094 1 84.69 17 LYS B N 1
ATOM 2750 C CA . LYS B 1 17 ? 15.086 26.328 13.492 1 84.69 17 LYS B CA 1
ATOM 2751 C C . LYS B 1 17 ? 15.156 25.922 12.016 1 84.69 17 LYS B C 1
ATOM 2753 O O . LYS B 1 17 ? 15.719 26.656 11.203 1 84.69 17 LYS B O 1
ATOM 2758 N N . PHE B 1 18 ? 14.609 24.844 11.742 1 88.5 18 PHE B N 1
ATOM 2759 C CA . PHE B 1 18 ? 14.562 24.406 10.352 1 88.5 18 PHE B CA 1
ATOM 2760 C C . PHE B 1 18 ? 13.836 25.422 9.484 1 88.5 18 PHE B C 1
ATOM 2762 O O . PHE B 1 18 ? 14.352 25.844 8.445 1 88.5 18 PHE B O 1
ATOM 2769 N N . PHE B 1 19 ? 12.727 25.844 9.906 1 90.69 19 PHE B N 1
ATOM 2770 C CA . PHE B 1 19 ? 11.93 26.812 9.148 1 90.69 19 PHE B CA 1
ATOM 2771 C C . PHE B 1 19 ? 12.609 28.172 9.117 1 90.69 19 PHE B C 1
ATOM 2773 O O . PHE B 1 19 ? 12.578 28.875 8.102 1 90.69 19 PHE B O 1
ATOM 2780 N N . GLU B 1 20 ? 13.234 28.578 10.211 1 91.75 20 GLU B N 1
ATOM 2781 C CA . GLU B 1 20 ? 13.992 29.828 10.25 1 91.75 20 GLU B CA 1
ATOM 2782 C C . GLU B 1 20 ? 15.086 29.844 9.188 1 91.75 20 GLU B C 1
ATOM 2784 O O . GLU B 1 20 ? 15.203 30.812 8.438 1 91.75 20 GLU B O 1
ATOM 2789 N N . ASN B 1 21 ? 15.75 28.719 9.172 1 93.31 21 ASN B N 1
ATOM 2790 C CA . ASN B 1 21 ? 16.828 28.609 8.195 1 93.31 21 ASN B CA 1
ATOM 2791 C C . ASN B 1 21 ? 16.297 28.672 6.762 1 93.31 21 ASN B C 1
ATOM 2793 O O . ASN B 1 21 ? 16.922 29.281 5.891 1 93.31 21 ASN B O 1
ATOM 2797 N N . ALA B 1 22 ? 15.234 28.031 6.59 1 94 22 ALA B N 1
ATOM 2798 C CA . ALA B 1 22 ? 14.617 28.047 5.266 1 94 22 ALA B CA 1
ATOM 2799 C C . ALA B 1 22 ? 14.211 29.469 4.875 1 94 22 ALA B C 1
ATOM 2801 O O . ALA B 1 22 ? 14.422 29.891 3.732 1 94 22 ALA B O 1
ATOM 2802 N N . LEU B 1 23 ? 13.664 30.234 5.758 1 95.38 23 LEU B N 1
ATOM 2803 C CA . LEU B 1 23 ? 13.227 31.594 5.5 1 95.38 23 LEU B CA 1
ATOM 2804 C C . LEU B 1 23 ? 14.414 32.5 5.176 1 95.38 23 LEU B C 1
ATOM 2806 O O . LEU B 1 23 ? 14.328 33.344 4.289 1 95.38 23 LEU B O 1
ATOM 2810 N N . PHE B 1 24 ? 15.492 32.281 5.824 1 95.5 24 PHE B N 1
ATOM 2811 C CA . PHE B 1 24 ? 16.703 33.062 5.562 1 95.5 24 PHE B CA 1
ATOM 2812 C C . PHE B 1 24 ? 17.266 32.719 4.188 1 95.5 24 PHE B C 1
ATOM 2814 O O . PHE B 1 24 ? 17.734 33.625 3.477 1 95.5 24 PHE B O 1
ATOM 2821 N N . ARG B 1 25 ? 17.203 31.438 3.873 1 95.56 25 ARG B N 1
ATOM 2822 C CA . ARG B 1 25 ? 17.703 31 2.57 1 95.56 25 ARG B CA 1
ATOM 2823 C C . ARG B 1 25 ? 16.875 31.609 1.44 1 95.56 25 ARG B C 1
ATOM 2825 O O . ARG B 1 25 ? 17.406 31.922 0.377 1 95.56 25 ARG B O 1
ATOM 2832 N N . LEU B 1 26 ? 15.609 31.766 1.659 1 96.06 26 LEU B N 1
ATOM 2833 C CA . LEU B 1 26 ? 14.695 32.25 0.634 1 96.06 26 LEU B CA 1
ATOM 2834 C C . LEU B 1 26 ? 14.758 33.781 0.54 1 96.06 26 LEU B C 1
ATOM 2836 O O . LEU B 1 26 ? 14.375 34.344 -0.478 1 96.06 26 LEU B O 1
ATOM 2840 N N . GLN B 1 27 ? 15.25 34.5 1.543 1 95.5 27 GLN B N 1
ATOM 2841 C CA . GLN B 1 27 ? 15.227 35.969 1.66 1 95.5 27 GLN B CA 1
ATOM 2842 C C . GLN B 1 27 ? 15.945 36.625 0.481 1 95.5 27 GLN B C 1
ATOM 2844 O O . GLN B 1 27 ? 15.383 37.5 -0.182 1 95.5 27 GLN B O 1
ATOM 2849 N N . PRO B 1 28 ? 17.156 36.125 0.151 1 94.19 28 PRO B N 1
ATOM 2850 C CA . PRO B 1 28 ? 17.844 36.781 -0.968 1 94.19 28 PRO B CA 1
ATOM 2851 C C . PRO B 1 28 ? 17.219 36.438 -2.32 1 94.19 28 PRO B C 1
ATOM 2853 O O . PRO B 1 28 ? 17.312 37.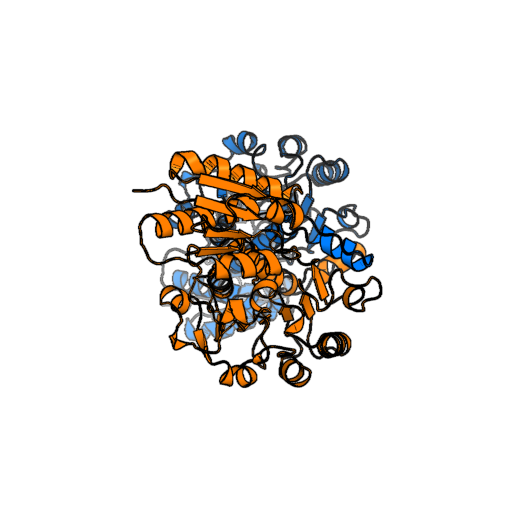25 -3.262 1 94.19 28 PRO B O 1
ATOM 2856 N N . LEU B 1 29 ? 16.641 35.344 -2.408 1 94.5 29 LEU B N 1
ATOM 2857 C CA . LEU B 1 29 ? 16.047 34.875 -3.662 1 94.5 29 LEU B CA 1
ATOM 2858 C C . LEU B 1 29 ? 14.781 35.688 -3.975 1 94.5 29 LEU B C 1
ATOM 2860 O O . LEU B 1 29 ? 14.516 36 -5.133 1 94.5 29 LEU B O 1
ATOM 2864 N N . TYR B 1 30 ? 14.039 36 -2.943 1 95.44 30 TYR B N 1
ATOM 2865 C CA . TYR B 1 30 ? 12.742 36.625 -3.16 1 95.44 30 TYR B CA 1
ATOM 2866 C C . TYR B 1 30 ? 12.742 38.062 -2.676 1 95.44 30 TYR B C 1
ATOM 2868 O O . TYR B 1 30 ? 11.719 38.75 -2.736 1 95.44 30 TYR B O 1
ATOM 2876 N N . LYS B 1 31 ? 13.75 38.5 -2.123 1 94.12 31 LYS B N 1
ATOM 2877 C CA . LYS B 1 31 ? 14.023 39.906 -1.796 1 94.12 31 LYS B CA 1
ATOM 2878 C C . LYS B 1 31 ? 13.016 40.438 -0.772 1 94.12 31 LYS B C 1
ATOM 2880 O O . LYS B 1 31 ? 12.398 41.469 -0.982 1 94.12 31 LYS B O 1
ATOM 2885 N N . TYR B 1 32 ? 12.836 39.781 0.304 1 95.25 32 TYR B N 1
ATOM 2886 C CA . TYR B 1 32 ? 12.055 40.219 1.449 1 95.25 32 TYR B CA 1
ATOM 2887 C C . TYR B 1 32 ? 12.922 40.312 2.703 1 95.25 32 TYR B C 1
ATOM 2889 O O . TYR B 1 32 ? 14.078 39.875 2.691 1 95.25 32 TYR B O 1
ATOM 2897 N N . HIS B 1 33 ? 12.398 41.031 3.68 1 95.38 33 HIS B N 1
ATOM 2898 C CA . HIS B 1 33 ? 13.031 41.031 4.996 1 95.38 33 HIS B CA 1
ATOM 2899 C C . HIS B 1 33 ? 12.281 40.156 5.98 1 95.38 33 HIS B C 1
ATOM 2901 O O . HIS B 1 33 ? 11.047 40.094 5.977 1 95.38 33 HIS B O 1
ATOM 2907 N N . ILE B 1 34 ? 13.07 39.438 6.836 1 95.88 34 ILE B N 1
ATOM 2908 C CA . ILE B 1 34 ? 12.43 38.562 7.816 1 95.88 34 ILE B CA 1
ATOM 2909 C C . ILE B 1 34 ? 13.055 38.781 9.195 1 95.88 34 ILE B C 1
ATOM 2911 O O . ILE B 1 34 ? 14.281 38.844 9.32 1 95.88 34 ILE B O 1
ATOM 2915 N N . ASP B 1 35 ? 12.219 39.094 10.164 1 93.94 35 ASP B N 1
ATOM 2916 C CA . ASP B 1 35 ? 12.609 39.031 11.562 1 93.94 35 ASP B CA 1
ATOM 2917 C C . ASP B 1 35 ? 12.102 37.781 12.242 1 93.94 35 ASP B C 1
ATOM 2919 O O . ASP B 1 35 ? 11.008 37.281 11.93 1 93.94 35 ASP B O 1
ATOM 2923 N N . VAL B 1 36 ? 12.922 37.219 13.148 1 92.94 36 VAL B N 1
ATOM 2924 C CA . VAL B 1 36 ? 12.57 35.969 13.82 1 92.94 36 VAL B CA 1
ATOM 2925 C C . VAL B 1 36 ? 12.523 36.219 15.328 1 92.94 36 VAL B C 1
ATOM 2927 O O . VAL B 1 36 ? 13.438 36.812 15.906 1 92.94 36 VAL B O 1
ATOM 2930 N N . ILE B 1 37 ? 11.406 35.781 15.867 1 90 37 ILE B N 1
ATOM 2931 C CA . ILE B 1 37 ? 11.297 35.812 17.312 1 90 37 ILE B CA 1
ATOM 2932 C C . ILE B 1 37 ? 10.859 34.438 17.828 1 90 37 ILE B C 1
ATOM 2934 O O . ILE B 1 37 ? 10.25 33.688 17.094 1 90 37 ILE B O 1
ATOM 2938 N N . HIS B 1 38 ? 11.094 34.188 19.188 1 88.06 38 HIS B N 1
ATOM 2939 C CA . HIS B 1 38 ? 10.852 32.844 19.688 1 88.06 38 HIS B CA 1
ATOM 2940 C C . HIS B 1 38 ? 9.883 32.875 20.875 1 88.06 38 HIS B C 1
ATOM 2942 O O . HIS B 1 38 ? 9.602 31.812 21.453 1 88.06 38 HIS B O 1
ATOM 2948 N N . SER B 1 39 ? 9.484 34.125 21.188 1 82 39 SER B N 1
ATOM 2949 C CA . SER B 1 39 ? 8.609 34.219 22.344 1 82 39 SER B CA 1
ATOM 2950 C C . SER B 1 39 ? 7.805 35.5 22.328 1 82 39 SER B C 1
ATOM 2952 O O . SER B 1 39 ? 8.109 36.438 21.578 1 82 39 SER B O 1
ATOM 2954 N N . GLY B 1 40 ? 6.758 35.438 23.141 1 80.81 40 GLY B N 1
ATOM 2955 C CA . GLY B 1 40 ? 5.969 36.625 23.344 1 80.81 40 GLY B CA 1
ATOM 2956 C C . GLY B 1 40 ? 6.77 37.781 23.922 1 80.81 40 GLY B C 1
ATOM 2957 O O . GLY B 1 40 ? 6.566 38.938 23.547 1 80.81 40 GLY B O 1
ATOM 2958 N N . ASP B 1 41 ? 7.703 37.375 24.781 1 82.06 41 ASP B N 1
ATOM 2959 C CA . ASP B 1 41 ? 8.555 38.406 25.391 1 82.06 41 ASP B CA 1
ATOM 2960 C C . ASP B 1 41 ? 9.438 39.094 24.344 1 82.06 41 ASP B C 1
ATOM 2962 O O . ASP B 1 41 ? 9.602 40.312 24.359 1 82.06 41 ASP B O 1
ATOM 2966 N N . ALA B 1 42 ? 9.961 38.281 23.547 1 85.44 42 ALA B N 1
ATOM 2967 C CA . ALA B 1 42 ? 10.781 38.812 22.469 1 85.44 42 ALA B CA 1
ATOM 2968 C C . ALA B 1 42 ? 9.953 39.719 21.547 1 85.44 42 ALA B C 1
ATOM 2970 O O . ALA B 1 42 ? 10.445 40.75 21.062 1 85.44 42 ALA B O 1
ATOM 2971 N N . TYR B 1 43 ? 8.742 39.344 21.375 1 87.94 43 TYR B N 1
ATOM 2972 C CA . TYR B 1 43 ? 7.844 40.125 20.547 1 87.94 43 TYR B CA 1
ATOM 2973 C C . TYR B 1 43 ? 7.598 41.5 21.188 1 87.94 43 TYR B C 1
ATOM 2975 O O . TYR B 1 43 ? 7.625 42.531 20.5 1 87.94 43 TYR B O 1
ATOM 2983 N N . ALA B 1 44 ? 7.344 41.469 22.469 1 85.38 44 ALA B N 1
ATOM 2984 C CA . ALA B 1 44 ? 7.062 42.719 23.188 1 85.38 44 ALA B CA 1
ATOM 2985 C C . ALA B 1 44 ? 8.234 43.688 23.094 1 85.38 44 ALA B C 1
ATOM 2987 O O . ALA B 1 44 ? 8.039 44.906 23.125 1 85.38 44 ALA B O 1
ATOM 2988 N N . ALA B 1 45 ? 9.383 43.188 22.844 1 86.19 45 ALA B N 1
ATOM 2989 C CA . ALA B 1 45 ? 10.594 44 22.828 1 86.19 45 ALA B CA 1
ATOM 2990 C C . ALA B 1 45 ? 10.883 44.5 21.422 1 86.19 45 ALA B C 1
ATOM 2992 O O . ALA B 1 45 ? 11.773 45.344 21.219 1 86.19 45 ALA B O 1
ATOM 2993 N N . LEU B 1 46 ? 10.047 44.031 20.531 1 87.44 46 LEU B N 1
ATOM 2994 C CA . LEU B 1 46 ? 10.281 44.438 19.156 1 87.44 46 LEU B CA 1
ATOM 2995 C C . LEU B 1 46 ? 9.93 45.906 18.953 1 87.44 46 LEU B C 1
ATOM 2997 O O . LEU B 1 46 ? 8.82 46.344 19.281 1 87.44 46 LEU B O 1
ATOM 3001 N N . GLU B 1 47 ? 10.773 46.781 18.469 1 80.81 47 GLU B N 1
ATOM 3002 C CA . GLU B 1 47 ? 10.578 48.219 18.266 1 80.81 47 GLU B CA 1
ATOM 3003 C C . GLU B 1 47 ? 9.633 48.469 17.109 1 80.81 47 GLU B C 1
ATOM 3005 O O . GLU B 1 47 ? 8.844 49.438 17.141 1 80.81 47 GLU B O 1
ATOM 3010 N N . THR B 1 48 ? 9.688 47.656 16.156 1 79.19 48 THR B N 1
ATOM 3011 C CA . THR B 1 48 ? 8.898 47.875 14.953 1 79.19 48 THR B CA 1
ATOM 3012 C C . THR B 1 48 ? 7.797 46.844 14.82 1 79.19 48 THR B C 1
ATOM 3014 O O . THR B 1 48 ? 7.605 46.25 13.742 1 79.19 48 THR B O 1
ATOM 3017 N N . LYS B 1 49 ? 7.004 46.656 15.914 1 82.5 49 LYS B N 1
ATOM 3018 C CA . LYS B 1 49 ? 6.039 45.562 15.984 1 82.5 49 LYS B CA 1
ATOM 3019 C C . LYS B 1 49 ? 4.988 45.688 14.891 1 82.5 49 LYS B C 1
ATOM 3021 O O . LYS B 1 49 ? 4.516 44.688 14.359 1 82.5 49 LYS B O 1
ATOM 3026 N N . HIS B 1 50 ? 4.742 46.906 14.43 1 84.62 50 HIS B N 1
ATOM 3027 C CA . HIS B 1 50 ? 3.605 47.094 13.539 1 84.62 50 HIS B CA 1
ATOM 3028 C C . HIS B 1 50 ? 4.062 47.469 12.125 1 84.62 50 HIS B C 1
ATOM 3030 O O . HIS B 1 50 ? 3.332 48.125 11.383 1 84.62 50 HIS B O 1
ATOM 3036 N N . SER B 1 51 ? 5.195 46.969 11.75 1 88.94 51 SER B N 1
ATOM 3037 C CA . SER B 1 51 ? 5.734 47.344 10.438 1 88.94 51 SER B CA 1
ATOM 3038 C C . SER B 1 51 ? 5.824 46.125 9.523 1 88.94 51 SER B C 1
ATOM 3040 O O . SER B 1 51 ? 6.539 46.156 8.523 1 88.94 51 SER B O 1
ATOM 3042 N N . TYR B 1 52 ? 5.09 45.094 9.898 1 94.38 52 TYR B N 1
ATOM 3043 C CA . TYR B 1 52 ? 5.238 43.875 9.125 1 94.38 52 TYR B CA 1
ATOM 3044 C C . TYR B 1 52 ? 4.07 43.688 8.164 1 94.38 52 TYR B C 1
ATOM 3046 O O . TYR B 1 52 ? 2.918 43.938 8.523 1 94.38 52 TYR B O 1
ATOM 3054 N N . ASP B 1 53 ? 4.438 43.219 6.961 1 95.62 53 ASP B N 1
ATOM 3055 C CA . ASP B 1 53 ? 3.449 42.906 5.93 1 95.62 53 ASP B CA 1
ATOM 3056 C C . ASP B 1 53 ? 2.852 41.531 6.133 1 95.62 53 ASP B C 1
ATOM 3058 O O . ASP B 1 53 ? 1.75 41.25 5.66 1 95.62 53 ASP B O 1
ATOM 3062 N N . GLY B 1 54 ? 3.598 40.656 6.781 1 95.75 54 GLY B N 1
ATOM 3063 C CA . GLY B 1 54 ? 3.152 39.281 6.992 1 95.75 54 GLY B CA 1
ATOM 3064 C C . GLY B 1 54 ? 3.668 38.688 8.289 1 95.75 54 GLY B C 1
ATOM 3065 O O . GLY B 1 54 ? 4.738 39.062 8.766 1 95.75 54 GLY B O 1
ATOM 3066 N N . LEU B 1 55 ? 2.889 37.781 8.812 1 94 55 LEU B N 1
ATOM 3067 C CA . LEU B 1 55 ? 3.229 37.031 10.016 1 94 55 LEU B CA 1
ATOM 3068 C C . LEU B 1 55 ? 3.24 35.531 9.742 1 94 55 LEU B C 1
ATOM 3070 O O . LEU B 1 55 ? 2.25 34.969 9.258 1 94 55 LEU B O 1
ATOM 3074 N N . PHE B 1 56 ? 4.402 34.875 10.031 1 94.5 56 PHE B N 1
ATOM 3075 C CA . PHE B 1 56 ? 4.562 33.438 9.875 1 94.5 56 PHE B CA 1
ATOM 3076 C C . PHE B 1 56 ? 4.621 32.75 11.234 1 94.5 56 PHE B C 1
ATOM 3078 O O . PHE B 1 56 ? 5.379 33.156 12.109 1 94.5 56 PHE B O 1
ATOM 3085 N N . LEU B 1 57 ? 3.785 31.703 11.289 1 90.94 57 LEU B N 1
ATOM 3086 C CA . LEU B 1 57 ? 3.598 31.078 12.602 1 90.94 57 LEU B CA 1
ATOM 3087 C C . LEU B 1 57 ? 4.023 29.625 12.578 1 90.94 57 LEU B C 1
ATOM 3089 O O . LEU B 1 57 ? 3.639 28.875 11.672 1 90.94 57 LEU B O 1
ATOM 3093 N N . TYR B 1 58 ? 4.82 29.109 13.492 1 83.81 58 TYR B N 1
ATOM 3094 C CA . TYR B 1 58 ? 5.113 27.719 13.781 1 83.81 58 TYR B CA 1
ATOM 3095 C C . TYR B 1 58 ? 4.773 27.375 15.227 1 83.81 58 TYR B C 1
ATOM 3097 O O . TYR B 1 58 ? 4.547 26.203 15.562 1 83.81 58 TYR B O 1
ATOM 3105 N N . ASN B 1 59 ? 4.602 28.406 16.188 1 66.12 59 ASN B N 1
ATOM 3106 C CA . ASN B 1 59 ? 4.348 28.219 17.609 1 66.12 59 ASN B CA 1
ATOM 3107 C C . ASN B 1 59 ? 2.912 28.594 17.969 1 66.12 59 ASN B C 1
ATOM 3109 O O . ASN B 1 59 ? 2.557 29.781 17.969 1 66.12 59 ASN B O 1
ATOM 3113 N N . PRO B 1 60 ? 2.066 27.547 18.297 1 59.59 60 PRO B N 1
ATOM 3114 C CA . PRO B 1 60 ? 0.662 27.859 18.562 1 59.59 60 PRO B CA 1
ATOM 3115 C C . PRO B 1 60 ? 0.464 28.547 19.922 1 59.59 60 PRO B C 1
ATOM 3117 O O . PRO B 1 60 ? -0.479 29.328 20.078 1 59.59 60 PRO B O 1
ATOM 3120 N N . LYS B 1 61 ? 1.322 28.312 20.875 1 62.81 61 LYS B N 1
ATOM 3121 C CA . LYS B 1 61 ? 1.069 28.75 22.25 1 62.81 61 LYS B CA 1
ATOM 3122 C C . LYS B 1 61 ? 0.995 30.266 22.344 1 62.81 61 LYS B C 1
ATOM 3124 O O . LYS B 1 61 ? 0.145 30.812 23.047 1 62.81 61 LYS B O 1
ATOM 3129 N N . GLU B 1 62 ? 1.89 30.906 21.656 1 65.25 62 GLU B N 1
ATOM 3130 C CA . GLU B 1 62 ? 1.94 32.344 21.797 1 65.25 62 GLU B CA 1
ATOM 3131 C C . GLU B 1 62 ? 1.429 33.062 20.547 1 65.25 62 GLU B C 1
ATOM 3133 O O . GLU B 1 62 ? 1.439 34.281 20.469 1 65.25 62 GLU B O 1
ATOM 3138 N N . ALA B 1 63 ? 0.921 32.281 19.703 1 75.31 63 ALA B N 1
ATOM 3139 C CA . ALA B 1 63 ? 0.55 32.781 18.391 1 75.31 63 ALA B CA 1
ATOM 3140 C C . ALA B 1 63 ? -0.655 33.719 18.484 1 75.31 63 ALA B C 1
ATOM 3142 O O . ALA B 1 63 ? -0.698 34.75 17.828 1 75.31 63 ALA B O 1
ATOM 3143 N N . ALA B 1 64 ? -1.423 33.375 19.469 1 76.81 64 ALA B N 1
ATOM 3144 C CA . ALA B 1 64 ? -2.686 34.094 19.516 1 76.81 64 ALA B CA 1
ATOM 3145 C C . ALA B 1 64 ? -2.457 35.562 19.859 1 76.81 64 ALA B C 1
ATOM 3147 O O . ALA B 1 64 ? -2.971 36.469 19.188 1 76.81 64 ALA B O 1
ATOM 3148 N N . SER B 1 65 ? -1.676 35.844 20.891 1 78.94 65 SER B N 1
ATOM 3149 C CA . SER B 1 65 ? -1.454 37.219 21.328 1 78.94 65 SER B CA 1
ATOM 3150 C C . SER B 1 65 ? -0.706 38.031 20.266 1 78.94 65 SER B C 1
ATOM 3152 O O . SER B 1 65 ? -1.043 39.188 20.016 1 78.94 65 SER B O 1
ATOM 3154 N N . VAL B 1 66 ? 0.25 37.438 19.734 1 87.06 66 VAL B N 1
ATOM 3155 C CA . VAL B 1 66 ? 1.048 38.125 18.719 1 87.06 66 VAL B CA 1
ATOM 3156 C C . VAL B 1 66 ? 0.184 38.406 17.484 1 87.06 66 VAL B C 1
ATOM 3158 O O . VAL B 1 66 ? 0.238 39.5 16.922 1 87.06 66 VAL B O 1
ATOM 3161 N N . LEU B 1 67 ? -0.528 37.469 17.172 1 87.88 67 LEU B N 1
ATOM 3162 C CA . LEU B 1 67 ? -1.399 37.562 16.016 1 87.88 67 LEU B CA 1
ATOM 3163 C C . LEU B 1 67 ? -2.428 38.688 16.203 1 87.88 67 LEU B C 1
ATOM 3165 O O . LEU B 1 67 ? -2.662 39.469 15.297 1 87.88 67 LEU B O 1
ATOM 3169 N N . LEU B 1 68 ? -2.982 38.75 17.359 1 86.62 68 LEU B N 1
ATOM 3170 C CA . LEU B 1 68 ? -3.982 39.781 17.641 1 86.62 68 LEU B CA 1
ATOM 3171 C C . LEU B 1 68 ? -3.373 41.188 17.562 1 86.62 68 LEU B C 1
ATOM 3173 O O . LEU B 1 68 ? -3.988 42.094 17.031 1 86.62 68 LEU B O 1
ATOM 3177 N N . ASP B 1 69 ? -2.256 41.25 18.125 1 88.69 69 ASP B N 1
ATOM 3178 C CA . ASP B 1 69 ? -1.572 42.531 18.109 1 88.69 69 ASP B CA 1
ATOM 3179 C C . ASP B 1 69 ? -1.245 42.969 16.672 1 88.69 69 ASP B C 1
ATOM 3181 O O . ASP B 1 69 ? -1.43 44.125 16.297 1 88.69 69 ASP B O 1
ATOM 3185 N N . GLN B 1 70 ? -0.792 42.094 15.898 1 90.06 70 GLN B N 1
ATOM 3186 C CA . GLN B 1 70 ? -0.424 42.375 14.516 1 90.06 70 GLN B CA 1
ATOM 3187 C C . GLN B 1 70 ? -1.653 42.75 13.68 1 90.06 70 GLN B C 1
ATOM 3189 O O . GLN B 1 70 ? -1.581 43.594 12.789 1 90.06 70 GLN B O 1
ATOM 3194 N N . LEU B 1 71 ? -2.693 42.094 13.938 1 87.81 71 LEU B N 1
ATOM 3195 C CA . LEU B 1 71 ? -3.934 42.375 13.219 1 87.81 71 LEU B CA 1
ATOM 3196 C C . LEU B 1 71 ? -4.406 43.812 13.484 1 87.81 71 LEU B C 1
ATOM 3198 O O . LEU B 1 71 ? -5.043 44.438 12.633 1 87.81 71 LEU B O 1
ATOM 3202 N N . ALA B 1 72 ? -4.008 44.281 14.609 1 83.94 72 ALA B N 1
ATOM 3203 C CA . ALA B 1 72 ? -4.41 45.625 15 1 83.94 72 ALA B CA 1
ATOM 3204 C C . ALA B 1 72 ? -3.559 46.656 14.289 1 83.94 72 ALA B C 1
ATOM 3206 O O . ALA B 1 72 ? -3.951 47.844 14.195 1 83.94 72 ALA B O 1
ATOM 3207 N N . SER B 1 73 ? -2.375 46.438 13.859 1 84.94 73 SER B N 1
ATOM 3208 C CA . SER B 1 73 ? -1.42 47.344 13.25 1 84.94 73 SER B CA 1
ATOM 3209 C C . SER B 1 73 ? -1.934 47.844 11.914 1 84.94 73 SER B C 1
ATOM 3211 O O . SER B 1 73 ? -1.489 48.906 11.438 1 84.94 73 SER B O 1
ATOM 3213 N N . LYS B 1 74 ? -2.766 47.531 11.227 1 83.38 74 LYS B N 1
ATOM 3214 C CA . LYS B 1 74 ? -3.312 47.875 9.914 1 83.38 74 LYS B CA 1
ATOM 3215 C C . LYS B 1 74 ? -2.299 47.625 8.805 1 83.38 74 LYS B C 1
ATOM 3217 O O . LYS B 1 74 ? -2.613 47.75 7.625 1 83.38 74 LYS B O 1
ATOM 3222 N N . GLN B 1 75 ? -1.078 47.281 9.094 1 91.69 75 GLN B N 1
ATOM 3223 C CA . GLN B 1 75 ? -0.056 47 8.086 1 91.69 75 GLN B CA 1
ATOM 3224 C C . GLN B 1 75 ? -0.117 45.562 7.609 1 91.69 75 GLN B C 1
ATOM 3226 O O . GLN B 1 75 ? 0.197 45.281 6.453 1 91.69 75 GLN B O 1
ATOM 3231 N N . LEU B 1 76 ? -0.462 44.719 8.445 1 94.5 76 LEU B N 1
ATOM 3232 C CA . LEU B 1 76 ? -0.45 43.281 8.18 1 94.5 76 LEU B CA 1
ATOM 3233 C C . LEU B 1 76 ? -1.354 42.938 6.996 1 94.5 76 LEU B C 1
ATOM 3235 O O . LEU B 1 76 ? -2.498 43.406 6.934 1 94.5 76 LEU B O 1
ATOM 3239 N N . LYS B 1 77 ? -0.779 42.125 6.117 1 95.19 77 LYS B N 1
ATOM 3240 C CA . LYS B 1 77 ? -1.533 41.781 4.914 1 95.19 77 LYS B CA 1
ATOM 3241 C C . LYS B 1 77 ? -1.659 40.25 4.746 1 95.19 77 LYS B C 1
ATOM 3243 O O . LYS B 1 77 ? -2.48 39.781 3.963 1 95.19 77 LYS B O 1
ATOM 3248 N N . TRP B 1 78 ? -0.892 39.5 5.523 1 96 78 TRP B N 1
ATOM 3249 C CA . TRP B 1 78 ? -0.828 38.062 5.289 1 96 78 TRP B CA 1
ATOM 3250 C C . TRP B 1 78 ? -0.386 37.312 6.551 1 96 78 TRP B C 1
ATOM 3252 O O . TRP B 1 78 ? 0.535 37.75 7.242 1 96 78 TRP B O 1
ATOM 3262 N N . VAL B 1 79 ? -1.096 36.312 6.859 1 94.38 79 VAL B N 1
ATOM 3263 C CA . VAL B 1 79 ? -0.686 35.406 7.918 1 94.38 79 VAL B CA 1
ATOM 3264 C C . VAL B 1 79 ? -0.503 34 7.344 1 94.38 79 VAL B C 1
ATOM 3266 O O . VAL B 1 79 ? -1.332 33.531 6.559 1 94.38 79 VAL B O 1
ATOM 3269 N N . HIS B 1 80 ? 0.594 33.312 7.703 1 94.75 80 HIS B N 1
ATOM 3270 C CA . HIS B 1 80 ? 0.867 31.953 7.234 1 94.75 80 HIS B CA 1
ATOM 3271 C C . HIS B 1 80 ? 1.21 31.016 8.398 1 94.75 80 HIS B C 1
ATOM 3273 O O . HIS B 1 80 ? 1.979 31.391 9.289 1 94.75 80 HIS B O 1
ATOM 3279 N N . CYS B 1 81 ? 0.608 29.891 8.336 1 90.44 81 CYS B N 1
ATOM 3280 C CA . CYS B 1 81 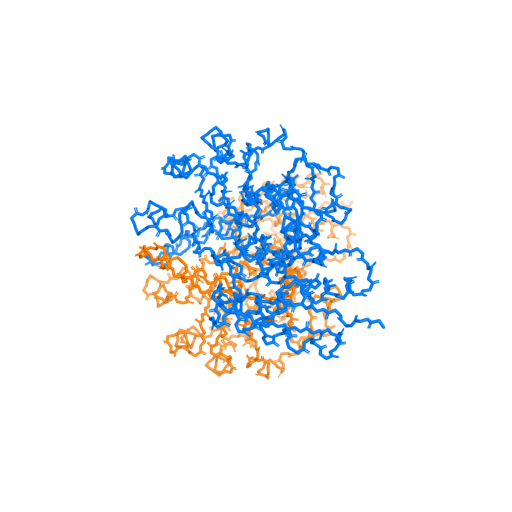? 0.92 28.859 9.32 1 90.44 81 CYS B CA 1
ATOM 3281 C C . CYS B 1 81 ? 1.686 27.703 8.688 1 90.44 81 CYS B C 1
ATOM 3283 O O . CYS B 1 81 ? 1.277 27.188 7.648 1 90.44 81 CYS B O 1
ATOM 3285 N N . PHE B 1 82 ? 2.74 27.234 9.375 1 89.69 82 PHE B N 1
ATOM 3286 C CA . PHE B 1 82 ? 3.525 26.109 8.883 1 89.69 82 PHE B CA 1
ATOM 3287 C C . PHE B 1 82 ? 2.951 24.781 9.375 1 89.69 82 PHE B C 1
ATOM 3289 O O . PHE B 1 82 ? 3.646 23.766 9.383 1 89.69 82 PHE B O 1
ATOM 3296 N N . THR B 1 83 ? 1.668 24.812 9.734 1 80 83 THR B N 1
ATOM 3297 C CA . THR B 1 83 ? 0.901 23.609 10.086 1 80 83 THR B CA 1
ATOM 3298 C C . THR B 1 83 ? -0.308 23.469 9.164 1 80 83 THR B C 1
ATOM 3300 O O . THR B 1 83 ? -0.769 24.438 8.57 1 80 83 THR B O 1
ATOM 3303 N N . ALA B 1 84 ? -0.74 22.219 9.047 1 75.38 84 ALA B N 1
ATOM 3304 C CA . ALA B 1 84 ? -1.969 22 8.289 1 75.38 84 ALA B CA 1
ATOM 3305 C C . ALA B 1 84 ? -3.186 22.5 9.062 1 75.38 84 ALA B C 1
ATOM 3307 O O . ALA B 1 84 ? -4.059 23.172 8.5 1 75.38 84 ALA B O 1
ATOM 3308 N N . GLY B 1 85 ? -3.217 22.172 10.336 1 75.25 85 GLY B N 1
ATOM 3309 C CA . GLY B 1 85 ? -4.309 22.594 11.203 1 75.25 85 GLY B CA 1
ATOM 3310 C C . GLY B 1 85 ? -4.152 24.016 11.703 1 75.25 85 GLY B C 1
ATOM 3311 O O . GLY B 1 85 ? -3.047 24.438 12.047 1 75.25 85 GLY B O 1
ATOM 3312 N N . VAL B 1 86 ? -5.32 24.781 11.68 1 80.31 86 VAL B N 1
ATOM 3313 C CA . VAL B 1 86 ? -5.273 26.172 12.125 1 80.31 86 VAL B CA 1
ATOM 3314 C C . VAL B 1 86 ? -6.348 26.406 13.188 1 80.31 86 VAL B C 1
ATOM 3316 O O . VAL B 1 86 ? -6.762 27.547 13.414 1 80.31 86 VAL B O 1
ATOM 3319 N N . ASP B 1 87 ? -6.727 25.297 13.812 1 77.25 87 ASP B N 1
ATOM 3320 C CA . ASP B 1 87 ? -7.812 25.375 14.781 1 77.25 87 ASP B CA 1
ATOM 3321 C C . ASP B 1 87 ? -7.441 26.281 15.953 1 77.25 87 ASP B C 1
ATOM 3323 O O . ASP B 1 87 ? -8.266 27.062 16.422 1 77.25 87 ASP B O 1
ATOM 3327 N N . SER B 1 88 ? -6.258 26.219 16.375 1 76.38 88 SER B N 1
ATOM 3328 C CA . SER B 1 88 ? -5.816 27.016 17.516 1 76.38 88 SER B CA 1
ATOM 3329 C C . SER B 1 88 ? -5.812 28.5 17.188 1 76.38 88 SER B C 1
ATOM 3331 O O . SER B 1 88 ? -6.117 29.328 18.047 1 76.38 88 SER B O 1
ATOM 3333 N N . VAL B 1 89 ? -5.57 28.812 15.984 1 81.19 89 VAL B N 1
ATOM 3334 C CA . VAL B 1 89 ? -5.512 30.203 15.531 1 81.19 89 VAL B CA 1
ATOM 3335 C C . VAL B 1 89 ? -6.926 30.734 15.336 1 81.19 89 VAL B C 1
ATOM 3337 O O . VAL B 1 89 ? -7.203 31.906 15.641 1 81.19 89 VAL B O 1
ATOM 3340 N N . LEU B 1 90 ? -7.789 29.906 14.945 1 82 90 LEU B N 1
ATOM 3341 C CA . LEU B 1 90 ? -9.133 30.344 14.586 1 82 90 LEU B CA 1
ATOM 3342 C C . LEU B 1 90 ? -10.055 30.359 15.797 1 82 90 LEU B C 1
ATOM 3344 O O . LEU B 1 90 ? -11.211 30.766 15.711 1 82 90 LEU B O 1
ATOM 3348 N N . ARG B 1 91 ? -9.508 29.938 16.922 1 80.44 91 ARG B N 1
ATOM 3349 C CA . ARG B 1 91 ? -10.273 30.016 18.156 1 80.44 91 ARG B CA 1
ATOM 3350 C C . ARG B 1 91 ? -10.492 31.469 18.562 1 80.44 91 ARG B C 1
ATOM 3352 O O . ARG B 1 91 ? -11.43 31.781 19.312 1 80.44 91 ARG B O 1
ATOM 3359 N N . GLU B 1 92 ? -9.672 32.312 18.141 1 81.81 92 GLU B N 1
ATOM 3360 C CA . GLU B 1 92 ? -9.781 33.719 18.453 1 81.81 92 GLU B CA 1
ATOM 3361 C C . GLU B 1 92 ? -10.758 34.438 17.516 1 81.81 92 GLU B C 1
ATOM 3363 O O . GLU B 1 92 ? -10.547 34.469 16.297 1 81.81 92 GLU B O 1
ATOM 3368 N N . PRO B 1 93 ? -11.766 35 18 1 86.44 93 PRO B N 1
ATOM 3369 C CA . PRO B 1 93 ? -12.805 35.625 17.172 1 86.44 93 PRO B CA 1
ATOM 3370 C C . PRO B 1 93 ? -12.273 36.719 16.25 1 86.44 93 PRO B C 1
ATOM 3372 O O . PRO B 1 93 ? -12.734 36.844 15.117 1 86.44 93 PRO B O 1
ATOM 3375 N N . ASP B 1 94 ? -11.398 37.438 16.75 1 87.06 94 ASP B N 1
ATOM 3376 C CA . ASP B 1 94 ? -10.875 38.562 15.953 1 87.06 94 ASP B CA 1
ATOM 3377 C C . ASP B 1 94 ? -10.141 38.031 14.719 1 87.06 94 ASP B C 1
ATOM 3379 O O . ASP B 1 94 ? -10.148 38.688 13.672 1 87.06 94 ASP B O 1
ATOM 3383 N N . VAL B 1 95 ? -9.523 36.938 14.875 1 85.38 95 VAL B N 1
ATOM 3384 C CA . VAL B 1 95 ? -8.836 36.312 13.734 1 85.38 95 VAL B CA 1
ATOM 3385 C C . VAL B 1 95 ? -9.852 35.875 12.688 1 85.38 95 VAL B C 1
ATOM 3387 O O . VAL B 1 95 ? -9.664 36.125 11.492 1 85.38 95 VAL B O 1
ATOM 3390 N N . LYS B 1 96 ? -10.906 35.312 13.133 1 86.62 96 LYS B N 1
ATOM 3391 C CA . LYS B 1 96 ? -11.961 34.844 12.242 1 86.62 96 LYS B CA 1
ATOM 3392 C C . LYS B 1 96 ? -12.602 35.969 11.469 1 86.62 96 LYS B C 1
ATOM 3394 O O . LYS B 1 96 ? -12.938 35.844 10.297 1 86.62 96 LYS B O 1
ATOM 3399 N N . LYS B 1 97 ? -12.711 37.094 12.102 1 88.69 97 LYS B N 1
ATOM 3400 C CA . LYS B 1 97 ? -13.398 38.219 11.516 1 88.69 97 LYS B CA 1
ATOM 3401 C C . LYS B 1 97 ? -12.469 39.031 10.594 1 88.69 97 LYS B C 1
ATOM 3403 O O . LYS B 1 97 ? -12.93 39.781 9.758 1 88.69 97 LYS B O 1
ATOM 3408 N N . SER B 1 98 ? -11.258 38.844 10.781 1 90.94 98 SER B N 1
ATOM 3409 C CA . SER B 1 98 ? -10.273 39.625 10.023 1 90.94 98 SER B CA 1
ATOM 3410 C C . SER B 1 98 ? -10.352 39.281 8.539 1 90.94 98 SER B C 1
ATOM 3412 O O . SER B 1 98 ? -10.602 38.156 8.156 1 90.94 98 SER B O 1
ATOM 3414 N N . GLN B 1 99 ? -10.086 40.281 7.703 1 91.81 99 GLN B N 1
ATOM 3415 C CA . GLN B 1 99 ? -10.078 40.094 6.258 1 91.81 99 GLN B CA 1
ATOM 3416 C C . GLN B 1 99 ? -8.695 39.688 5.758 1 91.81 99 GLN B C 1
ATOM 3418 O O . GLN B 1 99 ? -8.516 39.375 4.578 1 91.81 99 GLN B O 1
ATOM 3423 N N . ILE B 1 100 ? -7.758 39.75 6.602 1 93.88 100 ILE B N 1
ATOM 3424 C CA . ILE B 1 100 ? -6.402 39.344 6.234 1 93.88 100 ILE B CA 1
ATOM 3425 C C . ILE B 1 100 ? -6.355 37.844 5.941 1 93.88 100 ILE B C 1
ATOM 3427 O O . ILE B 1 100 ? -6.797 37.031 6.758 1 93.88 100 ILE B O 1
ATOM 3431 N N . PRO B 1 101 ? -5.797 37.438 4.77 1 94.81 101 PRO B N 1
ATOM 3432 C CA . PRO B 1 101 ? -5.766 36.031 4.422 1 94.81 101 PRO B CA 1
ATOM 3433 C C . PRO B 1 101 ? -4.859 35.188 5.344 1 94.81 101 PRO B C 1
ATOM 3435 O O . PRO B 1 101 ? -3.801 35.688 5.754 1 94.81 101 PRO B O 1
ATOM 3438 N N . LEU B 1 102 ? -5.352 34.094 5.68 1 93.69 102 LEU B N 1
ATOM 3439 C CA . LEU B 1 102 ? -4.625 33.062 6.422 1 93.69 102 LEU B CA 1
ATOM 3440 C C . LEU B 1 102 ? -4.344 31.859 5.539 1 93.69 102 LEU B C 1
ATOM 3442 O O . LEU B 1 102 ? -5.262 31.297 4.945 1 93.69 102 LEU B O 1
ATOM 3446 N N . THR B 1 103 ? -3.053 31.562 5.348 1 94.38 103 THR B N 1
ATOM 3447 C CA . THR B 1 103 ? -2.684 30.391 4.562 1 94.38 103 THR B CA 1
ATOM 3448 C C . THR B 1 103 ? -1.968 29.359 5.426 1 94.38 103 THR B C 1
ATOM 3450 O O . THR B 1 103 ? -1.53 29.656 6.539 1 94.38 103 THR B O 1
ATOM 3453 N N . ASN B 1 104 ? -1.977 28.109 4.953 1 90.81 104 ASN B N 1
ATOM 3454 C CA . ASN B 1 104 ? -1.244 27.047 5.645 1 90.81 104 ASN B CA 1
ATOM 3455 C C . ASN B 1 104 ? -0.558 26.109 4.66 1 90.81 104 ASN B C 1
ATOM 3457 O O . ASN B 1 104 ? -0.496 26.391 3.463 1 90.81 104 ASN B O 1
ATOM 3461 N N . VAL B 1 105 ? 0.119 25.047 5.25 1 89.5 105 VAL B N 1
ATOM 3462 C CA . VAL B 1 105 ? 0.914 24.172 4.402 1 89.5 105 VAL B CA 1
ATOM 3463 C C . VAL B 1 105 ? 0.217 22.828 4.262 1 89.5 105 VAL B C 1
ATOM 3465 O O . VAL B 1 105 ? 0.876 21.781 4.152 1 89.5 105 VAL B O 1
ATOM 3468 N N . ARG B 1 106 ? -1.087 22.75 4.195 1 81.31 106 ARG B N 1
ATOM 3469 C CA . ARG B 1 106 ? -1.867 21.516 4.219 1 81.31 106 ARG B CA 1
ATOM 3470 C C . ARG B 1 106 ? -1.478 20.594 3.066 1 81.31 106 ARG B C 1
ATOM 3472 O O . ARG B 1 106 ? -1.5 19.375 3.205 1 81.31 106 ARG B O 1
ATOM 3479 N N . THR B 1 107 ? -1.063 21.047 1.948 1 85.62 107 THR B N 1
ATOM 3480 C CA . THR B 1 107 ? -0.783 20.234 0.769 1 85.62 107 THR B CA 1
ATOM 3481 C C . THR B 1 107 ? 0.582 19.562 0.888 1 85.62 107 THR B C 1
ATOM 3483 O O . THR B 1 107 ? 0.903 18.656 0.114 1 85.62 107 THR B O 1
ATOM 3486 N N . ALA B 1 108 ? 1.349 20 1.914 1 87.31 108 ALA B N 1
ATOM 3487 C CA . ALA B 1 108 ? 2.68 19.438 2.102 1 87.31 108 ALA B CA 1
ATOM 3488 C C . ALA B 1 108 ? 2.594 18 2.594 1 87.31 108 ALA B C 1
ATOM 3490 O O . ALA B 1 108 ? 3.543 17.219 2.441 1 87.31 108 ALA B O 1
ATOM 3491 N N . TYR B 1 109 ? 1.433 17.625 3.121 1 85.06 109 TYR B N 1
ATOM 3492 C CA . TYR B 1 109 ? 1.345 16.359 3.834 1 85.06 109 TYR B CA 1
ATOM 3493 C C . TYR B 1 109 ? 0.496 15.352 3.059 1 85.06 109 TYR B C 1
ATOM 3495 O O . TYR B 1 109 ? 0.462 14.164 3.395 1 85.06 109 TYR B O 1
ATOM 3503 N N . SER B 1 110 ? -0.12 15.781 2.025 1 88.81 110 SER B N 1
ATOM 3504 C CA . SER B 1 110 ? -1.163 15.008 1.352 1 88.81 110 SER B CA 1
ATOM 3505 C C . SER B 1 110 ? -0.605 13.719 0.768 1 88.81 110 SER B C 1
ATOM 3507 O O . SER B 1 110 ? -1.198 12.648 0.933 1 88.81 110 SER B O 1
ATOM 3509 N N . GLU B 1 111 ? 0.574 13.859 0.21 1 89.25 111 GLU B N 1
ATOM 3510 C CA . GLU B 1 111 ? 1.155 12.695 -0.451 1 89.25 111 GLU B CA 1
ATOM 3511 C C . GLU B 1 111 ? 1.576 11.633 0.564 1 89.25 111 GLU B C 1
ATOM 3513 O O . GLU B 1 111 ? 1.338 10.445 0.361 1 89.25 111 GLU B O 1
ATOM 3518 N N . HIS B 1 112 ? 2.172 12.086 1.618 1 91.69 112 HIS B N 1
ATOM 3519 C CA . HIS B 1 112 ? 2.656 11.172 2.643 1 91.69 112 HIS B CA 1
ATOM 3520 C C . HIS B 1 112 ? 1.499 10.477 3.352 1 91.69 112 HIS B C 1
ATOM 3522 O O . HIS B 1 112 ? 1.545 9.266 3.586 1 91.69 112 HIS B O 1
ATOM 3528 N N . LEU B 1 113 ? 0.513 11.242 3.627 1 94.19 113 LEU B N 1
ATOM 3529 C CA . LEU B 1 113 ? -0.648 10.656 4.289 1 94.19 113 LEU B CA 1
ATOM 3530 C C . LEU B 1 113 ? -1.364 9.68 3.367 1 94.19 1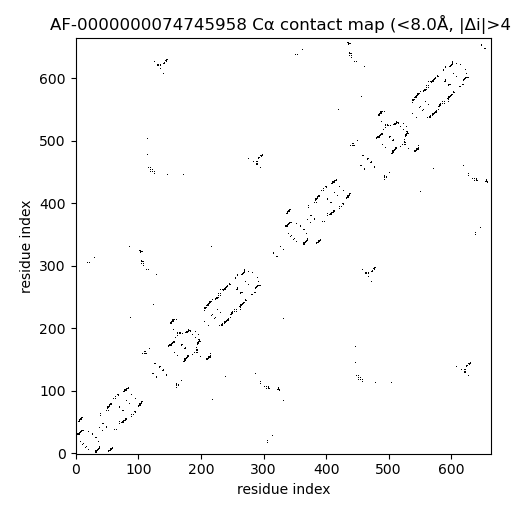13 LEU B C 1
ATOM 3532 O O . LEU B 1 113 ? -1.853 8.641 3.816 1 94.19 113 LEU B O 1
ATOM 3536 N N . ALA B 1 114 ? -1.429 10.031 2.109 1 96.5 114 ALA B N 1
ATOM 3537 C CA . ALA B 1 114 ? -2.062 9.148 1.134 1 96.5 114 ALA B CA 1
ATOM 3538 C C . ALA B 1 114 ? -1.353 7.797 1.075 1 96.5 114 ALA B C 1
ATOM 3540 O O . ALA B 1 114 ? -2.002 6.75 1.01 1 96.5 114 ALA B O 1
ATOM 3541 N N . GLN B 1 115 ? -0.016 7.82 1.091 1 97.12 115 GLN B N 1
ATOM 3542 C CA . GLN B 1 115 ? 0.738 6.57 1.126 1 97.12 115 GLN B CA 1
ATOM 3543 C C . GLN B 1 115 ? 0.376 5.742 2.357 1 97.12 115 GLN B C 1
ATOM 3545 O O . GLN B 1 115 ? 0.215 4.523 2.268 1 97.12 115 GLN B O 1
ATOM 3550 N N . PHE B 1 116 ? 0.232 6.426 3.461 1 98.12 116 PHE B N 1
ATOM 3551 C CA . PHE B 1 116 ? -0.085 5.711 4.691 1 98.12 116 PHE B CA 1
ATOM 3552 C C . PHE B 1 116 ? -1.481 5.105 4.621 1 98.12 116 PHE B C 1
ATOM 3554 O O . PHE B 1 116 ? -1.708 3.998 5.113 1 98.12 116 PHE B O 1
ATOM 3561 N N . VAL B 1 117 ? -2.404 5.777 4.031 1 98.56 117 VAL B N 1
ATOM 3562 C CA . VAL B 1 117 ? -3.764 5.262 3.887 1 98.56 117 VAL B CA 1
ATOM 3563 C C . VAL B 1 117 ? -3.75 4.012 3.008 1 98.56 117 VAL B C 1
ATOM 3565 O O . VAL B 1 117 ? -4.438 3.033 3.303 1 98.56 117 VAL B O 1
ATOM 3568 N N . VAL B 1 118 ? -2.969 4 1.916 1 98.56 118 VAL B N 1
ATOM 3569 C CA . VAL B 1 118 ? -2.826 2.814 1.078 1 98.56 118 VAL B CA 1
ATOM 3570 C C . VAL B 1 118 ? -2.285 1.655 1.911 1 98.56 118 VAL B C 1
ATOM 3572 O O . VAL B 1 118 ? -2.801 0.537 1.838 1 98.56 118 VAL B O 1
ATOM 3575 N N . PHE B 1 119 ? -1.284 1.975 2.713 1 98.75 119 PHE B N 1
ATOM 3576 C CA . PHE B 1 119 ? -0.743 0.979 3.629 1 98.75 119 PHE B CA 1
ATOM 3577 C C . PHE B 1 119 ? -1.837 0.423 4.535 1 98.75 119 PHE B C 1
ATOM 3579 O O . PHE B 1 119 ? -1.965 -0.793 4.684 1 98.75 119 PHE B O 1
ATOM 3586 N N . ALA B 1 120 ? -2.611 1.307 5.098 1 98.81 120 ALA B N 1
ATOM 3587 C CA . ALA B 1 120 ? -3.65 0.92 6.051 1 98.81 120 ALA B CA 1
ATOM 3588 C C . ALA B 1 120 ? -4.668 -0.013 5.398 1 98.81 120 ALA B C 1
ATOM 3590 O O . ALA B 1 120 ? -5.055 -1.026 5.988 1 98.81 120 ALA B O 1
ATOM 3591 N N . VAL B 1 121 ? -5.09 0.322 4.207 1 98.81 121 VAL B N 1
ATOM 3592 C CA . VAL B 1 121 ? -6.027 -0.515 3.467 1 98.81 121 VAL B CA 1
ATOM 3593 C C . VAL B 1 121 ? -5.422 -1.896 3.236 1 98.81 121 VAL B C 1
ATOM 3595 O O . VAL B 1 121 ? -6.047 -2.916 3.541 1 98.81 121 VAL B O 1
ATOM 3598 N N . LEU B 1 122 ? -4.195 -1.942 2.801 1 98.69 122 LEU B N 1
ATOM 3599 C CA . LEU B 1 122 ? -3.553 -3.203 2.449 1 98.69 122 LEU B CA 1
ATOM 3600 C C . LEU B 1 122 ? -3.197 -4 3.699 1 98.69 122 LEU B C 1
ATOM 3602 O O . LEU B 1 122 ? -3.168 -5.23 3.67 1 98.69 122 LEU B O 1
ATOM 3606 N N . PHE B 1 123 ? -2.934 -3.273 4.809 1 98.69 123 PHE B N 1
ATOM 3607 C CA . PHE B 1 123 ? -2.637 -3.922 6.078 1 98.69 123 PHE B CA 1
ATOM 3608 C C . PHE B 1 123 ? -3.736 -4.906 6.453 1 98.69 123 PHE B C 1
ATOM 3610 O O . PHE B 1 123 ? -3.453 -6.023 6.895 1 98.69 123 PHE B O 1
ATOM 3617 N N . TYR B 1 124 ? -4.977 -4.527 6.219 1 98.56 124 TYR B N 1
ATOM 3618 C CA . TYR B 1 124 ? -6.109 -5.383 6.551 1 98.56 124 TYR B CA 1
ATOM 3619 C C . TYR B 1 124 ? -6.445 -6.312 5.391 1 98.56 124 TYR B C 1
ATOM 3621 O O . TYR B 1 124 ? -6.703 -7.504 5.594 1 98.56 124 TYR B O 1
ATOM 3629 N N . ALA B 1 125 ? -6.41 -5.832 4.168 1 98.06 125 ALA B N 1
ATOM 3630 C CA . ALA B 1 125 ? -6.754 -6.629 2.992 1 98.06 125 ALA B CA 1
ATOM 3631 C C . ALA B 1 125 ? -5.828 -7.832 2.854 1 98.06 125 ALA B C 1
ATOM 3633 O O . ALA B 1 125 ? -6.25 -8.891 2.387 1 98.06 125 ALA B O 1
ATOM 3634 N N . LYS B 1 126 ? -4.559 -7.637 3.242 1 98.19 126 LYS B N 1
ATOM 3635 C CA . LYS B 1 126 ? -3.57 -8.695 3.047 1 98.19 126 LYS B CA 1
ATOM 3636 C C . LYS B 1 126 ? -3.332 -9.469 4.34 1 98.19 126 LYS B C 1
ATOM 3638 O O . LYS B 1 126 ? -2.355 -10.211 4.453 1 98.19 126 LYS B O 1
ATOM 3643 N N . LYS B 1 127 ? -4.203 -9.273 5.289 1 97.94 127 LYS B N 1
ATOM 3644 C CA . LYS B 1 127 ? -4.297 -10.094 6.496 1 97.94 127 LYS B CA 1
ATOM 3645 C C . LYS B 1 127 ? -2.986 -10.062 7.281 1 97.94 127 LYS B C 1
ATOM 3647 O O . LYS B 1 127 ? -2.508 -11.102 7.734 1 97.94 127 LYS B O 1
ATOM 3652 N N . ALA B 1 128 ? -2.434 -8.844 7.414 1 97.88 128 ALA B N 1
ATOM 3653 C CA . ALA B 1 128 ? -1.169 -8.664 8.117 1 97.88 128 ALA B CA 1
ATOM 3654 C C . ALA B 1 128 ? -1.248 -9.219 9.539 1 97.88 128 ALA B C 1
ATOM 3656 O O . ALA B 1 128 ? -0.323 -9.891 10.008 1 97.88 128 ALA B O 1
ATOM 3657 N N . LEU B 1 129 ? -2.367 -9.031 10.25 1 96.19 129 LEU B N 1
ATOM 3658 C CA . LEU B 1 129 ? -2.525 -9.461 11.633 1 96.19 129 LEU B CA 1
ATOM 3659 C C . LEU B 1 129 ? -2.51 -10.984 11.734 1 96.19 129 LEU B C 1
ATOM 3661 O O . LEU B 1 129 ? -1.866 -11.547 12.617 1 96.19 129 LEU B O 1
ATOM 3665 N N . HIS B 1 130 ? -3.188 -11.656 10.805 1 96.19 130 HIS B N 1
ATOM 3666 C CA . HIS B 1 130 ? -3.217 -13.109 10.781 1 96.19 130 HIS B CA 1
ATOM 3667 C C . HIS B 1 130 ? -1.823 -13.688 10.555 1 96.19 130 HIS B C 1
ATOM 3669 O O . HIS B 1 130 ? -1.378 -14.555 11.312 1 96.19 130 HIS B O 1
ATOM 3675 N N . PHE B 1 131 ? -1.137 -13.195 9.594 1 97.31 131 PHE B N 1
ATOM 3676 C CA . PHE B 1 131 ? 0.148 -13.773 9.219 1 97.31 131 PHE B CA 1
ATOM 3677 C C . PHE B 1 131 ? 1.203 -13.484 10.281 1 97.31 131 PHE B C 1
ATOM 3679 O O . PHE B 1 131 ? 2.053 -14.336 10.562 1 97.31 131 PHE B O 1
ATOM 3686 N N . ARG B 1 132 ? 1.144 -12.266 10.883 1 95.69 132 ARG B N 1
ATOM 3687 C CA . ARG B 1 132 ? 2.084 -11.969 11.961 1 95.69 132 ARG B CA 1
ATOM 3688 C C . ARG B 1 132 ? 1.835 -12.867 13.164 1 95.69 132 ARG B C 1
ATOM 3690 O O . ARG B 1 132 ? 2.779 -13.398 13.758 1 95.69 132 ARG B O 1
ATOM 3697 N N . SER B 1 133 ? 0.575 -13.023 13.531 1 94.69 133 SER B N 1
ATOM 3698 C CA . SER B 1 133 ? 0.229 -13.867 14.672 1 94.69 133 SER B CA 1
ATOM 3699 C C . SER B 1 133 ? 0.62 -15.32 14.43 1 94.69 133 SER B C 1
ATOM 3701 O O . SER B 1 133 ? 1.182 -15.969 15.312 1 94.69 133 SER B O 1
ATOM 3703 N N . SER B 1 134 ? 0.333 -15.844 13.25 1 96.5 134 SER B N 1
ATOM 3704 C CA . SER B 1 134 ? 0.683 -17.219 12.93 1 96.5 134 SER B CA 1
ATOM 3705 C C . SER B 1 134 ? 2.195 -17.422 12.898 1 96.5 134 SER B C 1
ATOM 3707 O O . SER B 1 134 ? 2.701 -18.438 13.352 1 96.5 134 SER B O 1
ATOM 3709 N N . GLN B 1 135 ? 2.916 -16.406 12.344 1 96.25 135 GLN B N 1
ATOM 3710 C CA . GLN B 1 135 ? 4.375 -16.453 12.328 1 96.25 135 GLN B CA 1
ATOM 3711 C C . GLN B 1 135 ? 4.934 -16.562 13.742 1 96.25 135 GLN B C 1
ATOM 3713 O O . GLN B 1 135 ? 5.77 -17.438 14.016 1 96.25 135 GLN B O 1
ATOM 3718 N N . ARG B 1 136 ? 4.465 -15.766 14.648 1 93.88 136 ARG B N 1
ATOM 3719 C CA . ARG B 1 136 ? 4.949 -15.75 16.016 1 93.88 136 ARG B CA 1
ATOM 3720 C C . ARG B 1 136 ? 4.629 -17.062 16.734 1 93.88 136 ARG B C 1
ATOM 3722 O O . ARG B 1 136 ? 5.375 -17.5 17.609 1 93.88 136 ARG B O 1
ATOM 3729 N N . ALA B 1 137 ? 3.6 -17.688 16.312 1 95.31 137 ALA B N 1
ATOM 3730 C CA . ALA B 1 137 ? 3.184 -18.953 16.922 1 95.31 137 ALA B CA 1
ATOM 3731 C C . ALA B 1 137 ? 3.877 -20.125 16.25 1 95.31 137 ALA B C 1
ATOM 3733 O O . ALA B 1 137 ? 3.693 -21.281 16.656 1 95.31 137 ALA B O 1
ATOM 3734 N N . GLY B 1 138 ? 4.648 -19.906 15.18 1 96.38 138 GLY B N 1
ATOM 3735 C CA . GLY B 1 138 ? 5.32 -20.969 14.453 1 96.38 138 GLY B CA 1
ATOM 3736 C C . GLY B 1 138 ? 4.363 -21.844 13.664 1 96.38 138 GLY B C 1
ATOM 3737 O O . GLY B 1 138 ? 4.551 -23.062 13.578 1 96.38 138 GLY B O 1
ATOM 3738 N N . LEU B 1 139 ? 3.336 -21.219 13.102 1 95.44 139 LEU B N 1
ATOM 3739 C CA . LEU B 1 139 ? 2.285 -21.984 12.438 1 95.44 139 LEU B CA 1
ATOM 3740 C C . LEU B 1 139 ? 2.234 -21.641 10.945 1 95.44 139 LEU B C 1
ATOM 3742 O O . LEU B 1 139 ? 2.26 -20.469 10.57 1 95.44 139 LEU B O 1
ATOM 3746 N N . TRP B 1 140 ? 2.238 -22.703 10.141 1 96.38 140 TRP B N 1
ATOM 3747 C CA . TRP B 1 140 ? 1.928 -22.562 8.719 1 96.38 140 TRP B CA 1
ATOM 3748 C C . TRP B 1 140 ? 0.421 -22.5 8.492 1 96.38 140 TRP B C 1
ATOM 3750 O O . TRP B 1 140 ? -0.251 -23.531 8.438 1 96.38 140 TRP B O 1
ATOM 3760 N N . ALA B 1 141 ? -0.165 -21.297 8.328 1 93.81 141 ALA B N 1
ATOM 3761 C CA . ALA B 1 141 ? -1.612 -21.109 8.352 1 93.81 141 ALA B CA 1
ATOM 3762 C C . ALA B 1 141 ? -2.076 -20.266 7.168 1 93.81 141 ALA B C 1
ATOM 3764 O O . ALA B 1 141 ? -2.334 -19.078 7.309 1 93.81 141 ALA B O 1
ATOM 3765 N N . PRO B 1 142 ? -2.18 -20.891 6 1 93.56 142 PRO B N 1
ATOM 3766 C CA . PRO B 1 142 ? -2.654 -20.141 4.828 1 93.56 142 PRO B CA 1
ATOM 3767 C C . PRO B 1 142 ? -4.094 -19.656 4.98 1 93.56 142 PRO B C 1
ATOM 3769 O O . PRO B 1 142 ? -4.891 -20.297 5.672 1 93.56 142 PRO B O 1
ATOM 3772 N N . THR B 1 143 ? -4.402 -18.484 4.484 1 92.25 143 THR B N 1
ATOM 3773 C CA . THR B 1 143 ? -5.75 -17.938 4.379 1 92.25 143 THR B CA 1
ATOM 3774 C C . THR B 1 143 ? -5.891 -17.094 3.107 1 92.25 143 THR B C 1
ATOM 3776 O O . THR B 1 143 ? -4.898 -16.781 2.449 1 92.25 143 THR B O 1
ATOM 3779 N N . PHE B 1 144 ? -7.098 -16.891 2.719 1 93.25 144 PHE B N 1
ATOM 3780 C CA . PHE B 1 144 ? -7.34 -16.031 1.574 1 93.25 144 PHE B CA 1
ATOM 3781 C C . PHE B 1 144 ? -7.129 -14.562 1.95 1 93.25 144 PHE B C 1
ATOM 3783 O O . PHE B 1 144 ? -7.617 -14.102 2.984 1 93.25 144 PHE B O 1
ATOM 3790 N N . VAL B 1 145 ? -6.312 -13.867 1.162 1 96 145 VAL B N 1
ATOM 3791 C CA . VAL B 1 145 ? -6.242 -12.414 1.272 1 96 145 VAL B CA 1
ATOM 3792 C C . VAL B 1 145 ? -7.266 -11.773 0.337 1 96 145 VAL B C 1
ATOM 3794 O O . VAL B 1 145 ? -7.914 -12.469 -0.449 1 96 145 VAL B O 1
ATOM 3797 N N . GLU B 1 146 ? -7.473 -10.492 0.438 1 95.25 146 GLU B N 1
ATOM 3798 C CA . GLU B 1 146 ? -8.508 -9.812 -0.332 1 95.25 146 GLU B CA 1
ATOM 3799 C C . GLU B 1 146 ? -7.914 -9.094 -1.543 1 95.25 146 GLU B C 1
ATOM 3801 O O . GLU B 1 146 ? -6.742 -8.711 -1.533 1 95.25 146 GLU B O 1
ATOM 3806 N N . ASP B 1 147 ? -8.672 -9 -2.592 1 94.12 147 ASP B N 1
ATOM 3807 C CA . ASP B 1 147 ? -8.398 -8.148 -3.746 1 94.12 147 ASP B CA 1
ATOM 3808 C C . ASP B 1 147 ? -9.047 -6.777 -3.588 1 94.12 147 ASP B C 1
ATOM 3810 O O . ASP B 1 147 ? -10.273 -6.648 -3.689 1 94.12 147 ASP B O 1
ATOM 3814 N N . VAL B 1 148 ? -8.258 -5.719 -3.467 1 96.19 148 VAL B N 1
ATOM 3815 C CA . VAL B 1 148 ? -8.812 -4.406 -3.146 1 96.19 148 VAL B CA 1
ATOM 3816 C C . VAL B 1 148 ? -9.57 -3.855 -4.355 1 96.19 148 VAL B C 1
ATOM 3818 O O . VAL B 1 148 ? -10.367 -2.924 -4.223 1 96.19 148 VAL B O 1
ATOM 3821 N N . ALA B 1 149 ? -9.258 -4.398 -5.52 1 93.56 149 ALA B N 1
ATOM 3822 C CA . ALA B 1 149 ? -10.008 -3.979 -6.707 1 93.56 149 ALA B CA 1
ATOM 3823 C C . ALA B 1 149 ? -11.484 -4.344 -6.586 1 93.56 149 ALA B C 1
ATOM 3825 O O . ALA B 1 149 ? -12.32 -3.812 -7.316 1 93.56 149 ALA B O 1
ATOM 3826 N N . GLU B 1 150 ? -11.781 -5.242 -5.727 1 94.06 150 GLU B N 1
ATOM 3827 C CA . GLU B 1 150 ? -13.164 -5.664 -5.512 1 94.06 150 GLU B CA 1
ATOM 3828 C C . GLU B 1 150 ? -13.766 -4.988 -4.285 1 94.06 150 GLU B C 1
ATOM 3830 O O . GLU B 1 150 ? -14.852 -5.352 -3.84 1 94.06 150 GLU B O 1
ATOM 3835 N N . GLN B 1 151 ? -13.078 -4.07 -3.707 1 97.19 151 GLN B N 1
ATOM 3836 C CA . GLN B 1 151 ? -13.516 -3.424 -2.475 1 97.19 151 GLN B CA 1
ATOM 3837 C C . GLN B 1 151 ? -13.742 -1.93 -2.688 1 97.19 151 GLN B C 1
ATOM 3839 O O . GLN B 1 151 ? -13.336 -1.374 -3.709 1 97.19 151 GLN B O 1
ATOM 3844 N N . SER B 1 152 ? -14.438 -1.328 -1.725 1 98.38 152 SER B N 1
ATOM 3845 C CA . SER B 1 152 ? -14.766 0.089 -1.82 1 98.38 152 SER B CA 1
ATOM 3846 C C . SER B 1 152 ? -14.352 0.842 -0.562 1 98.38 152 SER B C 1
ATOM 3848 O O . SER B 1 152 ? -14.258 0.254 0.518 1 98.38 152 SER B O 1
ATOM 3850 N N . ILE B 1 153 ? -14.078 2.123 -0.746 1 98.75 153 ILE B N 1
ATOM 3851 C CA . ILE B 1 153 ? -13.727 3.004 0.364 1 98.75 153 ILE B CA 1
ATOM 3852 C C . ILE B 1 153 ? -14.539 4.293 0.274 1 98.75 153 ILE B C 1
ATOM 3854 O O . ILE B 1 153 ? -14.711 4.852 -0.813 1 98.75 153 ILE B O 1
ATOM 3858 N N . LEU B 1 154 ? -15.164 4.691 1.406 1 98.75 154 LEU B N 1
ATOM 3859 C CA . LEU B 1 154 ? -15.797 6 1.571 1 98.75 154 LEU B CA 1
ATOM 3860 C C . LEU B 1 154 ? -14.844 6.98 2.24 1 98.75 154 LEU B C 1
ATOM 3862 O O . LEU B 1 154 ? -14.422 6.77 3.381 1 98.75 154 LEU B O 1
ATOM 3866 N N . ILE B 1 155 ? -14.477 8 1.521 1 98.62 155 ILE B N 1
ATOM 3867 C CA . ILE B 1 155 ? -13.641 9.055 2.086 1 98.62 155 ILE B CA 1
ATOM 3868 C C . ILE B 1 155 ? -14.516 10.227 2.539 1 98.62 155 ILE B C 1
ATOM 3870 O O . ILE B 1 155 ? -15.055 10.961 1.711 1 98.62 155 ILE B O 1
ATOM 3874 N N . VAL B 1 156 ? -14.625 10.359 3.846 1 98.44 156 VAL B N 1
ATOM 3875 C CA . VAL B 1 156 ? -15.469 11.398 4.426 1 98.44 156 VAL B CA 1
ATOM 3876 C C . VAL B 1 156 ? -14.617 12.617 4.777 1 98.44 156 VAL B C 1
ATOM 3878 O O . VAL B 1 156 ? -13.75 12.547 5.652 1 98.44 156 VAL B O 1
ATOM 3881 N N . GLY B 1 157 ? -14.914 13.727 4.246 1 95.12 157 GLY B N 1
ATOM 3882 C CA . GLY B 1 157 ? -14 14.852 4.188 1 95.12 157 GLY B CA 1
ATOM 3883 C C . GLY B 1 157 ? -13.07 14.805 2.982 1 95.12 157 GLY B C 1
ATOM 3884 O O . GLY B 1 157 ? -11.867 14.578 3.127 1 95.12 157 GLY B O 1
ATOM 3885 N N . TYR B 1 158 ? -13.664 15.078 1.831 1 94.69 158 TYR B N 1
ATOM 3886 C CA . TYR B 1 158 ? -12.945 14.906 0.576 1 94.69 158 TYR B CA 1
ATOM 3887 C C . TYR B 1 158 ? -12.344 16.219 0.101 1 94.69 158 TYR B C 1
ATOM 3889 O O . TYR B 1 158 ? -12.969 16.953 -0.679 1 94.69 158 TYR B O 1
ATOM 3897 N N . GLY B 1 159 ? -11.195 16.547 0.574 1 89.81 159 GLY B N 1
ATOM 3898 C CA . GLY B 1 159 ? -10.391 17.672 0.166 1 89.81 159 GLY B CA 1
ATOM 3899 C C . GLY B 1 159 ? -9.109 17.281 -0.546 1 89.81 159 GLY B C 1
ATOM 3900 O O . GLY B 1 159 ? -9.109 16.344 -1.359 1 89.81 159 GLY B O 1
ATOM 3901 N N . HIS B 1 160 ? -8.039 17.969 -0.266 1 85.81 160 HIS B N 1
ATOM 3902 C CA . HIS B 1 160 ? -6.758 17.719 -0.918 1 85.81 160 HIS B CA 1
ATOM 3903 C C . HIS B 1 160 ? -6.191 16.359 -0.517 1 85.81 160 HIS B C 1
ATOM 3905 O O . HIS B 1 160 ? -5.715 15.609 -1.367 1 85.81 160 HIS B O 1
ATOM 3911 N N . ILE B 1 161 ? -6.262 16.109 0.731 1 91 161 ILE B N 1
ATOM 3912 C CA . ILE B 1 161 ? -5.758 14.828 1.222 1 91 161 ILE B CA 1
ATOM 3913 C C . ILE B 1 161 ? -6.602 13.688 0.658 1 91 161 ILE B C 1
ATOM 3915 O O . ILE B 1 161 ? -6.066 12.672 0.208 1 91 161 ILE B O 1
ATOM 3919 N N . GLY B 1 162 ? -7.934 13.883 0.684 1 95.19 162 GLY B N 1
ATOM 3920 C CA . GLY B 1 162 ? -8.828 12.883 0.117 1 95.19 162 GLY B CA 1
ATOM 3921 C C . GLY B 1 162 ? -8.547 12.586 -1.344 1 95.19 162 GLY B C 1
ATOM 3922 O O . GLY B 1 162 ? -8.562 11.43 -1.764 1 95.19 162 GLY B O 1
ATOM 3923 N N . THR B 1 163 ? -8.289 13.656 -2.045 1 95.25 163 THR B N 1
ATOM 3924 C CA . THR B 1 163 ? -8 13.508 -3.467 1 95.25 163 THR B CA 1
ATOM 3925 C C . THR B 1 163 ? -6.715 12.711 -3.676 1 95.25 163 THR B C 1
ATOM 3927 O O . THR B 1 163 ? -6.66 11.82 -4.527 1 95.25 163 THR B O 1
ATOM 3930 N N . ALA B 1 164 ? -5.707 13.047 -2.92 1 94.56 164 ALA B N 1
ATOM 3931 C CA . ALA B 1 164 ? -4.445 12.312 -3.008 1 94.56 164 ALA B CA 1
ATOM 3932 C C . ALA B 1 164 ? -4.648 10.836 -2.689 1 94.56 164 ALA B C 1
ATOM 3934 O O . ALA B 1 164 ? -4.094 9.969 -3.365 1 94.56 164 ALA B O 1
ATOM 3935 N N . CYS B 1 165 ? -5.457 10.523 -1.701 1 97.44 165 CYS B N 1
ATOM 3936 C CA . CYS B 1 165 ? -5.777 9.141 -1.351 1 97.44 165 CYS B CA 1
ATOM 3937 C C . CYS B 1 165 ? -6.504 8.445 -2.494 1 97.44 165 CYS B C 1
ATOM 3939 O O . CYS B 1 165 ? -6.141 7.332 -2.879 1 97.44 165 CYS B O 1
ATOM 3941 N N . ALA B 1 166 ? -7.48 9.156 -3.016 1 97.94 166 ALA B N 1
ATOM 3942 C CA . ALA B 1 166 ? -8.297 8.594 -4.09 1 97.94 166 ALA B CA 1
ATOM 3943 C C . ALA B 1 166 ? -7.43 8.227 -5.293 1 97.94 166 ALA B C 1
ATOM 3945 O O . ALA B 1 166 ? -7.582 7.141 -5.863 1 97.94 166 ALA B O 1
ATOM 3946 N N . LYS B 1 167 ? -6.555 9.07 -5.652 1 96.56 167 LYS B N 1
ATOM 3947 C CA . LYS B 1 167 ? -5.672 8.844 -6.789 1 96.56 167 LYS B CA 1
ATOM 3948 C C . LYS B 1 167 ? -4.871 7.555 -6.609 1 96.56 167 LYS B C 1
ATOM 3950 O O . LYS B 1 167 ? -4.824 6.715 -7.512 1 96.56 167 LYS B O 1
ATOM 3955 N N . LYS B 1 168 ? -4.285 7.383 -5.496 1 96.88 168 LYS B N 1
ATOM 3956 C CA . LYS B 1 168 ? -3.428 6.23 -5.242 1 96.88 168 LYS B CA 1
ATOM 3957 C C . LYS B 1 168 ? -4.25 4.953 -5.105 1 96.88 168 LYS B C 1
ATOM 3959 O O . LYS B 1 168 ? -3.852 3.895 -5.594 1 96.88 168 LYS B O 1
ATOM 3964 N N . LEU B 1 169 ? -5.387 5.031 -4.449 1 97.81 169 LEU B N 1
ATOM 3965 C CA . LEU B 1 169 ? -6.25 3.867 -4.281 1 97.81 169 LEU B CA 1
ATOM 3966 C C . LEU B 1 169 ? -6.836 3.424 -5.617 1 97.81 169 LEU B C 1
ATOM 3968 O O . LEU B 1 169 ? -6.98 2.227 -5.867 1 97.81 169 LEU B O 1
ATOM 3972 N N . ASN B 1 170 ? -7.141 4.391 -6.488 1 95.56 170 ASN B N 1
ATOM 3973 C CA . ASN B 1 170 ? -7.566 4.07 -7.848 1 95.56 170 ASN B CA 1
ATOM 3974 C C . ASN B 1 170 ? -6.484 3.303 -8.609 1 95.56 170 ASN B C 1
ATOM 3976 O O . ASN B 1 170 ? -6.797 2.428 -9.414 1 95.56 170 ASN B O 1
ATOM 3980 N N . GLY B 1 171 ? -5.281 3.668 -8.328 1 93.19 171 GLY B N 1
ATOM 3981 C CA . GLY B 1 171 ? -4.164 2.979 -8.953 1 93.19 171 GLY B CA 1
ATOM 3982 C C . GLY B 1 171 ? -4.113 1.5 -8.617 1 93.19 171 GLY B C 1
ATOM 3983 O O . GLY B 1 171 ? -3.51 0.712 -9.352 1 93.19 171 GLY B O 1
ATOM 3984 N N . LEU B 1 172 ? -4.797 1.106 -7.551 1 95.44 172 LEU B N 1
ATOM 3985 C CA . LEU B 1 172 ? -4.879 -0.294 -7.148 1 95.44 172 LEU B CA 1
ATOM 3986 C C . LEU B 1 172 ? -6.199 -0.911 -7.605 1 95.44 172 LEU B C 1
ATOM 3988 O O . LEU B 1 172 ? -6.461 -2.088 -7.344 1 95.44 172 LEU B O 1
ATOM 3992 N N . GLY B 1 173 ? -7.016 -0.119 -8.219 1 94.06 173 GLY B N 1
ATOM 3993 C CA . GLY B 1 173 ? -8.281 -0.599 -8.758 1 94.06 173 GLY B CA 1
ATOM 3994 C C . GLY B 1 173 ? -9.43 -0.491 -7.777 1 94.06 173 GLY B C 1
ATOM 3995 O O . GLY B 1 173 ? -10.531 -0.981 -8.047 1 94.06 173 GLY B O 1
ATOM 3996 N N . MET B 1 174 ? -9.266 0.153 -6.672 1 96.88 174 MET B N 1
ATOM 3997 C CA . MET B 1 174 ? -10.289 0.239 -5.633 1 96.88 174 MET B CA 1
ATOM 3998 C C . MET B 1 174 ? -11.391 1.203 -6.043 1 96.88 174 MET B C 1
ATOM 4000 O O . MET B 1 174 ? -11.133 2.209 -6.707 1 96.88 174 MET B O 1
ATOM 4004 N N . LYS B 1 175 ? -12.625 0.918 -5.672 1 97.69 175 LYS B N 1
ATOM 4005 C CA . LYS B 1 175 ? -13.734 1.844 -5.859 1 97.69 175 LYS B CA 1
ATOM 4006 C C . LYS B 1 175 ? -13.75 2.92 -4.777 1 97.69 175 LYS B C 1
ATOM 4008 O O . LYS B 1 175 ? -13.859 2.611 -3.59 1 97.69 175 LYS B O 1
ATOM 4013 N N . VAL B 1 176 ? -13.664 4.191 -5.211 1 98.56 176 VAL B N 1
ATOM 4014 C CA . VAL B 1 176 ? -13.523 5.281 -4.246 1 98.56 176 VAL B CA 1
ATOM 4015 C C . VAL B 1 176 ? -14.719 6.223 -4.355 1 98.56 176 VAL B C 1
ATOM 4017 O O . VAL B 1 176 ? -15.062 6.676 -5.449 1 98.56 176 VAL B O 1
ATOM 4020 N N . VAL B 1 177 ? -15.336 6.512 -3.236 1 98.44 177 VAL B N 1
ATOM 4021 C CA . VAL B 1 177 ? -16.391 7.523 -3.133 1 98.44 177 VAL B CA 1
ATOM 4022 C C . VAL B 1 177 ? -15.953 8.617 -2.154 1 98.44 177 VAL B C 1
ATOM 4024 O O . VAL B 1 177 ? -15.531 8.32 -1.034 1 98.44 177 VAL B O 1
ATOM 4027 N N . GLY B 1 178 ? -15.938 9.797 -2.619 1 97.94 178 GLY B N 1
ATOM 4028 C CA . GLY B 1 178 ? -15.695 10.953 -1.762 1 97.94 178 GLY B CA 1
ATOM 4029 C C . GLY B 1 178 ? -16.969 11.617 -1.284 1 97.94 178 GLY B C 1
ATOM 4030 O O . GLY B 1 178 ? -17.922 11.789 -2.059 1 97.94 178 GLY B O 1
ATOM 4031 N N . VAL B 1 179 ? -17.016 11.945 -0.022 1 97.25 179 VAL B N 1
ATOM 4032 C CA . VAL B 1 179 ? -18.172 12.586 0.583 1 97.25 179 VAL B CA 1
ATOM 4033 C C . VAL B 1 179 ? -17.766 13.938 1.164 1 97.25 179 VAL B C 1
ATOM 4035 O O . VAL B 1 179 ? -16.766 14.047 1.87 1 97.25 179 VAL B O 1
ATOM 4038 N N . LYS B 1 180 ? -18.531 14.914 0.86 1 93.44 180 LYS B N 1
ATOM 4039 C CA . LYS B 1 180 ? -18.266 16.234 1.414 1 93.44 180 LYS B CA 1
ATOM 4040 C C . LYS B 1 180 ? -19.531 17.078 1.471 1 93.44 180 LYS B C 1
ATOM 4042 O O . LYS B 1 180 ? -20.547 16.734 0.852 1 93.44 180 LYS B O 1
ATOM 4047 N N . ALA B 1 181 ? -19.422 18.156 2.254 1 89.44 181 ALA B N 1
ATOM 4048 C CA . ALA B 1 181 ? -20.578 19.016 2.488 1 89.44 181 ALA B CA 1
ATOM 4049 C C . ALA B 1 181 ? -20.938 19.812 1.233 1 89.44 181 ALA B C 1
ATOM 4051 O O . ALA B 1 181 ? -22.109 20.109 0.998 1 89.44 181 ALA B O 1
ATOM 4052 N N . ARG B 1 182 ? -19.938 20.172 0.392 1 89.12 182 ARG B N 1
ATOM 4053 C CA . ARG B 1 182 ? -20.156 20.953 -0.817 1 89.12 182 ARG B CA 1
ATOM 4054 C C . ARG B 1 182 ? -19.547 20.281 -2.035 1 89.12 182 ARG B C 1
ATOM 4056 O O . ARG B 1 182 ? -18.531 20.734 -2.568 1 89.12 182 ARG B O 1
ATOM 4063 N N . PRO B 1 183 ? -20.203 19.266 -2.574 1 90.81 183 PRO B N 1
ATOM 4064 C CA . PRO B 1 183 ? -19.672 18.516 -3.715 1 90.81 183 PRO B CA 1
ATOM 4065 C C . PRO B 1 183 ? -19.406 19.406 -4.93 1 90.81 183 PRO B C 1
ATOM 4067 O O . PRO B 1 183 ? -18.516 19.109 -5.73 1 90.81 183 PRO B O 1
ATOM 4070 N N . GLU B 1 184 ? -20.094 20.484 -5.004 1 86.75 184 GLU B N 1
ATOM 4071 C CA . GLU B 1 184 ? -20.016 21.375 -6.164 1 86.75 184 GLU B CA 1
ATOM 4072 C C . GLU B 1 184 ? -18.672 22.109 -6.203 1 86.75 184 GLU B C 1
ATOM 4074 O O . GLU B 1 184 ? -18.25 22.578 -7.258 1 86.75 184 GLU B O 1
ATOM 4079 N N . SER B 1 185 ? -18.031 22.234 -5.121 1 84.12 185 SER B N 1
ATOM 4080 C CA . SER B 1 185 ? -16.781 22.953 -5.039 1 84.12 185 SER B CA 1
ATOM 4081 C C . SER B 1 185 ? -15.594 22.062 -5.422 1 84.12 185 SER B C 1
ATOM 4083 O O . SER B 1 185 ? -14.453 22.516 -5.465 1 84.12 185 SER B O 1
ATOM 4085 N N . THR B 1 186 ? -15.844 20.828 -5.785 1 87.88 186 THR B N 1
ATOM 4086 C CA . THR B 1 186 ? -14.789 19.875 -6.102 1 87.88 186 THR B CA 1
ATOM 4087 C C . THR B 1 186 ? -14.172 20.188 -7.461 1 87.88 186 THR B C 1
ATOM 4089 O O . THR B 1 186 ? -14.891 20.391 -8.445 1 87.88 186 THR B O 1
ATOM 4092 N N . SER B 1 187 ? -12.867 20.25 -7.461 1 87.69 187 SER B N 1
ATOM 4093 C CA . SER B 1 187 ? -12.172 20.516 -8.719 1 87.69 187 SER B CA 1
ATOM 4094 C C . SER B 1 187 ? -12.375 19.391 -9.711 1 87.69 187 SER B C 1
ATOM 4096 O O . SER B 1 187 ? -12.703 18.266 -9.328 1 87.69 187 SER B O 1
ATOM 4098 N N . GLU B 1 188 ? -12.117 19.641 -10.953 1 89.31 188 GLU B N 1
ATOM 4099 C CA . GLU B 1 188 ? -12.242 18.625 -12 1 89.31 188 GLU B CA 1
ATOM 4100 C C . GLU B 1 188 ? -11.258 17.484 -11.781 1 89.31 188 GLU B C 1
ATOM 4102 O O . GLU B 1 188 ? -11.609 16.312 -11.938 1 89.31 188 GLU B O 1
ATOM 4107 N N . GLU B 1 189 ? -10.125 17.812 -11.422 1 87.19 189 GLU B N 1
ATOM 4108 C CA . GLU B 1 189 ? -9.102 16.812 -11.164 1 87.19 189 GLU B CA 1
ATOM 4109 C C . GLU B 1 189 ? -9.547 15.859 -10.047 1 87.19 189 GLU B C 1
ATOM 4111 O O . GLU B 1 189 ? -9.367 14.641 -10.164 1 87.19 189 GLU B O 1
ATOM 4116 N N . SER B 1 190 ? -10.102 16.453 -9.07 1 90.56 190 SER B N 1
ATOM 4117 C CA . SER B 1 190 ? -10.562 15.656 -7.934 1 90.56 190 SER B CA 1
ATOM 4118 C C . SER B 1 190 ? -11.742 14.773 -8.328 1 90.56 190 SER B C 1
ATOM 4120 O O . SER B 1 190 ? -11.844 13.625 -7.883 1 90.56 190 SER B O 1
ATOM 4122 N N . ARG B 1 191 ? -12.586 15.211 -9.203 1 92.56 191 ARG B N 1
ATOM 4123 C CA . ARG B 1 191 ? -13.773 14.484 -9.648 1 92.56 191 ARG B CA 1
ATOM 4124 C C . ARG B 1 191 ? -13.383 13.258 -10.477 1 92.56 191 ARG B C 1
ATOM 4126 O O . ARG B 1 191 ? -14.141 12.281 -10.539 1 92.56 191 ARG B O 1
ATOM 4133 N N . GLN B 1 192 ? -12.289 13.305 -11.031 1 93.56 192 GLN B N 1
ATOM 4134 C CA . GLN B 1 192 ? -11.82 12.188 -11.852 1 93.56 192 GLN B CA 1
ATOM 4135 C C . GLN B 1 192 ? -11.328 11.039 -10.984 1 93.56 192 GLN B C 1
ATOM 4137 O O . GLN B 1 192 ? -11.25 9.898 -11.445 1 93.56 192 GLN B O 1
ATOM 4142 N N . CYS B 1 193 ? -11.102 11.32 -9.75 1 94.5 193 CYS B N 1
ATOM 4143 C CA . CYS B 1 193 ? -10.445 10.336 -8.898 1 94.5 193 CYS B CA 1
ATOM 4144 C C . CYS B 1 193 ? -11.469 9.609 -8.023 1 94.5 193 CYS B C 1
ATOM 4146 O O . CYS B 1 193 ? -11.156 8.578 -7.426 1 94.5 193 CYS B O 1
ATOM 4148 N N . ALA B 1 194 ? -12.641 10.102 -7.941 1 96.12 194 ALA B N 1
ATOM 4149 C CA . ALA B 1 194 ? -13.648 9.492 -7.074 1 96.12 194 ALA B CA 1
ATOM 4150 C C . ALA B 1 194 ? -15.055 9.93 -7.473 1 96.12 194 ALA B C 1
ATOM 4152 O O . ALA B 1 194 ? -15.234 10.977 -8.102 1 96.12 194 ALA B O 1
ATOM 4153 N N . HIS B 1 195 ? -16.016 9.055 -7.164 1 96.62 195 HIS B N 1
ATOM 4154 C CA . HIS B 1 195 ? -17.406 9.492 -7.215 1 96.62 195 HIS B CA 1
ATOM 4155 C C . HIS B 1 195 ? -17.75 10.375 -6.02 1 96.62 195 HIS B C 1
ATOM 4157 O O . HIS B 1 195 ? -17.625 9.953 -4.871 1 96.62 195 HIS B O 1
ATOM 4163 N N . ILE B 1 196 ? -18.234 11.617 -6.285 1 97.44 196 ILE B N 1
ATOM 4164 C CA . ILE B 1 196 ? -18.422 12.586 -5.215 1 97.44 196 ILE B CA 1
ATOM 4165 C C . ILE B 1 196 ? -19.891 12.625 -4.805 1 97.44 196 ILE B C 1
ATOM 4167 O O . ILE B 1 196 ? -20.781 12.711 -5.656 1 97.44 196 ILE B O 1
ATOM 4171 N N . GLN B 1 197 ? -20.125 12.523 -3.512 1 96.94 197 GLN B N 1
ATOM 4172 C CA . GLN B 1 197 ? -21.469 12.539 -2.973 1 96.94 197 GLN B CA 1
ATOM 4173 C C . GLN B 1 197 ? -21.609 13.562 -1.851 1 96.94 197 GLN B C 1
ATOM 4175 O O . GLN B 1 197 ? -20.625 13.953 -1.232 1 96.94 197 GLN B O 1
ATOM 4180 N N . ASP B 1 198 ? -22.828 13.953 -1.601 1 96.81 198 ASP B N 1
ATOM 4181 C CA . ASP B 1 198 ? -23.156 14.852 -0.496 1 96.81 198 ASP B CA 1
ATOM 4182 C C . ASP B 1 198 ? -23.141 14.102 0.837 1 96.81 198 ASP B C 1
ATOM 4184 O O . ASP B 1 198 ? -23.531 12.938 0.904 1 96.81 198 ASP B O 1
ATOM 4188 N N . VAL B 1 199 ? -22.812 14.812 1.86 1 95.75 199 VAL B N 1
ATOM 4189 C CA . VAL B 1 199 ? -22.719 14.219 3.193 1 95.75 199 VAL B CA 1
ATOM 4190 C C . VAL B 1 199 ? -24.094 13.711 3.627 1 95.75 199 VAL B C 1
ATOM 4192 O O . VAL B 1 199 ? -24.188 12.766 4.41 1 95.75 199 VAL B O 1
ATOM 4195 N N . ALA B 1 200 ? -25.125 14.219 3.057 1 95.5 200 ALA B N 1
ATOM 4196 C CA . ALA B 1 200 ? -26.484 13.789 3.369 1 95.5 200 ALA B CA 1
ATOM 4197 C C . ALA B 1 200 ? -26.719 12.336 2.963 1 95.5 200 ALA B C 1
ATOM 4199 O O . ALA B 1 200 ? -27.609 11.664 3.496 1 95.5 200 ALA B O 1
ATOM 4200 N N . LYS B 1 201 ? -25.922 11.812 2.082 1 97.06 201 LYS B N 1
ATOM 4201 C CA . LYS B 1 201 ? -26.078 10.453 1.573 1 97.06 201 LYS B CA 1
ATOM 4202 C C . LYS B 1 201 ? -25.141 9.484 2.295 1 97.06 201 LYS B C 1
ATOM 4204 O O . LYS B 1 201 ? -25.172 8.281 2.025 1 97.06 201 LYS B O 1
ATOM 4209 N N . LEU B 1 202 ? -24.375 9.93 3.221 1 97.94 202 LEU B N 1
ATOM 4210 C CA . LEU B 1 202 ? -23.344 9.125 3.859 1 97.94 202 LEU B CA 1
ATOM 4211 C C . LEU B 1 202 ? -23.938 7.879 4.504 1 97.94 202 LEU B C 1
ATOM 4213 O O . LEU B 1 202 ? -23.469 6.762 4.266 1 97.94 202 LEU B O 1
ATOM 4217 N N . GLU B 1 203 ? -24.953 8.039 5.238 1 98 203 GLU B N 1
ATOM 4218 C CA . GLU B 1 203 ? -25.516 6.945 6.035 1 98 203 GLU B CA 1
ATOM 4219 C C . GLU B 1 203 ? -26.047 5.824 5.145 1 98 203 GLU B C 1
ATOM 4221 O O . GLU B 1 203 ? -25.969 4.648 5.512 1 98 203 GLU B O 1
ATOM 4226 N N . SER B 1 204 ? -26.516 6.152 3.945 1 98 204 SER B N 1
ATOM 4227 C CA . SER B 1 204 ? -27.016 5.133 3.023 1 98 204 SER B CA 1
ATOM 4228 C C . SER B 1 204 ? -25.859 4.359 2.391 1 98 204 SER B C 1
ATOM 4230 O O . SER B 1 204 ? -26.062 3.275 1.836 1 98 204 SER B O 1
ATOM 4232 N N . MET B 1 205 ? -24.656 4.867 2.475 1 98.31 205 MET B N 1
ATOM 4233 C CA . MET B 1 205 ? -23.5 4.258 1.816 1 98.31 205 MET B CA 1
ATOM 4234 C C . MET B 1 205 ? -22.688 3.436 2.807 1 98.31 205 MET B C 1
ATOM 4236 O O . MET B 1 205 ? -21.922 2.551 2.406 1 98.31 205 MET B O 1
ATOM 4240 N N . LEU B 1 206 ? -22.844 3.646 4.09 1 98.62 206 LEU B N 1
ATOM 4241 C CA . LEU B 1 206 ? -22.016 3.025 5.125 1 98.62 206 LEU B CA 1
ATOM 4242 C C . LEU B 1 206 ? -22.172 1.508 5.102 1 98.62 206 LEU B C 1
ATOM 4244 O O . LEU B 1 206 ? -21.188 0.776 5.219 1 98.62 206 LEU B O 1
ATOM 4248 N N . PRO B 1 207 ? -23.391 0.952 4.766 1 98.12 207 PRO B N 1
ATOM 4249 C CA . PRO B 1 207 ? -23.594 -0.497 4.844 1 98.12 207 PRO B CA 1
ATOM 4250 C C . PRO B 1 207 ? -22.844 -1.256 3.744 1 98.12 207 PRO B C 1
ATOM 4252 O O . PRO B 1 207 ? -22.703 -2.479 3.826 1 98.12 207 PRO B O 1
ATOM 4255 N N . THR B 1 208 ? -22.391 -0.612 2.736 1 95.69 208 THR B N 1
ATOM 4256 C CA . THR B 1 208 ? -21.797 -1.323 1.614 1 95.69 208 THR B CA 1
ATOM 4257 C C . THR B 1 208 ? -20.297 -1.022 1.52 1 95.69 208 THR B C 1
ATOM 4259 O O . THR B 1 208 ? -19.594 -1.623 0.71 1 95.69 208 THR B O 1
ATOM 4262 N N . ALA B 1 209 ? -19.828 -0.121 2.355 1 98.38 209 ALA B N 1
ATOM 4263 C CA . ALA B 1 209 ? -18.422 0.283 2.289 1 98.38 209 ALA B CA 1
ATOM 4264 C C . ALA B 1 209 ? -17.531 -0.721 3.01 1 98.38 209 ALA B C 1
ATOM 4266 O O . ALA B 1 209 ? -17.844 -1.145 4.129 1 98.38 209 ALA B O 1
ATOM 4267 N N . ASP B 1 210 ? -16.469 -1.177 2.336 1 98.75 210 ASP B N 1
ATOM 4268 C CA . ASP B 1 210 ? -15.484 -2.043 2.982 1 98.75 210 ASP B CA 1
ATOM 4269 C C . ASP B 1 210 ? -14.578 -1.242 3.914 1 98.75 210 ASP B C 1
ATOM 4271 O O . ASP B 1 210 ? -14.117 -1.758 4.934 1 98.75 210 ASP B O 1
ATOM 4275 N N . TYR B 1 211 ? -14.289 0.019 3.529 1 98.88 211 TYR B N 1
ATOM 4276 C CA . TYR B 1 211 ? -13.461 0.941 4.297 1 98.88 211 TYR B CA 1
ATOM 4277 C C . TYR B 1 211 ? -14.141 2.301 4.426 1 98.88 211 TYR B C 1
ATOM 4279 O O . TYR B 1 211 ? -14.781 2.775 3.486 1 98.88 211 TYR B O 1
ATOM 4287 N N . VAL B 1 212 ? -14 2.92 5.598 1 98.94 212 VAL B N 1
ATOM 4288 C CA . VAL B 1 212 ? -14.438 4.289 5.844 1 98.94 212 VAL B CA 1
ATOM 4289 C C . VAL B 1 212 ? -13.273 5.121 6.367 1 98.94 212 VAL B C 1
ATOM 4291 O O . VAL B 1 212 ? -12.703 4.816 7.418 1 98.94 212 VAL B O 1
ATOM 4294 N N . LEU B 1 213 ? -12.898 6.109 5.605 1 98.88 213 LEU B N 1
ATOM 4295 C CA . LEU B 1 213 ? -11.781 6.984 5.934 1 98.88 213 LEU B CA 1
ATOM 4296 C C . LEU B 1 213 ? -12.281 8.359 6.367 1 98.88 213 LEU B C 1
ATOM 4298 O O . LEU B 1 213 ? -12.883 9.086 5.57 1 98.88 213 LEU B O 1
ATOM 4302 N N . ASN B 1 214 ? -12.039 8.672 7.621 1 98.75 214 ASN B N 1
ATOM 4303 C CA . ASN B 1 214 ? -12.398 9.961 8.195 1 98.75 214 ASN B CA 1
ATOM 4304 C C . ASN B 1 214 ? -11.266 10.977 8.062 1 98.75 214 ASN B C 1
ATOM 4306 O O . ASN B 1 214 ? -10.211 10.805 8.672 1 98.75 214 ASN B O 1
ATOM 4310 N N . LEU B 1 215 ? -11.492 12.008 7.285 1 95.81 215 LEU B N 1
ATOM 4311 C CA . LEU B 1 215 ? -10.539 13.094 7.094 1 95.81 215 LEU B CA 1
ATOM 4312 C C . LEU B 1 215 ? -11.164 14.438 7.449 1 95.81 215 LEU B C 1
ATOM 4314 O O . LEU B 1 215 ? -10.703 15.484 6.996 1 95.81 215 LEU B O 1
ATOM 4318 N N . LEU B 1 216 ? -12.148 14.445 8.25 1 93.88 216 LEU B N 1
ATOM 4319 C CA . LEU B 1 216 ? -12.922 15.641 8.562 1 93.88 216 LEU B CA 1
ATOM 4320 C C . LEU B 1 216 ? -12.109 16.609 9.414 1 93.88 216 LEU B C 1
ATOM 4322 O O . LEU B 1 216 ? -11.391 16.188 10.32 1 93.88 216 LEU B O 1
ATOM 4326 N N . PRO B 1 217 ? -12.273 17.859 9.117 1 86.44 217 PRO B N 1
ATOM 4327 C CA . PRO B 1 217 ? -11.789 18.859 10.07 1 86.44 217 PRO B CA 1
ATOM 4328 C C . PRO B 1 217 ? -12.656 18.953 11.32 1 86.44 217 PRO B C 1
ATOM 4330 O O . PRO B 1 217 ? -13.781 18.438 11.328 1 86.44 217 PRO B O 1
ATOM 4333 N N . LEU B 1 218 ? -12.062 19.516 12.305 1 86 218 LEU B N 1
ATOM 4334 C CA . LEU B 1 218 ? -12.852 19.688 13.523 1 86 218 LEU B CA 1
ATOM 4335 C C . LEU B 1 218 ? -13.633 21 13.477 1 86 218 LEU B C 1
ATOM 4337 O O . LEU B 1 218 ? -13.039 22.078 13.398 1 86 218 LEU B O 1
ATOM 4341 N N . THR B 1 219 ? -14.906 20.938 13.422 1 81.62 219 THR B N 1
ATOM 4342 C CA . THR B 1 219 ? -15.875 22.016 13.523 1 81.62 219 THR B CA 1
ATOM 4343 C C . THR B 1 219 ? -17.016 21.625 14.453 1 81.62 219 THR B C 1
ATOM 4345 O O . THR B 1 219 ? -17.125 20.469 14.875 1 81.62 219 THR B O 1
ATOM 4348 N N . PRO B 1 220 ? -17.797 22.594 14.82 1 84.69 220 PRO B N 1
ATOM 4349 C CA . PRO B 1 220 ? -18.953 22.203 15.641 1 84.69 220 PRO B CA 1
ATOM 4350 C C . PRO B 1 220 ? -19.828 21.141 14.969 1 84.69 220 PRO B C 1
ATOM 4352 O O . PRO B 1 220 ? -20.359 20.266 15.648 1 84.69 220 PRO B O 1
ATOM 4355 N N . ALA B 1 221 ? -19.906 21.156 13.68 1 88.19 221 ALA B N 1
ATOM 4356 C CA . ALA B 1 221 ? -20.75 20.234 12.922 1 88.19 221 ALA B CA 1
ATOM 4357 C C . ALA B 1 221 ? -20.094 18.859 12.828 1 88.19 221 ALA B C 1
ATOM 4359 O O . ALA B 1 221 ? -20.781 17.859 12.578 1 88.19 221 ALA B O 1
ATOM 4360 N N . THR B 1 222 ? -18.781 18.719 13.031 1 93.38 222 THR B N 1
ATOM 4361 C CA . THR B 1 222 ? -18.094 17.453 12.797 1 93.38 222 THR B CA 1
ATOM 4362 C C . THR B 1 222 ? -17.656 16.828 14.117 1 93.38 222 THR B C 1
ATOM 4364 O O . THR B 1 222 ? -17.094 15.734 14.133 1 93.38 222 THR B O 1
ATOM 4367 N N . ARG B 1 223 ? -17.922 17.578 15.219 1 94.81 223 ARG B N 1
ATOM 4368 C CA . ARG B 1 223 ? -17.578 17 16.516 1 94.81 223 ARG B CA 1
ATOM 4369 C C . ARG B 1 223 ? -18.375 15.719 16.766 1 94.81 223 ARG B C 1
ATOM 4371 O O . ARG B 1 223 ? -19.594 15.711 16.656 1 94.81 223 ARG B O 1
ATOM 4378 N N . ASP B 1 224 ? -17.672 14.625 17.031 1 98.06 224 ASP B N 1
ATOM 4379 C CA . ASP B 1 224 ? -18.25 13.305 17.281 1 98.06 224 ASP B CA 1
ATOM 4380 C C . ASP B 1 224 ? -19.172 12.875 16.141 1 98.06 224 ASP B C 1
ATOM 4382 O O . ASP B 1 224 ? -20.219 12.273 16.375 1 98.06 224 ASP B O 1
ATOM 4386 N N . PHE B 1 225 ? -18.766 13.281 14.953 1 97.94 225 PHE B N 1
ATOM 4387 C CA . PHE B 1 225 ? -19.516 12.992 13.734 1 97.94 225 PHE B CA 1
ATOM 4388 C C . PHE B 1 225 ? -19.734 11.484 13.586 1 97.94 225 PHE B C 1
ATOM 4390 O O . PHE B 1 225 ? -20.828 11.047 13.234 1 97.94 225 PHE B O 1
ATOM 4397 N N . PHE B 1 226 ? -18.703 10.688 13.75 1 98.75 226 PHE B N 1
ATOM 4398 C CA . PHE B 1 226 ? -18.875 9.242 13.812 1 98.75 226 PHE B CA 1
ATOM 4399 C C . PHE B 1 226 ? -19.203 8.789 15.227 1 98.75 226 PHE B C 1
ATOM 4401 O O . PHE B 1 226 ? -18.359 8.852 16.125 1 98.75 226 PHE B O 1
ATOM 4408 N N . ASP B 1 227 ? -20.422 8.438 15.398 1 98.5 227 ASP B N 1
ATOM 4409 C CA . ASP B 1 227 ? -20.969 8.031 16.703 1 98.5 227 ASP B CA 1
ATOM 4410 C C . ASP B 1 227 ? -21.547 6.621 16.641 1 98.5 227 ASP B C 1
ATOM 4412 O O . ASP B 1 227 ? -21.312 5.891 15.672 1 98.5 227 ASP B O 1
ATOM 4416 N N . ALA B 1 228 ? -22.203 6.258 17.688 1 98.44 228 ALA B N 1
ATOM 4417 C CA . ALA B 1 228 ? -22.766 4.914 17.797 1 98.44 228 ALA B CA 1
ATOM 4418 C C . ALA B 1 228 ? -23.656 4.594 16.609 1 98.44 228 ALA B C 1
ATOM 4420 O O . ALA B 1 228 ? -23.609 3.49 16.062 1 98.44 228 ALA B O 1
ATOM 4421 N N . ARG B 1 229 ? -24.438 5.547 16.203 1 98.31 229 ARG B N 1
ATOM 4422 C CA . ARG B 1 229 ? -25.359 5.344 15.102 1 98.31 229 ARG B CA 1
ATOM 4423 C C . ARG B 1 229 ? -24.609 5.051 13.805 1 98.31 229 ARG B C 1
ATOM 4425 O O . ARG B 1 229 ? -24.875 4.039 13.148 1 98.31 229 ARG B O 1
ATOM 4432 N N . ARG B 1 230 ? -23.703 5.844 13.461 1 98.69 230 ARG B N 1
ATOM 4433 C CA . ARG B 1 230 ? -23 5.676 12.195 1 98.69 230 ARG B CA 1
ATOM 4434 C C . ARG B 1 230 ? -22.109 4.43 12.219 1 98.69 230 ARG B C 1
ATOM 4436 O O . ARG B 1 230 ? -22 3.732 11.203 1 98.69 230 ARG B O 1
ATOM 4443 N N . PHE B 1 231 ? -21.5 4.082 13.336 1 98.75 231 PHE B N 1
ATOM 4444 C CA . PHE B 1 231 ? -20.75 2.84 13.438 1 98.75 231 PHE B CA 1
ATOM 4445 C C . PHE B 1 231 ? -21.656 1.635 13.25 1 98.75 231 PHE B C 1
ATOM 4447 O O . PHE B 1 231 ? -21.266 0.642 12.633 1 98.75 231 PHE B O 1
ATOM 4454 N N . SER B 1 232 ? -22.891 1.75 13.711 1 98.44 232 SER B N 1
ATOM 4455 C CA . SER B 1 232 ? -23.828 0.631 13.625 1 98.44 232 SER B CA 1
ATOM 4456 C C . SER B 1 232 ? -24.281 0.407 12.195 1 98.44 232 SER B C 1
ATOM 4458 O O . SER B 1 232 ? -24.766 -0.679 11.852 1 98.44 232 SER B O 1
ATOM 4460 N N . LEU B 1 233 ? -24.203 1.413 11.367 1 98.69 233 LEU B N 1
ATOM 4461 C CA . LEU B 1 233 ? -24.625 1.306 9.977 1 98.69 233 LEU B CA 1
ATOM 4462 C C . LEU B 1 233 ? -23.547 0.65 9.133 1 98.69 233 LEU B C 1
ATOM 4464 O O . LEU B 1 233 ? -23.812 0.205 8.008 1 98.69 233 LEU B O 1
ATOM 4468 N N . MET B 1 234 ? -22.281 0.621 9.578 1 98.69 234 MET B N 1
ATOM 4469 C CA . MET B 1 234 ? -21.203 0.004 8.828 1 98.69 234 MET B CA 1
ATOM 4470 C C . MET B 1 234 ? -21.344 -1.515 8.812 1 98.69 234 MET B C 1
ATOM 4472 O O . MET B 1 234 ? -21.953 -2.094 9.703 1 98.69 234 MET B O 1
ATOM 4476 N N . LYS B 1 235 ? -20.828 -2.172 7.801 1 97.31 235 LYS B N 1
ATOM 4477 C CA . LYS B 1 235 ? -20.875 -3.631 7.801 1 97.31 235 LYS B CA 1
ATOM 4478 C C . LYS B 1 235 ? -19.891 -4.211 8.812 1 97.31 235 LYS B C 1
ATOM 4480 O O . LYS B 1 235 ? -18.875 -3.588 9.117 1 97.31 235 LYS B O 1
ATOM 4485 N N . GLN B 1 236 ? -20.125 -5.344 9.258 1 97.69 236 GLN B N 1
ATOM 4486 C CA . GLN B 1 236 ? -19.344 -5.984 10.312 1 97.69 236 GLN B CA 1
ATOM 4487 C C . GLN B 1 236 ? -17.906 -6.211 9.875 1 97.69 236 GLN B C 1
ATOM 4489 O O . GLN B 1 236 ? -16.984 -6.199 10.703 1 97.69 236 GLN B O 1
ATOM 4494 N N . SER B 1 237 ? -17.688 -6.32 8.578 1 97.94 237 SER B N 1
ATOM 4495 C CA . SER B 1 237 ? -16.344 -6.574 8.055 1 97.94 237 SER B CA 1
ATOM 4496 C C . SER B 1 237 ? -15.609 -5.273 7.77 1 97.94 237 SER B C 1
ATOM 4498 O O . SER B 1 237 ? -14.445 -5.293 7.363 1 97.94 237 SER B O 1
ATOM 4500 N N . ALA B 1 238 ? -16.234 -4.105 8.016 1 98.69 238 ALA B N 1
ATOM 4501 C CA . ALA B 1 238 ? -15.688 -2.812 7.613 1 98.69 238 ALA B CA 1
ATOM 4502 C C . ALA B 1 238 ? -14.508 -2.412 8.5 1 98.69 238 ALA B C 1
ATOM 4504 O O . ALA B 1 238 ? -14.445 -2.803 9.672 1 98.69 238 ALA B O 1
ATOM 4505 N N . ILE B 1 239 ? -13.594 -1.676 7.93 1 98.88 239 ILE B N 1
ATOM 4506 C CA . ILE B 1 239 ? -12.461 -1.065 8.625 1 98.88 239 ILE B CA 1
ATOM 4507 C C . ILE B 1 239 ? -12.648 0.449 8.68 1 98.88 239 ILE B C 1
ATOM 4509 O O . ILE B 1 239 ? -12.922 1.083 7.656 1 98.88 239 ILE B O 1
ATOM 4513 N N . TYR B 1 240 ? -12.555 1.017 9.859 1 98.94 240 TYR B N 1
ATOM 4514 C CA . TYR B 1 240 ? -12.648 2.457 10.07 1 98.94 240 TYR B CA 1
ATOM 4515 C C . TYR B 1 240 ? -11.266 3.076 10.234 1 98.94 240 TYR B C 1
ATOM 4517 O O . TYR B 1 240 ? -10.406 2.516 10.914 1 98.94 240 TYR B O 1
ATOM 4525 N N . MET B 1 241 ? -11.047 4.176 9.586 1 98.88 241 MET B N 1
ATOM 4526 C CA . MET B 1 241 ? -9.766 4.871 9.688 1 98.88 241 MET B CA 1
ATOM 4527 C C . MET B 1 241 ? -9.977 6.348 10.016 1 98.88 241 MET B C 1
ATOM 4529 O O . MET B 1 241 ? -10.859 6.996 9.445 1 98.88 241 MET B O 1
ATOM 4533 N N . ASN B 1 242 ? -9.164 6.891 10.906 1 98.69 242 ASN B N 1
ATOM 4534 C CA . ASN B 1 242 ? -9.211 8.32 11.203 1 98.69 242 ASN B CA 1
ATOM 4535 C C . ASN B 1 242 ? -7.828 8.953 11.133 1 98.69 242 ASN B C 1
ATOM 4537 O O . ASN B 1 242 ? -6.965 8.656 11.953 1 98.69 242 ASN B O 1
ATOM 4541 N N . PHE B 1 243 ? -7.641 9.781 10.172 1 96.44 243 PHE B N 1
ATOM 4542 C CA . PHE B 1 243 ? -6.418 10.547 9.992 1 96.44 243 PHE B CA 1
ATOM 4543 C C . PHE B 1 243 ? -6.715 12.047 10.008 1 96.44 243 PHE B C 1
ATOM 4545 O O . PHE B 1 243 ? -5.867 12.852 9.625 1 96.44 243 PHE B O 1
ATOM 4552 N N . GLY B 1 244 ? -7.949 12.398 10.328 1 93.12 244 GLY B N 1
ATOM 4553 C CA . GLY B 1 244 ? -8.336 13.797 10.461 1 93.12 244 GLY B CA 1
ATOM 4554 C C . GLY B 1 244 ? -8.047 14.367 11.836 1 93.12 244 GLY B C 1
ATOM 4555 O O . GLY B 1 244 ? -6.898 14.664 12.164 1 93.12 244 GLY B O 1
ATOM 4556 N N . ARG B 1 245 ? -9.141 14.445 12.617 1 91.75 245 ARG B N 1
ATOM 4557 C CA . ARG B 1 245 ? -9.047 14.914 13.992 1 91.75 245 ARG B CA 1
ATOM 4558 C C . ARG B 1 245 ? -9.703 13.93 14.953 1 91.75 245 ARG B C 1
ATOM 4560 O O . ARG B 1 245 ? -10.758 13.367 14.656 1 91.75 245 ARG B O 1
ATOM 4567 N N . GLY B 1 246 ? -9.039 13.695 16.094 1 95.94 246 GLY B N 1
ATOM 4568 C CA . GLY B 1 246 ? -9.555 12.742 17.062 1 95.94 246 GLY B CA 1
ATOM 4569 C C . GLY B 1 246 ? -10.961 13.07 17.516 1 95.94 246 GLY B C 1
ATOM 4570 O O . GLY B 1 246 ? -11.766 12.164 17.766 1 95.94 246 GLY B O 1
ATOM 4571 N N . GLN B 1 247 ? -11.312 14.367 17.531 1 95.31 247 GLN B N 1
ATOM 4572 C CA . GLN B 1 247 ? -12.586 14.836 18.062 1 95.31 247 GLN B CA 1
ATOM 4573 C C . GLN B 1 247 ? -13.727 14.594 17.078 1 95.31 247 GLN B C 1
ATOM 4575 O O . GLN B 1 247 ? -14.898 14.758 17.422 1 95.31 247 GLN B O 1
ATOM 4580 N N . THR B 1 248 ? -13.43 14.102 15.914 1 97.19 248 THR B N 1
ATOM 4581 C CA . THR B 1 248 ? -14.461 13.922 14.898 1 97.19 248 THR B CA 1
ATOM 4582 C C . THR B 1 248 ? -15.125 12.562 15.039 1 97.19 248 THR B C 1
ATOM 4584 O O . THR B 1 248 ? -16.109 12.273 14.359 1 97.19 248 THR B O 1
ATOM 4587 N N . ASN B 1 249 ? -14.656 11.711 15.906 1 98.25 249 ASN B N 1
ATOM 4588 C CA . ASN B 1 249 ? -15.367 10.484 16.266 1 98.25 249 ASN B CA 1
ATOM 4589 C C . ASN B 1 249 ? -15.508 10.336 17.781 1 98.25 249 ASN B C 1
ATOM 4591 O O . ASN B 1 249 ? -14.664 10.828 18.531 1 98.25 249 ASN B O 1
ATOM 4595 N N . ASN B 1 250 ? -16.578 9.789 18.203 1 98.62 250 ASN B N 1
ATOM 4596 C CA . ASN B 1 250 ? -16.734 9.414 19.594 1 98.62 250 ASN B CA 1
ATOM 4597 C C . ASN B 1 250 ? -15.883 8.203 19.953 1 98.62 250 ASN B C 1
ATOM 4599 O O . ASN B 1 250 ? -16.188 7.082 19.531 1 98.62 250 ASN B O 1
ATOM 4603 N N . GLU B 1 251 ? -14.875 8.43 20.766 1 98.38 251 GLU B N 1
ATOM 4604 C CA . GLU B 1 251 ? -13.891 7.387 21.047 1 98.38 251 GLU B CA 1
ATOM 4605 C C . GLU B 1 251 ? -14.523 6.219 21.797 1 98.38 251 GLU B C 1
ATOM 4607 O O . GLU B 1 251 ? -14.203 5.059 21.531 1 98.38 251 GLU B O 1
ATOM 4612 N N . GLU B 1 252 ? -15.406 6.523 22.734 1 98.25 252 GLU B N 1
ATOM 4613 C CA . GLU B 1 252 ? -16.062 5.457 23.469 1 98.25 252 GLU B CA 1
ATOM 4614 C C . GLU B 1 252 ? -16.906 4.582 22.547 1 98.25 252 GLU B C 1
ATOM 4616 O O . GLU B 1 252 ? -16.906 3.355 22.672 1 98.25 252 GLU B O 1
ATOM 4621 N N . ASP B 1 253 ? -17.641 5.207 21.703 1 98.75 253 ASP B N 1
ATOM 4622 C CA . ASP B 1 253 ? -18.469 4.469 20.734 1 98.75 253 ASP B CA 1
ATOM 4623 C C . ASP B 1 253 ? -17.594 3.633 19.797 1 98.75 253 ASP B C 1
ATOM 4625 O O . ASP B 1 253 ? -17.938 2.498 19.469 1 98.75 253 ASP B O 1
ATOM 4629 N N . LEU B 1 254 ? -16.484 4.18 19.344 1 98.75 254 LEU B N 1
ATOM 4630 C CA . LEU B 1 254 ? -15.555 3.457 18.484 1 98.75 254 LEU B CA 1
ATOM 4631 C C . LEU B 1 254 ? -14.992 2.229 19.188 1 98.75 254 LEU B C 1
ATOM 4633 O O . LEU B 1 254 ? -15.008 1.127 18.641 1 98.75 254 LEU B O 1
ATOM 4637 N N . ILE B 1 255 ? -14.547 2.43 20.422 1 98.56 255 ILE B N 1
ATOM 4638 C CA . ILE B 1 255 ? -13.977 1.339 21.203 1 98.56 255 ILE B CA 1
ATOM 4639 C C . ILE B 1 255 ? -15.016 0.24 21.391 1 98.56 255 ILE B C 1
ATOM 4641 O O . ILE B 1 255 ? -14.719 -0.943 21.219 1 98.56 255 ILE B O 1
ATOM 4645 N N . THR B 1 256 ? -16.219 0.653 21.734 1 98.56 256 THR B N 1
ATOM 4646 C CA . THR B 1 256 ? -17.297 -0.31 21.922 1 98.56 256 THR B CA 1
ATOM 4647 C C . THR B 1 256 ? -17.562 -1.081 20.625 1 98.56 256 THR B C 1
ATOM 4649 O O . THR B 1 256 ? -17.703 -2.305 20.641 1 98.56 256 THR B O 1
ATOM 4652 N N . SER B 1 257 ? -17.625 -0.411 19.5 1 98.69 257 SER B N 1
ATOM 4653 C CA . SER B 1 257 ? -17.875 -1.034 18.203 1 98.69 257 SER B CA 1
ATOM 4654 C C . SER B 1 257 ? -16.781 -2.041 17.859 1 98.69 257 SER B C 1
ATOM 4656 O O . SER B 1 257 ? -17.062 -3.094 17.281 1 98.69 257 SER B O 1
ATOM 4658 N N . LEU B 1 258 ? -15.57 -1.768 18.203 1 98.5 258 LEU B N 1
ATOM 4659 C CA . LEU B 1 258 ? -14.43 -2.631 17.938 1 98.5 258 LEU B CA 1
ATOM 4660 C C . LEU B 1 258 ? -14.43 -3.848 18.859 1 98.5 258 LEU B C 1
ATOM 4662 O O . LEU B 1 258 ? -14.172 -4.969 18.406 1 98.5 258 LEU B O 1
ATOM 4666 N N . LYS B 1 259 ? -14.781 -3.641 20.125 1 98.06 259 LYS B N 1
ATOM 4667 C CA . LYS B 1 259 ? -14.781 -4.715 21.109 1 98.06 259 LYS B CA 1
ATOM 4668 C C . LYS B 1 259 ? -15.906 -5.711 20.844 1 98.06 259 LYS B C 1
ATOM 4670 O O . LYS B 1 259 ? -15.742 -6.914 21.047 1 98.06 259 LYS B O 1
ATOM 4675 N N . THR B 1 260 ? -17.047 -5.223 20.344 1 97.81 260 THR B N 1
ATOM 4676 C CA . THR B 1 260 ? -18.219 -6.062 20.156 1 97.81 260 THR B CA 1
ATOM 4677 C C . THR B 1 260 ? -18.219 -6.676 18.75 1 97.81 260 THR B C 1
ATOM 4679 O O . THR B 1 260 ? -19.078 -7.504 18.438 1 97.81 260 THR B O 1
ATOM 4682 N N . GLY B 1 261 ? -17.359 -6.242 17.938 1 97.19 261 GLY B N 1
ATOM 4683 C CA . GLY B 1 261 ? -17.297 -6.781 16.578 1 97.19 261 GLY B CA 1
ATOM 4684 C C . GLY B 1 261 ? -18.312 -6.16 15.648 1 97.19 261 GLY B C 1
ATOM 4685 O O . GLY B 1 261 ? -18.672 -6.758 14.625 1 97.19 261 GLY B O 1
ATOM 4686 N N . GLN B 1 262 ? -18.797 -5.035 16.078 1 97.56 262 GLN B N 1
ATOM 4687 C CA . GLN B 1 262 ? -19.703 -4.297 15.188 1 97.56 262 GLN B CA 1
ATOM 4688 C C . GLN B 1 262 ? -18.984 -3.887 13.906 1 97.56 262 GLN B C 1
ATOM 4690 O O . GLN B 1 262 ? -19.594 -3.822 12.844 1 97.56 262 GLN B O 1
ATOM 4695 N N . ILE B 1 263 ? -17.75 -3.545 13.977 1 98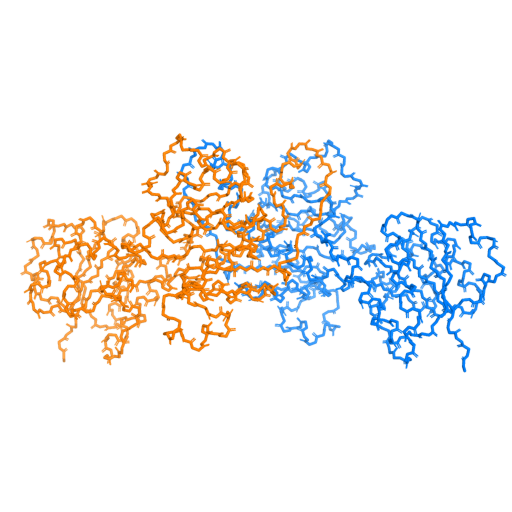.5 263 ILE B N 1
ATOM 4696 C CA . ILE B 1 263 ? -16.844 -3.379 12.844 1 98.5 263 ILE B CA 1
ATOM 4697 C C . ILE B 1 263 ? -15.594 -4.234 13.047 1 98.5 263 ILE B C 1
ATOM 4699 O O . ILE B 1 263 ? -15.305 -4.672 14.164 1 98.5 263 ILE B O 1
ATOM 4703 N N . ALA B 1 264 ? -14.867 -4.496 11.984 1 98.44 264 ALA B N 1
ATOM 4704 C CA . ALA B 1 264 ? -13.82 -5.52 12.016 1 98.44 264 ALA B CA 1
ATOM 4705 C C . ALA B 1 264 ? -12.516 -4.953 12.555 1 98.44 264 ALA B C 1
ATOM 4707 O O . ALA B 1 264 ? -11.711 -5.68 13.141 1 98.44 264 ALA B O 1
ATOM 4708 N N . GLY B 1 265 ? -12.273 -3.664 12.367 1 98.62 265 GLY B N 1
ATOM 4709 C CA . GLY B 1 265 ? -11.016 -3.08 12.781 1 98.62 265 GLY B CA 1
ATOM 4710 C C . GLY B 1 265 ? -10.93 -1.586 12.531 1 98.62 265 GLY B C 1
ATOM 4711 O O . GLY B 1 265 ? -11.898 -0.979 12.062 1 98.62 265 GLY B O 1
ATOM 4712 N N . ALA B 1 266 ? -9.781 -1.007 12.898 1 98.81 266 ALA B N 1
ATOM 4713 C CA . ALA B 1 266 ? -9.594 0.43 12.719 1 98.81 266 ALA B CA 1
ATOM 4714 C C . ALA B 1 266 ? -8.109 0.783 12.625 1 98.81 266 ALA B C 1
ATOM 4716 O O . ALA B 1 266 ? -7.262 0.066 13.164 1 98.81 266 ALA B O 1
ATOM 4717 N N . VAL B 1 267 ? -7.809 1.808 11.891 1 98.81 267 VAL B N 1
ATOM 4718 C CA . VAL B 1 267 ? -6.512 2.477 11.898 1 98.81 267 VAL B CA 1
ATOM 4719 C C . VAL B 1 267 ? -6.672 3.912 12.391 1 98.81 267 VAL B C 1
ATOM 4721 O O . VAL B 1 267 ? -7.402 4.703 11.789 1 98.81 267 VAL B O 1
ATOM 4724 N N . ILE B 1 268 ? -6.008 4.262 13.469 1 98.62 268 ILE B N 1
ATOM 4725 C CA . ILE B 1 268 ? -6.23 5.555 14.109 1 98.62 268 ILE B CA 1
ATOM 4726 C C . ILE B 1 268 ? -4.898 6.27 14.312 1 98.62 268 ILE B C 1
ATOM 4728 O O . ILE B 1 268 ? -3.984 5.73 14.938 1 98.62 268 ILE B O 1
ATOM 4732 N N . ASP B 1 269 ? -4.82 7.441 13.797 1 97.94 269 ASP B N 1
ATOM 4733 C CA . ASP B 1 269 ? -3.611 8.25 13.93 1 97.94 269 ASP B CA 1
ATOM 4734 C C . ASP B 1 269 ? -3.84 9.422 14.883 1 97.94 269 ASP B C 1
ATOM 4736 O O . ASP B 1 269 ? -2.885 10 15.406 1 97.94 269 ASP B O 1
ATOM 4740 N N . VAL B 1 270 ? -5.117 9.812 15.117 1 96.25 270 VAL B N 1
ATOM 4741 C CA . VAL B 1 270 ? -5.445 11.008 15.891 1 96.25 270 VAL B CA 1
ATOM 4742 C C . VAL B 1 270 ? -6.426 10.648 17 1 96.25 270 VAL B C 1
ATOM 4744 O O . VAL B 1 270 ? -7.281 9.781 16.828 1 96.25 270 VAL B O 1
ATOM 4747 N N . PHE B 1 271 ? -6.277 11.297 18.125 1 97.38 271 PHE B N 1
ATOM 4748 C CA . PHE B 1 271 ? -7.055 10.992 19.328 1 97.38 271 PHE B CA 1
ATOM 4749 C C . PHE B 1 271 ? -7.531 12.266 20.016 1 97.38 271 PHE B C 1
ATOM 4751 O O . PHE B 1 271 ? -7.004 13.352 19.75 1 97.38 271 PHE B O 1
ATOM 4758 N N . LYS B 1 272 ? -8.523 12.148 20.844 1 96.62 272 LYS B N 1
ATOM 4759 C CA . LYS B 1 272 ? -9.047 13.297 21.562 1 96.62 272 LYS B CA 1
ATOM 4760 C C . LYS B 1 272 ? -8 13.875 22.516 1 96.62 272 LYS B C 1
ATOM 4762 O O . LYS B 1 272 ? -7.918 15.094 22.688 1 96.62 272 LYS B O 1
ATOM 4767 N N . GLN B 1 273 ? -7.293 12.992 23.062 1 95.44 273 GLN B N 1
ATOM 4768 C CA . GLN B 1 273 ? -6.188 13.391 23.922 1 95.44 273 GLN B CA 1
ATOM 4769 C C . GLN B 1 273 ? -4.863 12.836 23.406 1 95.44 273 GLN B C 1
ATOM 4771 O O . GLN B 1 273 ? -4.738 11.641 23.156 1 95.44 273 GLN B O 1
ATOM 4776 N N . GLU B 1 274 ? -3.939 13.703 23.25 1 93.31 274 GLU B N 1
ATOM 4777 C CA . GLU B 1 274 ? -2.605 13.328 22.797 1 93.31 274 GLU B CA 1
ATOM 4778 C C . GLU B 1 274 ? -1.525 13.961 23.672 1 93.31 274 GLU B C 1
ATOM 4780 O O . GLU B 1 274 ? -1.599 15.148 24 1 93.31 274 GLU B O 1
ATOM 4785 N N . PRO B 1 275 ? -0.609 13.219 24.172 1 95.25 275 PRO B N 1
ATOM 4786 C CA . PRO B 1 275 ? -0.398 11.797 23.906 1 95.25 275 PRO B CA 1
ATOM 4787 C C . PRO B 1 275 ? -1.49 10.906 24.5 1 95.25 275 PRO B C 1
ATOM 4789 O O . PRO B 1 275 ? -2.082 11.258 25.516 1 95.25 275 PRO B O 1
ATOM 4792 N N . LEU B 1 276 ? -1.673 9.789 23.812 1 96.75 276 LEU B N 1
ATOM 4793 C CA . LEU B 1 276 ? -2.682 8.836 24.266 1 96.75 276 LEU B CA 1
ATOM 4794 C C . LEU B 1 276 ? -2.305 8.25 25.625 1 96.75 276 LEU B C 1
ATOM 4796 O O . LEU B 1 276 ? -1.179 7.777 25.812 1 96.75 276 LEU B O 1
ATOM 4800 N N . PRO B 1 277 ? -3.223 8.359 26.562 1 95.94 277 PRO B N 1
ATOM 4801 C CA . PRO B 1 277 ? -2.9 7.816 27.891 1 95.94 277 PRO B CA 1
ATOM 4802 C C . PRO B 1 277 ? -2.502 6.344 27.844 1 95.94 277 PRO B C 1
ATOM 4804 O O . PRO B 1 277 ? -3.076 5.566 27.062 1 95.94 277 PRO B O 1
ATOM 4807 N N . ALA B 1 278 ? -1.637 5.938 28.719 1 93.62 278 ALA B N 1
ATOM 4808 C CA . ALA B 1 278 ? -1.056 4.598 28.719 1 93.62 278 ALA B CA 1
ATOM 4809 C C . ALA B 1 278 ? -2.117 3.541 29.016 1 93.62 278 ALA B C 1
ATOM 4811 O O . ALA B 1 278 ? -1.972 2.381 28.625 1 93.62 278 ALA B O 1
ATOM 4812 N N . ASP B 1 279 ? -3.139 3.949 29.672 1 95.12 279 ASP B N 1
ATOM 4813 C CA . ASP B 1 279 ? -4.172 2.992 30.062 1 95.12 279 ASP B CA 1
ATOM 4814 C C . ASP B 1 279 ? -5.316 2.988 29.047 1 95.12 279 ASP B C 1
ATOM 4816 O O . ASP B 1 279 ? -6.359 2.369 29.281 1 95.12 279 ASP B O 1
ATOM 4820 N N . SER B 1 280 ? -5.121 3.652 28 1 97.06 280 SER B N 1
ATOM 4821 C CA . SER B 1 280 ? -6.172 3.691 26.984 1 97.06 280 SER B CA 1
ATOM 4822 C C . SER B 1 280 ? -6.473 2.297 26.453 1 97.06 280 SER B C 1
ATOM 4824 O O . SER B 1 280 ? -5.551 1.525 26.172 1 97.06 280 SER B O 1
ATOM 4826 N N . ASP B 1 281 ? -7.727 1.994 26.188 1 96.56 281 ASP B N 1
ATOM 4827 C CA . ASP B 1 281 ? -8.172 0.72 25.641 1 96.56 281 ASP B CA 1
ATOM 4828 C C . ASP B 1 281 ? -7.648 0.523 24.219 1 96.56 281 ASP B C 1
ATOM 4830 O O . ASP B 1 281 ? -7.496 -0.61 23.75 1 96.56 281 ASP B O 1
ATOM 4834 N N . PHE B 1 282 ? -7.363 1.584 23.562 1 97.25 282 PHE B N 1
ATOM 4835 C CA . PHE B 1 282 ? -6.918 1.506 22.172 1 97.25 282 PHE B CA 1
ATOM 4836 C C . PHE B 1 282 ? -5.66 0.654 22.062 1 97.25 282 PHE B C 1
ATOM 4838 O O . PHE B 1 282 ? -5.473 -0.049 21.062 1 97.25 282 PHE B O 1
ATOM 4845 N N . TYR B 1 283 ? -4.855 0.671 23.078 1 97 283 TYR B N 1
ATOM 4846 C CA . TYR B 1 283 ? -3.578 -0.03 23.016 1 97 283 TYR B CA 1
ATOM 4847 C C . TYR B 1 283 ? -3.783 -1.54 23.031 1 97 283 TYR B C 1
ATOM 4849 O O . TYR B 1 283 ? -2.973 -2.289 22.484 1 97 283 TYR B O 1
ATOM 4857 N N . SER B 1 284 ? -4.855 -1.992 23.594 1 95.5 284 SER B N 1
ATOM 4858 C CA . SER B 1 284 ? -5.02 -3.422 23.844 1 95.5 284 SER B CA 1
ATOM 4859 C C . SER B 1 284 ? -5.898 -4.062 22.766 1 95.5 284 SER B C 1
ATOM 4861 O O . SER B 1 284 ? -6.055 -5.285 22.734 1 95.5 284 SER B O 1
ATOM 4863 N N . LEU B 1 285 ? -6.504 -3.291 21.938 1 96.69 285 LEU B N 1
ATOM 4864 C CA . LEU B 1 285 ? -7.359 -3.832 20.891 1 96.69 285 LEU B CA 1
ATOM 4865 C C . LEU B 1 285 ? -6.523 -4.465 19.781 1 96.69 285 LEU B C 1
ATOM 4867 O O . LEU B 1 285 ? -5.844 -3.758 19.031 1 96.69 285 LEU B O 1
ATOM 4871 N N . GLU B 1 286 ? -6.598 -5.723 19.547 1 95.06 286 GLU B N 1
ATOM 4872 C CA . GLU B 1 286 ? -5.766 -6.465 18.609 1 95.06 286 GLU B CA 1
ATOM 4873 C C . GLU B 1 286 ? -6.164 -6.172 17.172 1 95.06 286 GLU B C 1
ATOM 4875 O O . GLU B 1 286 ? -5.371 -6.375 16.234 1 95.06 286 GLU B O 1
ATOM 4880 N N . ASN B 1 287 ? -7.41 -5.723 16.984 1 97.56 287 ASN B N 1
ATOM 4881 C CA . ASN B 1 287 ? -7.902 -5.438 15.633 1 97.56 287 ASN B CA 1
ATOM 4882 C C . ASN B 1 287 ? -7.723 -3.969 15.266 1 97.56 287 ASN B C 1
ATOM 4884 O O . ASN B 1 287 ? -8.273 -3.5 14.273 1 97.56 287 ASN B O 1
ATOM 4888 N N . VAL B 1 288 ? -6.91 -3.27 16.047 1 98.12 288 VAL B N 1
ATOM 4889 C CA . VAL B 1 288 ? -6.645 -1.859 15.789 1 98.12 288 VAL B CA 1
ATOM 4890 C C . VAL B 1 288 ? -5.156 -1.661 15.492 1 98.12 288 VAL B C 1
ATOM 4892 O O . VAL B 1 288 ? -4.305 -2.303 16.109 1 98.12 288 VAL B O 1
ATOM 4895 N N . PHE B 1 289 ? -4.824 -0.894 14.492 1 98.31 289 PHE B N 1
ATOM 4896 C CA . PHE B 1 289 ? -3.486 -0.378 14.227 1 98.31 289 PHE B CA 1
ATOM 4897 C C . PHE B 1 289 ? -3.406 1.111 14.539 1 98.31 289 PHE B C 1
ATOM 4899 O O . PHE B 1 289 ? -4.191 1.903 14.016 1 98.31 289 PHE B O 1
ATOM 4906 N N . LEU B 1 290 ? -2.609 1.563 15.406 1 97.19 290 LEU B N 1
ATOM 4907 C CA . LEU B 1 290 ? -2.588 2.98 15.75 1 97.19 290 LEU B CA 1
ATOM 4908 C C . LEU B 1 290 ? -1.19 3.562 15.57 1 97.19 290 LEU B C 1
ATOM 4910 O O . LEU B 1 290 ? -0.195 2.846 15.695 1 97.19 290 LEU B O 1
ATOM 4914 N N . THR B 1 291 ? -1.066 4.75 15.188 1 97.25 291 THR B N 1
ATOM 4915 C CA . THR B 1 291 ? 0.139 5.57 15.148 1 97.25 291 THR B CA 1
ATOM 4916 C C . THR B 1 291 ? -0.023 6.809 16.031 1 97.25 291 THR B C 1
ATOM 4918 O O . THR B 1 291 ? -1.143 7.27 16.266 1 97.25 291 THR B O 1
ATOM 4921 N N . PRO B 1 292 ? 0.991 7.281 16.625 1 96.81 292 PRO B N 1
ATOM 4922 C CA . PRO B 1 292 ? 0.943 8.445 17.516 1 96.81 292 PRO B CA 1
ATOM 4923 C C . PRO B 1 292 ? 0.969 9.773 16.75 1 96.81 292 PRO B C 1
ATOM 4925 O O . PRO B 1 292 ? 1.825 10.617 17.016 1 96.81 292 PRO B O 1
ATOM 4928 N N . HIS B 1 293 ? -0.055 9.992 15.938 1 93.5 293 HIS B N 1
ATOM 4929 C CA . HIS B 1 293 ? -0.181 11.234 15.172 1 93.5 293 HIS B CA 1
ATOM 4930 C C . HIS B 1 293 ? 1.092 11.523 14.383 1 93.5 293 HIS B C 1
ATOM 4932 O O . HIS B 1 293 ? 1.616 12.641 14.438 1 93.5 293 HIS B O 1
ATOM 4938 N N . SER B 1 294 ? 1.611 10.516 13.727 1 91.94 294 SER B N 1
ATOM 4939 C CA . SER B 1 294 ? 2.887 10.633 13.031 1 91.94 294 SER B CA 1
ATOM 4940 C C . SER B 1 294 ? 2.852 9.914 11.688 1 91.94 294 SER B C 1
ATOM 4942 O O . SER B 1 294 ? 3.898 9.648 11.094 1 91.94 294 SER B O 1
ATOM 4944 N N . ALA B 1 295 ? 1.643 9.547 11.227 1 93.31 295 ALA B N 1
ATOM 4945 C CA . ALA B 1 295 ? 1.481 8.773 10 1 93.31 295 ALA B CA 1
ATOM 4946 C C . ALA B 1 295 ? 2.072 9.516 8.805 1 93.31 295 ALA B C 1
ATOM 4948 O O . ALA B 1 295 ? 2.457 8.891 7.809 1 93.31 295 ALA B O 1
ATOM 4949 N N . ASP B 1 296 ? 2.145 10.828 8.914 1 88.06 296 ASP B N 1
ATOM 4950 C CA . ASP B 1 296 ? 2.625 11.617 7.785 1 88.06 296 ASP B CA 1
ATOM 4951 C C . ASP B 1 296 ? 4.004 12.203 8.078 1 88.06 296 ASP B C 1
ATOM 4953 O O . ASP B 1 296 ? 4.516 13.016 7.301 1 88.06 296 ASP B O 1
ATOM 4957 N N . ASP B 1 297 ? 4.574 11.859 9.18 1 88.81 297 ASP B N 1
ATOM 4958 C CA . ASP B 1 297 ? 5.859 12.438 9.555 1 88.81 297 ASP B CA 1
ATOM 4959 C C . ASP B 1 297 ? 7.012 11.75 8.828 1 88.81 297 ASP B C 1
ATOM 4961 O O . ASP B 1 297 ? 7.367 10.617 9.148 1 88.81 297 ASP B O 1
ATOM 4965 N N . THR B 1 298 ? 7.516 12.344 7.848 1 89.38 298 THR B N 1
ATOM 4966 C CA . THR B 1 298 ? 8.68 11.852 7.117 1 89.38 298 THR B CA 1
ATOM 4967 C C . THR B 1 298 ? 9.883 12.758 7.336 1 89.38 298 THR B C 1
ATOM 4969 O O . THR B 1 298 ? 9.734 13.883 7.82 1 89.38 298 THR B O 1
ATOM 4972 N N . ALA B 1 299 ? 11.055 12.25 6.98 1 85.19 299 ALA B N 1
ATOM 4973 C CA . ALA B 1 299 ? 12.273 13.039 7.148 1 85.19 299 ALA B CA 1
ATOM 4974 C C . ALA B 1 299 ? 12.234 14.297 6.293 1 85.19 299 ALA B C 1
ATOM 4976 O O . ALA B 1 299 ? 12.867 15.305 6.625 1 85.19 299 ALA B O 1
ATOM 4977 N N . ASN B 1 300 ? 11.438 14.281 5.305 1 86.5 300 ASN B N 1
ATOM 4978 C CA . ASN B 1 300 ? 11.414 15.406 4.375 1 86.5 300 ASN B CA 1
ATOM 4979 C C . ASN B 1 300 ? 10.156 16.25 4.551 1 86.5 300 ASN B C 1
ATOM 4981 O O . ASN B 1 300 ? 9.875 17.125 3.727 1 86.5 300 ASN B O 1
ATOM 4985 N N . THR B 1 301 ? 9.414 16 5.621 1 85.69 301 THR B N 1
ATOM 4986 C CA . THR B 1 301 ? 8.148 16.688 5.82 1 85.69 301 THR B CA 1
ATOM 4987 C C . THR B 1 301 ? 8.352 18.203 5.871 1 85.69 301 THR B C 1
ATOM 4989 O O . THR B 1 301 ? 7.609 18.953 5.238 1 85.69 301 THR B O 1
ATOM 4992 N N . HIS B 1 302 ? 9.367 18.641 6.574 1 86.44 302 HIS B N 1
ATOM 4993 C CA . HIS B 1 302 ? 9.633 20.062 6.715 1 86.44 302 HIS B CA 1
ATOM 4994 C C . HIS B 1 302 ? 10.086 20.672 5.391 1 86.44 302 HIS B C 1
ATOM 4996 O O . HIS B 1 302 ? 9.719 21.812 5.066 1 86.44 302 HIS B O 1
ATOM 5002 N N . ASP B 1 303 ? 10.805 19.844 4.633 1 89.44 303 ASP B N 1
ATOM 5003 C CA . ASP B 1 303 ? 11.195 20.297 3.303 1 89.44 303 ASP B CA 1
ATOM 5004 C C . ASP B 1 303 ? 9.969 20.5 2.41 1 89.44 303 ASP B C 1
ATOM 5006 O O . ASP B 1 303 ? 9.898 21.484 1.665 1 89.44 303 ASP B O 1
ATOM 5010 N N . CYS B 1 304 ? 9.102 19.594 2.551 1 89.44 304 CYS B N 1
ATOM 5011 C CA . CYS B 1 304 ? 7.871 19.703 1.772 1 89.44 304 CYS B CA 1
ATOM 5012 C C . CYS B 1 304 ? 7.07 20.938 2.18 1 89.44 304 CYS B C 1
ATOM 5014 O O . CYS B 1 304 ? 6.547 21.656 1.325 1 89.44 304 CYS B O 1
ATOM 5016 N N . ALA B 1 305 ? 7.02 21.188 3.428 1 91.44 305 ALA B N 1
ATOM 5017 C CA . ALA B 1 305 ? 6.312 22.359 3.938 1 91.44 305 ALA B CA 1
ATOM 5018 C C . ALA B 1 305 ? 6.945 23.656 3.418 1 91.44 305 ALA B C 1
ATOM 5020 O O . ALA B 1 305 ? 6.238 24.594 3.029 1 91.44 305 ALA B O 1
ATOM 5021 N N . VAL B 1 306 ? 8.25 23.703 3.369 1 93.38 306 VAL B N 1
ATOM 5022 C CA . VAL B 1 306 ? 8.961 24.875 2.889 1 93.38 306 VAL B CA 1
ATOM 5023 C C . VAL B 1 306 ? 8.688 25.078 1.4 1 93.38 306 VAL B C 1
ATOM 5025 O O . VAL B 1 306 ? 8.5 26.203 0.943 1 93.38 306 VAL B O 1
ATOM 5028 N N . ARG B 1 307 ? 8.633 23.984 0.7 1 93.5 307 ARG B N 1
ATOM 5029 C CA . ARG B 1 307 ? 8.328 24.078 -0.726 1 93.5 307 ARG B CA 1
ATOM 5030 C C . ARG B 1 307 ? 6.938 24.656 -0.955 1 93.5 307 ARG B C 1
ATOM 5032 O O . ARG B 1 307 ? 6.754 25.516 -1.82 1 93.5 307 ARG B O 1
ATOM 5039 N N . VAL B 1 308 ? 6.031 24.172 -0.246 1 94.12 308 VAL B N 1
ATOM 5040 C CA . VAL B 1 308 ? 4.668 24.688 -0.342 1 94.12 308 VAL B CA 1
ATOM 5041 C C . VAL B 1 308 ? 4.648 26.172 0.024 1 94.12 308 VAL B C 1
ATOM 5043 O O . VAL B 1 308 ? 4.051 26.984 -0.687 1 94.12 308 VAL B O 1
ATOM 5046 N N . PHE B 1 309 ? 5.328 26.547 1.095 1 96.19 309 PHE B N 1
ATOM 5047 C CA . PHE B 1 309 ? 5.418 27.938 1.511 1 96.19 309 PHE B CA 1
ATOM 5048 C C . PHE B 1 309 ? 6.016 28.797 0.402 1 96.19 309 PHE B C 1
ATOM 5050 O O . PHE B 1 309 ? 5.516 29.891 0.119 1 96.19 309 PHE B O 1
ATOM 5057 N N . GLU B 1 310 ? 7.047 28.266 -0.197 1 96.75 310 GLU B N 1
ATOM 5058 C CA . GLU B 1 310 ? 7.727 29.016 -1.253 1 96.75 310 GLU B CA 1
ATOM 5059 C C . GLU B 1 310 ? 6.777 29.312 -2.41 1 96.75 310 GLU B C 1
ATOM 5061 O O . GLU B 1 310 ? 6.801 30.422 -2.965 1 96.75 310 GLU B O 1
ATOM 5066 N N . GLU B 1 311 ? 5.996 28.375 -2.719 1 96.12 311 GLU B N 1
ATOM 5067 C CA . GLU B 1 311 ? 5.012 28.594 -3.773 1 96.12 311 GLU B CA 1
ATOM 5068 C C . GLU B 1 311 ? 4.008 29.672 -3.377 1 96.12 311 GLU B C 1
ATOM 5070 O O . GLU B 1 311 ? 3.652 30.531 -4.191 1 96.12 311 GLU B O 1
ATOM 5075 N N . ILE B 1 312 ? 3.561 29.656 -2.168 1 96.75 312 ILE B N 1
ATOM 5076 C CA . ILE B 1 312 ? 2.609 30.641 -1.662 1 96.75 312 ILE B CA 1
ATOM 5077 C C . ILE B 1 312 ? 3.268 32.031 -1.616 1 96.75 312 ILE B C 1
ATOM 5079 O O . ILE B 1 312 ? 2.66 33.031 -2.012 1 96.75 312 ILE B O 1
ATOM 5083 N N . LEU B 1 313 ? 4.516 32.062 -1.207 1 97.06 313 LEU B N 1
ATOM 5084 C CA . LEU B 1 313 ? 5.293 33.281 -1.144 1 97.06 313 LEU B CA 1
ATOM 5085 C C . LEU B 1 313 ? 5.43 33.906 -2.527 1 97.06 313 LEU B C 1
ATOM 5087 O O . LEU B 1 313 ? 5.23 35.125 -2.686 1 97.06 313 LEU B O 1
ATOM 5091 N N . GLN B 1 314 ? 5.719 33.062 -3.418 1 96.5 314 GLN B N 1
ATOM 5092 C CA . GLN B 1 314 ? 5.855 33.562 -4.789 1 96.5 314 GLN B CA 1
ATOM 5093 C C . GLN B 1 314 ? 4.555 34.188 -5.281 1 96.5 314 GLN B C 1
ATOM 5095 O O . GLN B 1 314 ? 4.566 35.25 -5.875 1 96.5 314 GLN B O 1
ATOM 5100 N N . ASN B 1 315 ? 3.49 33.5 -5.066 1 96.88 315 ASN B N 1
ATOM 5101 C CA . ASN B 1 315 ? 2.193 34.062 -5.457 1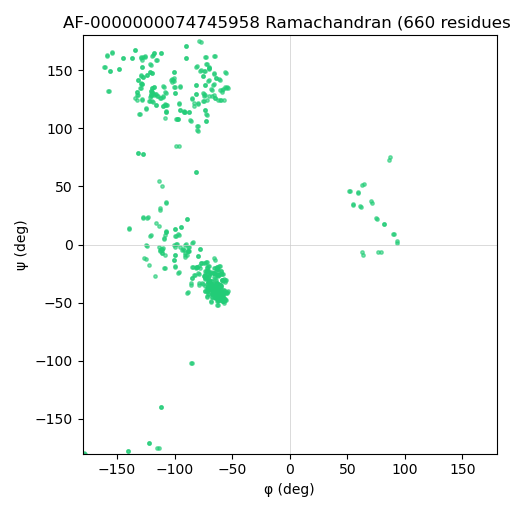 96.88 315 ASN B CA 1
ATOM 5102 C C . ASN B 1 315 ? 1.906 35.375 -4.762 1 96.88 315 ASN B C 1
ATOM 5104 O O . ASN B 1 315 ? 1.41 36.312 -5.387 1 96.88 315 ASN B O 1
ATOM 5108 N N . TYR B 1 316 ? 2.195 35.438 -3.477 1 96.62 316 TYR B N 1
ATOM 5109 C CA . TYR B 1 316 ? 1.99 36.656 -2.707 1 96.62 316 TYR B CA 1
ATOM 5110 C C . TYR B 1 316 ? 2.795 37.812 -3.291 1 96.62 316 TYR B C 1
ATOM 5112 O O . TYR B 1 316 ? 2.26 38.906 -3.514 1 96.62 316 TYR B O 1
ATOM 5120 N N . LEU B 1 317 ? 3.998 37.562 -3.615 1 95.69 317 LEU B N 1
ATOM 5121 C CA . LEU B 1 317 ? 4.906 38.625 -4.078 1 95.69 317 LEU B CA 1
ATOM 5122 C C . LEU B 1 317 ? 4.543 39.062 -5.492 1 95.69 317 LEU B C 1
ATOM 5124 O O . LEU B 1 317 ? 4.781 40.219 -5.859 1 95.69 317 LEU B O 1
ATOM 5128 N N . GLU B 1 318 ? 3.936 38.188 -6.203 1 95.12 318 GLU B N 1
ATOM 5129 C CA . GLU B 1 318 ? 3.578 38.5 -7.582 1 95.12 318 GLU B CA 1
ATOM 5130 C C . GLU B 1 318 ? 2.15 39 -7.68 1 95.12 318 GLU B C 1
ATOM 5132 O O . GLU B 1 318 ? 1.684 39.375 -8.766 1 95.12 318 GLU B O 1
ATOM 5137 N N . GLY B 1 319 ? 1.505 39.031 -6.605 1 94.25 319 GLY B N 1
ATOM 5138 C CA . GLY B 1 319 ? 0.138 39.531 -6.609 1 94.25 319 GLY B CA 1
ATOM 5139 C C . GLY B 1 319 ? -0.853 38.531 -7.203 1 94.25 319 GLY B C 1
ATOM 5140 O O . GLY B 1 319 ? -1.886 38.938 -7.742 1 94.25 319 GLY B O 1
ATOM 5141 N N . LYS B 1 320 ? -0.473 37.312 -7.184 1 95.19 320 LYS B N 1
ATOM 5142 C CA . LYS B 1 320 ? -1.349 36.25 -7.648 1 95.19 320 LYS B CA 1
ATOM 5143 C C . LYS B 1 320 ? -2.201 35.719 -6.508 1 95.19 320 LYS B C 1
ATOM 5145 O O . LYS B 1 320 ? -1.914 35.969 -5.336 1 95.19 320 LYS B O 1
ATOM 5150 N N . PRO B 1 321 ? -3.275 35.062 -6.855 1 93.56 321 PRO B N 1
ATOM 5151 C CA . PRO B 1 321 ? -4.082 34.438 -5.797 1 93.56 321 PRO B CA 1
ATOM 5152 C C . PRO B 1 321 ? -3.273 33.5 -4.918 1 93.56 321 PRO B C 1
ATOM 5154 O O . PRO B 1 321 ? -2.461 32.719 -5.43 1 93.56 321 PRO B O 1
ATOM 5157 N N . LEU B 1 322 ? -3.514 33.656 -3.611 1 94.38 322 LEU B N 1
ATOM 5158 C CA . LEU B 1 322 ? -2.781 32.812 -2.67 1 94.38 322 LEU B CA 1
ATOM 5159 C C . LEU B 1 322 ? -3.303 31.391 -2.699 1 94.38 322 LEU B C 1
ATOM 5161 O O . LEU B 1 322 ? -4.512 31.172 -2.779 1 94.38 322 LEU B O 1
ATOM 5165 N N . LYS B 1 323 ? -2.412 30.469 -2.678 1 90.75 323 LYS B N 1
ATOM 5166 C CA . LYS B 1 323 ? -2.762 29.062 -2.51 1 90.75 323 LYS B CA 1
ATOM 5167 C C . LYS B 1 323 ? -2.992 28.719 -1.038 1 90.75 323 LYS B C 1
ATOM 5169 O O . LYS B 1 323 ? -2.514 29.438 -0.152 1 90.75 323 LYS B O 1
ATOM 5174 N N . ASN B 1 324 ? -3.789 27.734 -0.774 1 91.75 324 ASN B N 1
ATOM 5175 C CA . ASN B 1 324 ? -4.012 27.188 0.56 1 91.75 324 ASN B CA 1
ATOM 5176 C C . ASN B 1 324 ? -4.594 28.234 1.506 1 91.75 324 ASN B C 1
ATOM 5178 O O . ASN B 1 324 ? -4.203 28.312 2.672 1 91.75 324 ASN B O 1
ATOM 5182 N N . THR B 1 325 ? -5.402 29.125 0.951 1 93 325 THR B N 1
ATOM 5183 C CA . THR B 1 325 ? -6.102 30.062 1.809 1 93 325 THR B CA 1
ATOM 5184 C C . THR B 1 325 ? -7.137 29.359 2.678 1 93 325 THR B C 1
ATOM 5186 O O . THR B 1 325 ? -7.914 28.531 2.182 1 93 325 THR B O 1
ATOM 5189 N N . VAL B 1 326 ? -7.137 29.688 3.943 1 89.12 326 VAL B N 1
ATOM 5190 C CA . VAL B 1 326 ? -8.031 29.062 4.914 1 89.12 326 VAL B CA 1
ATOM 5191 C C . VAL B 1 326 ? -9.383 29.781 4.898 1 89.12 326 VAL B C 1
ATOM 5193 O O . VAL B 1 326 ? -9.453 31 4.93 1 89.12 326 VAL B O 1
ATOM 5196 N N . ASP B 1 327 ? -10.445 29.047 4.715 1 85.75 327 ASP B N 1
ATOM 5197 C CA . ASP B 1 327 ? -11.781 29.578 4.992 1 85.75 327 ASP B CA 1
ATOM 5198 C C . ASP B 1 327 ? -12.023 29.688 6.492 1 85.75 327 ASP B C 1
ATOM 5200 O O . ASP B 1 327 ? -12.367 28.703 7.148 1 85.75 327 ASP B O 1
ATOM 5204 N N . LYS B 1 328 ? -12.008 30.844 7.023 1 86.81 328 LYS B N 1
ATOM 5205 C CA . LYS B 1 328 ? -12.008 31.062 8.461 1 86.81 328 LYS B CA 1
ATOM 5206 C C . LYS B 1 328 ? -13.375 30.781 9.07 1 86.81 328 LYS B C 1
ATOM 5208 O O . LYS B 1 328 ? -13.484 30.5 10.266 1 86.81 328 LYS B O 1
ATOM 5213 N N . GLU B 1 329 ? -14.383 30.953 8.242 1 80.19 329 GLU B N 1
ATOM 5214 C CA . GLU B 1 329 ? -15.719 30.609 8.727 1 80.19 329 GLU B CA 1
ATOM 5215 C C . GLU B 1 329 ? -15.883 29.109 8.891 1 80.19 329 GLU B C 1
ATOM 5217 O O . GLU B 1 329 ? -16.5 28.641 9.852 1 80.19 329 GLU B O 1
ATOM 5222 N N . ARG B 1 330 ? -15.172 28.484 8.062 1 74.12 330 ARG B N 1
ATOM 5223 C CA . ARG B 1 330 ? -15.328 27.031 8.047 1 74.12 330 ARG B CA 1
ATOM 5224 C C . ARG B 1 330 ? -14.25 26.359 8.891 1 74.12 330 ARG B C 1
ATOM 5226 O O . ARG B 1 330 ? -14.414 25.219 9.32 1 74.12 330 ARG B O 1
ATOM 5233 N N . GLY B 1 331 ? -13.203 27.078 9.023 1 69.81 331 GLY B N 1
ATOM 5234 C CA . GLY B 1 331 ? -12.141 26.594 9.891 1 69.81 331 GLY B CA 1
ATOM 5235 C C . GLY B 1 331 ? -11.078 25.797 9.148 1 69.81 331 GLY B C 1
ATOM 5236 O O . GLY B 1 331 ? -10.281 25.094 9.773 1 69.81 331 GLY B O 1
ATOM 5237 N N . TYR B 1 332 ? -11.234 25.688 7.879 1 69.19 332 TYR B N 1
ATOM 5238 C CA . TYR B 1 332 ? -10.227 24.969 7.105 1 69.19 332 TYR B CA 1
ATOM 5239 C C . TYR B 1 332 ? -10.07 25.578 5.715 1 69.19 332 TYR B C 1
ATOM 5241 O O . TYR B 1 332 ? -10.945 26.312 5.25 1 69.19 332 TYR B O 1
#

Sequence (664 aa):
MAQNRFLFLGFGNAPSKFFENALFRLQPLYKYHIDVIHSGDAYAALETKHSYDGLFLYNPKEAASVLLDQLASKQLKWVHCFTAGVDSVLREPDVKKSQIPLTNVRTAYSEHLAQFVVFAVLFYAKKALHFRSSQRAGLWAPTFVEDVAEQSILIVGYGHIGTACAKKLNGLGMKVVGVKARPESTSEESRQCAHIQDVAKLESMLPTADYVLNLLPLTPATRDFFDARRFSLMKQSAIYMNFGRGQTNNEEDLITSLKTGQIAGAVIDVFKQEPLPADSDFYSLENVFLTPHSADDTANTHDCAVRVFEEILQNYLEGKPLKNTVDKERGYMAQNRFLFLGFGNAPSKFFENALFRLQPLYKYHIDVIHSGDAYAALETKHSYDGLFLYNPKEAASVLLDQLASKQLKWVHCFTAGVDSVLREPDVKKSQIPLTNVRTAYSEHLAQFVVFAVLFYAKKALHFRSSQRAGLWAPTFVEDVAEQSILIVGYGHIGTACAKKLNGLGMKVVGVKARPESTSEESRQCAHIQDVAKLESMLPTADYVLNLLPLTPATRDFFDARRFSLMKQSAIYMNFGRGQTNNEEDLITSLKTGQIAGAVIDVFKQEPLPADSDFYSLENVFLTPHSADDTANTHDCAVRVFEEILQNYLEGKPLKNTVDKERGY

InterPro domains:
  IPR006139 D-isomer specific 2-hydroxyacid dehydrogenase, catalytic domain [PF00389] (32-324)
  IPR006140 D-isomer specific 2-hydroxyacid dehydrogenase, NAD-binding domain [PF02826] (121-295)
  IPR036291 NAD(P)-binding domain superfamily [SSF51735] (113-295)

Nearest PDB structures (foldseek):
  5mh6-assembly1_A  TM=8.451E-01  e=3.824E-25  Haloferax mediterranei ATCC 33500
  8wpj-assembly1_B  TM=8.204E-01  e=6.234E-22  Anabaena sp. 90
  8wpo-assembly1_A  TM=7.145E-01  e=3.309E-23  Anabaena sp. 90
  8wps-assembly1_A  TM=7.040E-01  e=2.640E-23  Anabaena sp. 90
  7qz1-assembly2_B-2  TM=7.269E-01  e=3.029E-21  Ancylobacter novellus DSM 506